Protein AF-A0A161HLL7-F1 (afdb_monomer)

Organism: NCBI:txid796027

Nearest PDB structures (foldseek):
  5b2g-assembly3_E  TM=6.216E-01  e=1.073E-03  Tequatrovirus T4
  3x29-assembly2_C  TM=6.279E-01  e=2.471E-02  Mus musculus
  7nyx-assembly1_C  TM=3.020E-01  e=1.560E+00  Photorhabdus thracensis
  3euh-assembly1_A  TM=2.403E-01  e=3.417E+00  Escherichia coli K-12

Mean predicted aligned error: 17.48 Å

Structure (mmCIF, N/CA/C/O backbone):
data_AF-A0A161HLL7-F1
#
_entry.id   AF-A0A161HLL7-F1
#
loop_
_atom_site.group_PDB
_atom_site.id
_atom_site.type_symbol
_atom_site.label_atom_id
_atom_site.label_alt_id
_atom_site.label_comp_id
_atom_site.label_asym_id
_atom_site.label_entity_id
_atom_site.label_seq_id
_atom_site.pdbx_PDB_ins_code
_atom_site.Cartn_x
_atom_site.Cartn_y
_atom_site.Cartn_z
_atom_site.occupancy
_atom_site.B_iso_or_equiv
_atom_site.auth_seq_id
_atom_site.auth_comp_id
_atom_site.auth_asym_id
_atom_site.auth_atom_id
_atom_site.pdbx_PDB_model_num
ATOM 1 N N . MET A 1 1 ? -33.085 13.119 47.731 1.00 35.62 1 MET A N 1
ATOM 2 C CA . MET A 1 1 ? -32.342 14.350 47.370 1.00 35.62 1 MET A CA 1
ATOM 3 C C . MET A 1 1 ? -30.942 14.027 46.819 1.00 35.62 1 MET A C 1
ATOM 5 O O . MET A 1 1 ? -29.968 14.632 47.234 1.00 35.62 1 MET A O 1
ATOM 9 N N . PHE A 1 2 ? -30.822 13.108 45.852 1.00 39.47 2 PHE A N 1
ATOM 10 C CA . PHE A 1 2 ? -29.602 12.956 45.046 1.00 39.47 2 PHE A CA 1
ATOM 11 C C . PHE A 1 2 ? -30.010 12.799 43.587 1.00 39.47 2 PHE A C 1
ATOM 13 O O . PHE A 1 2 ? -30.270 11.713 43.081 1.00 39.47 2 PHE A O 1
ATOM 20 N N . ASN A 1 3 ? -30.138 13.955 42.945 1.00 41.69 3 ASN A N 1
ATOM 21 C CA . ASN A 1 3 ? -30.384 14.098 41.525 1.00 41.69 3 ASN A CA 1
ATOM 22 C C . ASN A 1 3 ? -29.055 13.807 40.804 1.00 41.69 3 ASN A C 1
ATOM 24 O O . ASN A 1 3 ? -28.221 14.691 40.612 1.00 41.69 3 ASN A O 1
ATOM 28 N N . GLY A 1 4 ? -28.807 12.534 40.498 1.00 42.66 4 GLY A N 1
ATOM 29 C CA . GLY A 1 4 ? -27.602 12.053 39.822 1.00 42.66 4 GLY A CA 1
ATOM 30 C C . GLY A 1 4 ? -27.672 12.234 38.309 1.00 42.66 4 GLY A C 1
ATOM 31 O O . GLY A 1 4 ? -27.681 11.260 37.564 1.00 42.66 4 GLY A O 1
ATOM 32 N N . TYR A 1 5 ? -27.703 13.480 37.838 1.00 47.69 5 TYR A N 1
ATOM 33 C CA . TYR A 1 5 ? -27.488 13.805 36.428 1.00 47.69 5 TYR A CA 1
ATOM 34 C C . TYR A 1 5 ? -26.036 13.454 36.039 1.00 47.69 5 TYR A C 1
ATOM 36 O O . TYR A 1 5 ? -25.107 14.222 36.282 1.00 47.69 5 TYR A O 1
ATOM 44 N N . ARG A 1 6 ? -25.816 12.298 35.401 1.00 48.16 6 ARG A N 1
ATOM 45 C CA . ARG A 1 6 ? -24.595 12.027 34.614 1.00 48.16 6 ARG A CA 1
ATOM 46 C C . ARG A 1 6 ? -24.901 11.576 33.173 1.00 48.16 6 ARG A C 1
ATOM 48 O O . ARG A 1 6 ? -24.538 10.465 32.799 1.00 48.16 6 ARG A O 1
ATOM 55 N N . PRO A 1 7 ? -25.483 12.427 32.304 1.00 46.38 7 PRO A N 1
ATOM 56 C CA . PRO A 1 7 ? -25.565 12.120 30.872 1.00 46.38 7 PRO A CA 1
ATOM 57 C C . PRO A 1 7 ? -24.310 12.517 30.061 1.00 46.38 7 PRO A C 1
ATOM 59 O O . PRO A 1 7 ? -24.209 12.180 28.884 1.00 46.38 7 PRO A O 1
ATOM 62 N N . ALA A 1 8 ? -23.308 13.186 30.647 1.00 48.59 8 ALA A N 1
ATOM 63 C CA . ALA A 1 8 ? -22.178 13.721 29.870 1.00 48.59 8 ALA A CA 1
ATOM 64 C C . ALA A 1 8 ? -21.169 12.663 29.362 1.00 48.59 8 ALA A C 1
ATOM 66 O O . ALA A 1 8 ? -20.520 12.873 28.338 1.00 48.59 8 ALA A O 1
ATOM 67 N N . PHE A 1 9 ? -21.041 11.509 30.029 1.00 47.53 9 PHE A N 1
ATOM 68 C CA . PHE A 1 9 ? -19.998 10.526 29.686 1.00 47.53 9 PHE A CA 1
ATOM 69 C C . PHE A 1 9 ? -20.326 9.711 28.423 1.00 47.53 9 PHE A C 1
ATOM 71 O O . PHE A 1 9 ? -19.431 9.331 27.667 1.00 47.53 9 PHE A O 1
ATOM 78 N N . TRP A 1 10 ? -21.614 9.480 28.152 1.00 43.41 10 TRP A N 1
ATOM 79 C CA . TRP A 1 10 ? -22.064 8.710 26.988 1.00 43.41 10 TRP A CA 1
ATOM 80 C C . TRP A 1 10 ? -21.905 9.483 25.671 1.00 43.41 10 TRP A C 1
ATOM 82 O O . TRP A 1 10 ? -21.497 8.899 24.670 1.00 43.41 10 TRP A O 1
ATOM 92 N N . SER A 1 11 ? -22.099 10.807 25.681 1.00 45.69 11 SER A N 1
ATOM 93 C CA . SER A 1 11 ? -21.895 11.658 24.496 1.00 45.69 11 SER A CA 1
ATOM 94 C C . SER A 1 11 ? -20.417 11.756 24.071 1.00 45.69 11 SER A C 1
ATOM 96 O O . SER A 1 11 ? -20.108 11.795 22.879 1.00 45.69 11 SER A O 1
ATOM 98 N N . GLN A 1 12 ? -19.469 11.710 25.018 1.00 55.00 12 GLN A N 1
ATOM 99 C CA . GLN A 1 12 ? -18.033 11.675 24.700 1.00 55.00 12 GLN A CA 1
ATOM 100 C C . GLN A 1 12 ? -17.564 10.310 24.174 1.00 55.00 12 GLN A C 1
ATOM 102 O O . GLN A 1 12 ? -16.778 10.263 23.226 1.00 55.00 12 GLN A O 1
ATOM 107 N N . ARG A 1 13 ? -18.071 9.190 24.711 1.00 52.56 13 ARG A N 1
ATOM 108 C CA . ARG A 1 13 ? -17.664 7.846 24.254 1.00 52.56 13 ARG A CA 1
ATOM 109 C C . ARG A 1 13 ? -18.042 7.542 22.803 1.00 52.56 13 ARG A 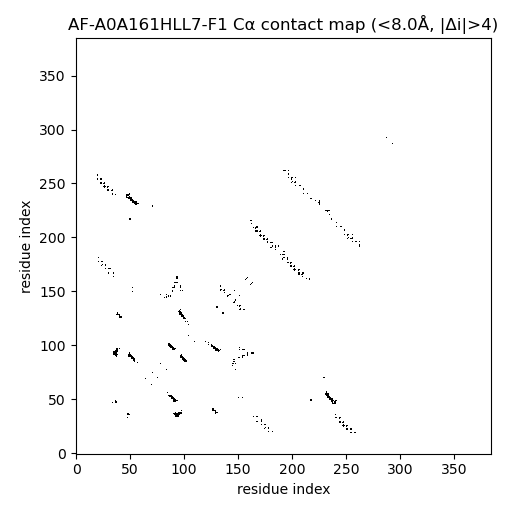C 1
ATOM 111 O O . ARG A 1 13 ? -17.292 6.841 22.124 1.00 52.56 13 ARG A O 1
ATOM 118 N N . ILE A 1 14 ? -19.161 8.082 22.316 1.00 58.75 14 ILE A N 1
ATOM 119 C CA . ILE A 1 14 ? -19.604 7.885 20.927 1.00 58.75 14 ILE A CA 1
ATOM 120 C C . ILE A 1 14 ? -18.590 8.508 19.950 1.00 58.75 14 ILE A C 1
ATOM 122 O O . ILE A 1 14 ? -18.241 7.876 18.952 1.00 58.75 14 ILE A O 1
ATOM 126 N N . LYS A 1 15 ? -18.001 9.665 20.290 1.00 70.25 15 LYS A N 1
ATOM 127 C CA . LYS A 1 15 ? -17.001 10.351 19.448 1.00 70.25 15 LYS A CA 1
ATOM 128 C C . LYS A 1 15 ? -15.715 9.540 19.268 1.00 70.25 15 LYS A C 1
ATOM 130 O O . LYS A 1 15 ? -15.185 9.471 18.163 1.00 70.25 15 LYS A O 1
ATOM 135 N N . HIS A 1 16 ? -15.223 8.892 20.326 1.00 76.38 16 HIS A N 1
ATOM 136 C CA . HIS A 1 16 ? -13.949 8.163 20.270 1.00 76.38 16 HIS A CA 1
ATOM 137 C C . HIS A 1 16 ? -14.015 6.912 19.388 1.00 76.38 16 HIS A C 1
ATOM 139 O O . HIS A 1 16 ? -13.082 6.651 18.635 1.00 76.38 16 HIS A O 1
ATOM 145 N N . ARG A 1 17 ? -15.131 6.172 19.417 1.00 79.50 17 ARG A N 1
ATOM 146 C CA . ARG A 1 17 ? -15.317 4.993 18.552 1.00 79.50 17 ARG A CA 1
ATOM 147 C C . ARG A 1 17 ? -15.355 5.365 17.072 1.00 79.50 17 ARG A C 1
ATOM 149 O O . ARG A 1 17 ? -14.693 4.719 16.268 1.00 79.50 17 ARG A O 1
ATOM 156 N N . HIS A 1 18 ? -16.070 6.434 16.731 1.00 84.62 18 HIS A N 1
ATOM 157 C CA . HIS A 1 18 ? -16.190 6.893 15.346 1.00 84.62 18 HIS A CA 1
ATOM 158 C C . HIS A 1 18 ? -14.847 7.404 14.813 1.00 84.62 18 HIS A C 1
ATOM 160 O O . HIS A 1 18 ? -14.488 7.127 13.675 1.00 84.62 18 HIS A O 1
ATOM 166 N N . LEU A 1 19 ? -14.058 8.067 15.663 1.00 88.19 19 LEU A N 1
ATOM 167 C CA . LEU A 1 19 ? -12.703 8.506 15.333 1.00 88.19 19 LEU A CA 1
ATOM 168 C C . LEU A 1 19 ? -11.754 7.322 15.065 1.00 88.19 19 LEU A C 1
ATOM 170 O O . LEU A 1 19 ? -10.967 7.378 14.125 1.00 88.19 19 LEU A O 1
ATOM 174 N N . VAL A 1 20 ? -11.846 6.229 15.835 1.00 90.06 20 VAL A N 1
ATOM 175 C CA . VAL A 1 20 ? -11.048 5.013 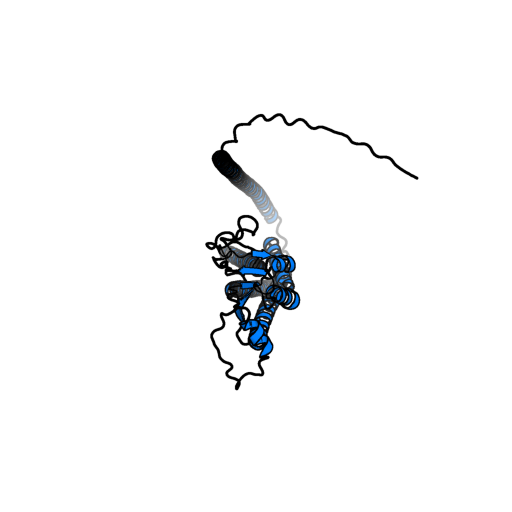15.581 1.00 90.06 20 VAL A CA 1
ATOM 176 C C . VAL A 1 20 ? -11.462 4.336 14.273 1.00 90.06 20 VAL A C 1
ATOM 178 O O . VAL A 1 20 ? -10.592 3.971 13.484 1.00 90.06 20 VAL A O 1
ATOM 181 N N . ILE A 1 21 ? -12.768 4.214 14.011 1.00 91.00 21 ILE A N 1
ATOM 182 C CA . ILE A 1 21 ? -13.289 3.670 12.746 1.00 91.00 21 ILE A CA 1
ATOM 183 C C . ILE A 1 21 ? -12.807 4.517 11.563 1.00 91.00 21 ILE A C 1
ATOM 185 O O . ILE A 1 21 ? -12.358 3.968 10.562 1.00 91.00 21 ILE A O 1
ATOM 189 N N . PHE A 1 22 ? -12.828 5.845 11.696 1.00 92.06 22 PHE A N 1
ATOM 190 C CA . PHE A 1 22 ? -12.331 6.760 10.674 1.00 92.06 22 PHE A CA 1
ATOM 191 C C . PHE A 1 22 ? -10.845 6.531 10.361 1.00 92.06 22 PHE A C 1
ATOM 193 O O . PHE A 1 22 ? -10.488 6.380 9.194 1.00 92.06 22 PHE A O 1
ATOM 200 N N . PHE A 1 23 ? -9.978 6.440 11.377 1.00 93.75 23 PHE A N 1
ATOM 201 C CA . PHE A 1 23 ? -8.553 6.165 11.153 1.00 93.75 23 PHE A CA 1
ATOM 202 C C . PHE A 1 23 ? -8.297 4.773 10.570 1.00 93.75 23 PHE A C 1
ATOM 204 O O . PHE A 1 23 ? -7.419 4.628 9.720 1.00 93.75 23 PHE A O 1
ATOM 211 N N . LEU A 1 24 ? -9.066 3.761 10.981 1.00 92.88 24 LEU A N 1
ATOM 212 C CA . LEU A 1 24 ? -8.985 2.422 10.396 1.00 92.88 24 LEU A CA 1
ATOM 213 C C . LEU A 1 24 ? -9.372 2.437 8.919 1.00 92.88 24 LEU A C 1
ATOM 215 O O . LEU A 1 24 ? -8.608 1.954 8.087 1.00 92.88 24 LEU A O 1
ATOM 219 N N . LEU A 1 25 ? -10.501 3.051 8.574 1.00 94.06 25 LEU A N 1
ATOM 220 C CA . LEU A 1 25 ? -10.964 3.161 7.193 1.00 94.06 25 LEU A CA 1
ATOM 221 C C . LEU A 1 25 ? -9.956 3.938 6.334 1.00 94.06 25 LEU A C 1
ATOM 223 O O . LEU A 1 25 ? -9.598 3.485 5.248 1.00 94.06 25 LEU A O 1
ATOM 227 N N . LEU A 1 26 ? -9.418 5.045 6.853 1.00 94.69 26 LEU A N 1
ATOM 228 C CA . LEU A 1 26 ? -8.356 5.803 6.193 1.00 94.69 26 LEU A CA 1
ATOM 229 C C . LEU A 1 26 ? -7.110 4.937 5.959 1.00 94.69 26 LEU A C 1
ATOM 231 O O . LEU A 1 26 ? -6.546 4.958 4.868 1.00 94.69 26 LEU A O 1
ATOM 235 N N . SER A 1 27 ? -6.701 4.137 6.947 1.00 95.25 27 SER A N 1
ATOM 236 C CA . SER A 1 27 ? -5.553 3.237 6.804 1.00 95.25 27 SER A CA 1
ATOM 237 C C . SER A 1 27 ? -5.776 2.158 5.739 1.00 95.25 27 SER A C 1
ATOM 239 O O . SER A 1 27 ? -4.873 1.901 4.946 1.00 95.25 27 SER A O 1
ATOM 241 N N . VAL A 1 28 ? -6.984 1.586 5.654 1.00 95.31 28 VAL A N 1
ATOM 242 C CA . VAL A 1 28 ? -7.352 0.598 4.627 1.00 95.31 28 VAL A CA 1
ATOM 243 C C . VAL A 1 28 ? -7.278 1.219 3.238 1.00 95.31 28 VAL A C 1
ATOM 245 O O . VAL A 1 28 ? -6.659 0.639 2.350 1.00 95.31 28 VAL A O 1
ATOM 248 N N . ILE A 1 29 ? -7.846 2.414 3.052 1.00 94.81 29 ILE A N 1
ATOM 249 C CA . ILE A 1 29 ? -7.791 3.126 1.769 1.00 94.81 29 ILE A CA 1
ATOM 250 C C . ILE A 1 29 ? -6.338 3.392 1.364 1.00 94.81 29 ILE A C 1
ATOM 252 O O . ILE A 1 29 ? -5.954 3.110 0.231 1.00 94.81 29 ILE A O 1
ATOM 256 N N . LEU A 1 30 ? -5.512 3.894 2.285 1.00 94.06 30 LEU A N 1
ATOM 257 C CA . LEU A 1 30 ? -4.107 4.193 2.003 1.00 94.06 30 LEU A CA 1
ATOM 258 C C . LEU A 1 30 ? -3.296 2.935 1.664 1.00 94.06 30 LEU A C 1
ATOM 260 O O . LEU A 1 30 ? -2.458 2.984 0.763 1.00 94.06 30 LEU A O 1
ATOM 264 N N . LEU A 1 31 ? -3.562 1.808 2.332 1.00 92.88 31 LEU A N 1
ATOM 265 C CA . LEU A 1 31 ? -2.949 0.522 1.995 1.00 92.88 31 LEU A CA 1
ATOM 266 C C . LEU A 1 31 ? -3.414 0.004 0.630 1.00 92.88 31 LEU A C 1
ATOM 268 O O . LEU A 1 31 ? -2.602 -0.493 -0.138 1.00 92.88 31 LEU A O 1
ATOM 272 N N . ILE A 1 32 ? -4.693 0.136 0.281 1.00 93.38 32 ILE A N 1
ATOM 273 C CA . ILE A 1 32 ? -5.174 -0.269 -1.048 1.00 93.38 32 ILE A CA 1
ATOM 274 C C . ILE A 1 32 ? -4.474 0.558 -2.130 1.00 93.38 32 ILE A C 1
ATOM 276 O O . ILE A 1 32 ? -3.944 -0.007 -3.087 1.00 93.38 32 ILE A O 1
ATOM 280 N N . ILE A 1 33 ? -4.403 1.882 -1.955 1.00 90.56 33 ILE A N 1
ATOM 281 C CA . ILE A 1 33 ? -3.704 2.772 -2.890 1.00 90.56 33 ILE A CA 1
ATOM 282 C C . ILE A 1 33 ? -2.224 2.383 -2.999 1.00 90.56 33 ILE A C 1
ATOM 284 O O . ILE A 1 33 ? -1.701 2.341 -4.109 1.00 90.56 33 ILE A O 1
ATOM 288 N N . SER A 1 34 ? -1.546 2.046 -1.896 1.00 89.12 34 SER A N 1
ATOM 289 C CA . SER A 1 34 ? -0.124 1.682 -1.946 1.00 89.12 34 SER A CA 1
ATOM 290 C C . SER A 1 34 ? 0.145 0.385 -2.721 1.00 89.12 34 SER A C 1
ATOM 292 O O . SER A 1 34 ? 1.174 0.298 -3.395 1.00 89.12 34 SER A O 1
ATOM 294 N N . ILE A 1 35 ? -0.771 -0.595 -2.690 1.00 89.06 35 ILE A N 1
ATOM 295 C CA . ILE A 1 35 ? -0.614 -1.845 -3.453 1.00 89.06 35 ILE A CA 1
ATOM 296 C C . ILE A 1 35 ? -1.020 -1.672 -4.926 1.00 89.06 35 ILE A C 1
ATOM 298 O O . ILE A 1 35 ? -0.387 -2.267 -5.800 1.00 89.06 35 ILE A O 1
ATOM 302 N N . LEU A 1 36 ? -2.028 -0.843 -5.231 1.00 84.25 36 LEU A N 1
ATOM 303 C CA . LEU A 1 36 ? -2.502 -0.635 -6.610 1.00 84.25 36 LEU A CA 1
ATOM 304 C C . LEU A 1 36 ? -1.372 -0.227 -7.568 1.00 84.25 36 LEU A C 1
ATOM 306 O O . LEU A 1 36 ? -1.365 -0.678 -8.713 1.00 84.25 36 LEU A O 1
ATOM 310 N N . GLY A 1 37 ? -0.378 0.524 -7.082 1.00 71.06 37 GLY A N 1
ATOM 311 C CA . GLY A 1 37 ? 0.879 0.776 -7.790 1.00 71.06 37 GLY A CA 1
ATOM 312 C C . GLY A 1 37 ? 0.696 1.273 -9.229 1.00 71.06 37 GLY A C 1
ATOM 313 O O . GLY A 1 37 ? -0.335 1.840 -9.586 1.00 71.06 37 GLY A O 1
ATOM 314 N N . CYS A 1 38 ? 1.716 1.066 -10.064 1.00 69.75 38 CYS A N 1
ATOM 315 C CA . CYS A 1 38 ? 1.778 1.555 -11.442 1.00 69.75 38 CYS A CA 1
ATOM 316 C C . CYS A 1 38 ? 0.816 0.777 -12.379 1.00 69.75 38 CYS A C 1
ATOM 318 O O . CYS A 1 38 ? 1.230 0.053 -13.276 1.00 69.75 38 CYS A O 1
ATOM 320 N N . SER A 1 39 ? -0.493 0.858 -12.124 1.00 62.53 39 SER A N 1
ATOM 321 C CA . SER A 1 39 ? -1.544 0.179 -12.895 1.00 62.53 39 SER A CA 1
ATOM 322 C C . SER A 1 39 ? -2.282 1.113 -13.858 1.00 62.53 39 SER A C 1
ATOM 324 O O . SER A 1 39 ? -3.116 0.642 -14.627 1.00 62.53 39 SER A O 1
ATOM 326 N N . SER A 1 40 ? -2.001 2.420 -13.833 1.00 59.25 40 SER A N 1
ATOM 327 C CA . SER A 1 40 ? -2.642 3.393 -14.721 1.00 59.25 40 SER A CA 1
ATOM 328 C C . SER A 1 40 ? -1.631 4.028 -15.669 1.00 59.25 40 SER A C 1
ATOM 330 O O . SER A 1 40 ? -0.670 4.652 -15.226 1.00 59.25 40 SER A O 1
ATOM 332 N N . SER A 1 41 ? -1.899 3.923 -16.972 1.00 56.78 41 SER A N 1
ATOM 333 C CA . SER A 1 41 ? -1.211 4.655 -18.048 1.00 56.78 41 SER A CA 1
ATOM 334 C C . SER A 1 41 ? -1.548 6.151 -18.078 1.00 56.78 41 SER A C 1
ATOM 336 O O . SER A 1 41 ? -1.058 6.896 -18.926 1.00 56.78 41 SER A O 1
ATOM 338 N N . SER A 1 42 ? -2.416 6.624 -17.177 1.00 52.03 42 SER A N 1
ATOM 339 C CA . SER A 1 42 ? -2.837 8.021 -17.146 1.00 52.03 42 SER A CA 1
ATOM 340 C C . SER A 1 42 ? -1.698 8.943 -16.699 1.00 52.03 42 SER A C 1
ATOM 342 O O . SER A 1 42 ? -1.187 8.802 -15.587 1.00 52.03 42 SER A O 1
ATOM 344 N N . ALA A 1 43 ? -1.409 9.975 -17.496 1.00 49.12 43 ALA A N 1
ATOM 345 C CA . ALA A 1 43 ? -0.475 11.062 -17.178 1.00 49.12 43 ALA A CA 1
ATOM 346 C C . ALA A 1 43 ? -0.802 11.838 -15.879 1.00 49.12 43 ALA A C 1
ATOM 348 O O . ALA A 1 43 ? 0.000 12.650 -15.428 1.00 49.12 43 ALA A O 1
ATOM 349 N N . ALA A 1 44 ? -1.969 11.595 -15.272 1.00 45.81 44 ALA A N 1
ATOM 350 C CA . ALA A 1 44 ? -2.469 12.331 -14.118 1.00 45.81 44 ALA A CA 1
ATOM 351 C C . ALA A 1 44 ? -1.762 12.007 -12.788 1.00 45.81 44 ALA A C 1
ATOM 353 O O . ALA A 1 44 ? -1.791 12.856 -11.909 1.00 45.81 44 ALA A O 1
ATOM 354 N N . ASN A 1 45 ? -1.119 10.839 -12.618 1.00 53.00 45 ASN A N 1
ATOM 355 C CA . ASN A 1 45 ? -0.442 10.473 -11.357 1.00 53.00 45 ASN A CA 1
ATOM 356 C C . ASN A 1 45 ? 0.844 9.638 -11.576 1.00 53.00 45 ASN A C 1
ATOM 358 O O . ASN A 1 45 ? 0.885 8.458 -11.226 1.00 53.00 45 ASN A O 1
ATOM 362 N N . PRO A 1 46 ? 1.924 10.226 -12.126 1.00 57.50 46 PRO A N 1
ATOM 363 C CA . PRO A 1 46 ? 3.166 9.507 -12.423 1.00 57.50 46 PRO A CA 1
ATOM 364 C C . PRO A 1 46 ? 3.989 9.103 -11.179 1.00 57.50 46 PRO A C 1
ATOM 366 O O . PRO A 1 46 ? 5.013 8.453 -11.316 1.00 57.50 46 PRO A O 1
ATOM 369 N N . SER A 1 47 ? 3.607 9.464 -9.954 1.00 67.19 47 SER A N 1
ATOM 370 C CA . SER A 1 47 ? 4.465 9.268 -8.769 1.00 67.19 47 SER A CA 1
ATOM 371 C C . SER A 1 47 ? 4.217 7.975 -7.980 1.00 67.19 47 SER A C 1
ATOM 373 O O . SER A 1 47 ? 4.929 7.706 -7.010 1.00 67.19 47 SER A O 1
ATOM 375 N N . LEU A 1 48 ? 3.227 7.161 -8.364 1.00 83.25 48 LEU A N 1
ATOM 376 C CA . LEU A 1 48 ? 2.842 5.963 -7.612 1.00 83.25 48 LEU A CA 1
ATOM 377 C C . LEU A 1 48 ? 3.523 4.691 -8.151 1.00 83.25 48 LEU A C 1
ATOM 379 O O . LEU A 1 48 ? 2.904 3.826 -8.768 1.00 83.25 48 LEU A O 1
ATOM 383 N N . TYR A 1 49 ? 4.822 4.580 -7.906 1.00 88.25 49 TYR A N 1
ATOM 384 C CA . TYR A 1 49 ? 5.640 3.408 -8.226 1.00 88.25 49 TYR A CA 1
ATOM 385 C C . TYR A 1 49 ? 6.484 3.011 -7.012 1.00 88.25 49 TYR A C 1
ATOM 387 O O . TYR A 1 49 ? 6.624 3.796 -6.078 1.00 88.25 49 TYR A O 1
ATOM 395 N N . LEU A 1 50 ? 7.032 1.794 -6.993 1.00 88.62 50 LEU A N 1
ATOM 396 C CA . LEU A 1 50 ? 7.956 1.363 -5.934 1.00 88.62 50 LEU A CA 1
ATOM 397 C C . LEU A 1 50 ? 9.387 1.741 -6.296 1.00 88.62 50 LEU A C 1
ATOM 399 O O . LEU A 1 50 ? 10.116 2.333 -5.500 1.00 88.62 50 LEU A O 1
ATOM 403 N N . VAL A 1 51 ? 9.773 1.386 -7.517 1.00 89.75 51 VAL A N 1
ATOM 404 C CA . VAL A 1 51 ? 11.115 1.575 -8.057 1.00 89.75 51 VAL A CA 1
ATOM 405 C C . VAL A 1 51 ? 10.990 2.029 -9.499 1.00 89.75 51 VAL A C 1
ATOM 407 O O . VAL A 1 51 ? 10.166 1.508 -10.246 1.00 89.75 51 VAL A O 1
ATOM 410 N N . GLU A 1 52 ? 11.798 3.007 -9.869 1.00 89.12 52 GLU A N 1
ATOM 411 C CA . GLU A 1 52 ? 12.021 3.439 -11.238 1.00 89.12 52 GLU A CA 1
ATOM 412 C C . GLU A 1 52 ? 13.474 3.143 -11.591 1.00 89.12 52 GLU A C 1
ATOM 414 O O . GLU A 1 52 ? 14.381 3.476 -10.827 1.00 89.12 52 GLU A O 1
ATOM 419 N N . ILE A 1 53 ? 13.677 2.488 -12.725 1.00 88.31 53 ILE A N 1
ATOM 420 C CA . ILE A 1 53 ? 14.981 2.191 -13.300 1.00 88.31 53 ILE A CA 1
ATOM 421 C C . ILE A 1 53 ? 15.045 2.950 -14.619 1.00 88.31 53 ILE A C 1
ATOM 423 O O . ILE A 1 53 ? 14.191 2.765 -15.484 1.00 88.31 53 ILE A O 1
ATOM 427 N N . GLN A 1 54 ? 16.036 3.814 -14.761 1.00 86.31 54 GLN A N 1
ATOM 428 C CA . GLN A 1 54 ? 16.275 4.607 -1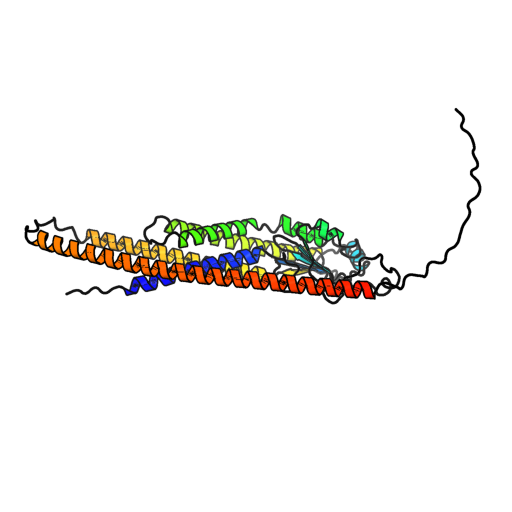5.958 1.00 86.31 54 GLN A CA 1
ATOM 429 C C . GLN A 1 54 ? 17.727 4.413 -16.395 1.00 86.31 54 GLN A C 1
ATOM 431 O O . GLN A 1 54 ? 18.614 4.292 -15.547 1.00 86.31 54 GLN A O 1
ATOM 436 N N . TYR A 1 55 ? 17.978 4.403 -17.702 1.00 79.06 55 TYR A N 1
ATOM 437 C CA . TYR A 1 55 ? 19.338 4.549 -18.217 1.00 79.06 55 TYR A CA 1
ATOM 438 C C . TYR A 1 55 ? 19.834 5.967 -17.931 1.00 79.06 55 TYR A C 1
ATOM 440 O O . TYR A 1 55 ? 19.203 6.938 -18.349 1.00 79.06 55 TYR A O 1
ATOM 448 N N . ASP A 1 56 ? 20.934 6.100 -17.194 1.00 73.06 56 ASP A N 1
ATOM 449 C CA . ASP A 1 56 ? 21.556 7.413 -17.039 1.00 73.06 56 ASP A CA 1
ATOM 450 C C . ASP A 1 56 ? 22.382 7.688 -18.295 1.00 73.06 56 ASP A C 1
ATOM 452 O O . ASP A 1 56 ? 23.138 6.819 -18.739 1.00 73.06 56 ASP A O 1
ATOM 456 N N . ALA A 1 57 ? 22.217 8.872 -18.893 1.00 57.19 57 ALA A N 1
ATOM 457 C CA . ALA A 1 57 ? 23.048 9.264 -20.024 1.00 57.19 57 ALA A CA 1
ATOM 458 C C . ALA A 1 57 ? 24.497 9.169 -19.558 1.00 57.19 57 ALA A C 1
ATOM 460 O O . ALA A 1 57 ? 24.819 9.734 -18.512 1.00 57.19 57 ALA A O 1
ATOM 461 N N . TYR A 1 58 ? 25.333 8.435 -20.299 1.00 54.88 58 TYR A N 1
ATOM 462 C CA . TYR A 1 58 ? 26.739 8.205 -19.981 1.00 54.88 58 TYR A CA 1
ATOM 463 C C . TYR A 1 58 ? 27.469 9.543 -19.797 1.00 54.88 58 TYR A C 1
ATOM 465 O O . TYR A 1 58 ? 28.105 10.074 -20.707 1.00 54.88 58 TYR A O 1
ATOM 473 N N . GLY A 1 59 ? 27.391 10.116 -18.596 1.00 47.38 59 GLY A N 1
ATOM 474 C CA . GLY A 1 59 ? 28.304 11.142 -18.150 1.00 47.38 59 GLY A CA 1
ATOM 475 C C . GLY A 1 59 ? 29.660 10.480 -18.226 1.00 47.38 59 GLY A C 1
ATOM 476 O O . GLY A 1 59 ? 29.825 9.407 -17.653 1.00 47.38 59 GLY A O 1
ATOM 477 N N . GLN A 1 60 ? 30.570 11.062 -19.004 1.00 42.97 60 GLN A N 1
ATOM 478 C CA . GLN A 1 60 ? 31.908 10.549 -19.287 1.00 42.97 60 GLN A CA 1
ATOM 479 C C . GLN A 1 60 ? 32.752 10.406 -18.012 1.00 42.97 60 GLN A C 1
ATOM 481 O O . GLN A 1 60 ? 33.747 11.097 -17.800 1.00 42.97 60 GLN A O 1
ATOM 486 N N . LEU A 1 61 ? 32.363 9.497 -17.131 1.00 45.81 61 LEU A N 1
ATOM 487 C CA . LEU A 1 61 ? 33.149 9.027 -16.023 1.00 45.81 61 LEU A CA 1
ATOM 488 C C . LEU A 1 61 ? 34.062 7.983 -16.630 1.00 45.81 61 LEU A C 1
ATOM 490 O O . LEU A 1 61 ? 33.814 6.780 -16.591 1.00 45.81 61 LEU A O 1
ATOM 494 N N . PHE A 1 62 ? 35.117 8.509 -17.251 1.00 44.22 62 PHE A N 1
ATOM 495 C CA . PHE A 1 62 ? 36.364 7.806 -17.454 1.00 44.22 62 PHE A CA 1
ATOM 496 C C . PHE A 1 62 ? 36.574 6.850 -16.293 1.00 44.22 62 PHE A C 1
ATOM 498 O O . PHE A 1 62 ? 36.472 7.248 -15.129 1.00 44.22 62 PHE A O 1
ATOM 505 N N . MET A 1 63 ? 36.866 5.600 -16.640 1.00 45.66 63 MET A N 1
ATOM 506 C CA . MET A 1 63 ? 37.398 4.610 -15.730 1.00 45.66 63 MET A CA 1
ATOM 507 C C . MET A 1 63 ? 38.469 5.266 -14.854 1.00 45.66 63 MET A C 1
ATOM 509 O O . MET A 1 63 ? 39.635 5.361 -15.235 1.00 45.66 63 MET A O 1
ATOM 513 N N . LYS A 1 64 ? 38.105 5.688 -13.642 1.00 43.53 64 LYS A N 1
ATOM 514 C CA . LYS A 1 64 ? 39.076 5.823 -12.568 1.00 43.53 64 LYS A CA 1
ATOM 515 C C . LYS A 1 64 ? 39.316 4.395 -12.088 1.00 43.53 64 LYS A C 1
ATOM 517 O O . LYS A 1 64 ? 38.811 3.962 -11.056 1.00 43.53 64 LYS A O 1
ATOM 522 N N . ALA A 1 65 ? 40.005 3.635 -12.941 1.00 45.72 65 ALA A N 1
ATOM 523 C CA . ALA A 1 65 ? 40.562 2.336 -12.625 1.00 45.72 65 ALA A CA 1
ATOM 524 C C . ALA A 1 65 ? 41.488 2.558 -11.428 1.00 45.72 65 ALA A C 1
ATOM 526 O O . ALA A 1 65 ? 42.582 3.097 -11.571 1.00 45.72 65 ALA A O 1
ATOM 527 N N . GLY A 1 66 ? 40.996 2.276 -10.226 1.00 43.50 66 GLY A N 1
ATOM 528 C CA . GLY A 1 66 ? 41.763 2.551 -9.019 1.00 43.50 66 GLY A CA 1
ATOM 529 C C . GLY A 1 66 ? 41.031 2.322 -7.708 1.00 43.50 66 GLY A C 1
ATOM 530 O O . GLY A 1 66 ? 41.675 1.855 -6.781 1.00 43.50 66 GLY A O 1
ATOM 531 N N . GLU A 1 67 ? 39.722 2.589 -7.606 1.00 50.03 67 GLU A N 1
ATOM 532 C CA . GLU A 1 67 ? 39.084 2.581 -6.273 1.00 50.03 67 GLU A CA 1
ATOM 533 C C . GLU A 1 67 ? 37.970 1.544 -6.049 1.00 50.03 67 GLU A C 1
ATOM 535 O O . GLU A 1 67 ? 37.904 1.029 -4.940 1.00 50.03 67 GLU A O 1
ATOM 540 N N . ASN A 1 68 ? 37.158 1.136 -7.042 1.00 49.44 68 ASN A N 1
ATOM 541 C CA . ASN A 1 68 ? 35.916 0.381 -6.744 1.00 49.44 68 ASN A CA 1
ATOM 542 C C . ASN A 1 68 ? 35.643 -0.908 -7.563 1.00 49.44 68 ASN A C 1
ATOM 544 O O . ASN A 1 68 ? 34.500 -1.353 -7.621 1.00 49.44 68 ASN A O 1
ATOM 548 N N . GLY A 1 69 ? 36.658 -1.557 -8.146 1.00 53.31 69 GLY A N 1
ATOM 549 C CA . GLY A 1 69 ? 36.523 -2.912 -8.722 1.00 53.31 69 GLY A CA 1
ATOM 550 C C . GLY A 1 69 ? 36.786 -3.039 -10.229 1.00 53.31 69 GLY A C 1
ATOM 551 O O . GLY A 1 69 ? 37.019 -2.054 -10.926 1.00 53.31 69 GLY A O 1
ATOM 552 N N . ILE A 1 70 ? 36.815 -4.290 -10.711 1.00 49.09 70 ILE A N 1
ATOM 553 C CA . ILE A 1 70 ? 37.165 -4.657 -12.094 1.00 49.09 70 ILE A CA 1
ATOM 554 C C . ILE A 1 70 ? 35.950 -4.456 -13.003 1.00 49.09 70 ILE A C 1
ATOM 556 O O . ILE A 1 70 ? 34.935 -5.137 -12.869 1.00 49.09 70 ILE A O 1
ATOM 560 N N . VAL A 1 71 ? 36.084 -3.541 -13.958 1.00 57.00 71 VAL A N 1
ATOM 561 C CA . VAL A 1 71 ? 35.116 -3.317 -15.032 1.00 57.00 71 VAL A CA 1
ATOM 562 C C . VAL A 1 71 ? 35.350 -4.346 -16.132 1.00 57.00 71 VAL A C 1
ATOM 564 O O . VAL A 1 71 ? 36.466 -4.456 -16.638 1.00 57.00 71 VAL A O 1
ATOM 567 N N . ASN A 1 72 ? 34.311 -5.081 -16.542 1.00 60.78 72 ASN A N 1
ATOM 568 C CA . ASN A 1 72 ? 34.377 -5.812 -17.805 1.00 60.78 72 ASN A CA 1
ATOM 569 C C . ASN A 1 72 ? 34.329 -4.788 -18.952 1.00 60.78 72 ASN A C 1
ATOM 571 O O . ASN A 1 72 ? 33.261 -4.276 -19.294 1.00 60.78 72 ASN A O 1
ATOM 575 N N . ALA A 1 73 ? 35.501 -4.462 -19.497 1.00 62.81 73 ALA A N 1
ATOM 576 C CA . ALA A 1 73 ? 35.663 -3.487 -20.570 1.00 62.81 73 ALA A CA 1
ATOM 577 C C . ALA A 1 73 ? 34.852 -3.852 -21.825 1.00 62.81 73 ALA A C 1
ATOM 579 O O . ALA A 1 73 ? 34.383 -2.957 -22.523 1.00 62.81 73 ALA A O 1
ATOM 580 N N . ASP A 1 74 ? 34.614 -5.142 -22.078 1.00 65.44 74 ASP A N 1
ATOM 581 C CA . ASP A 1 74 ? 33.850 -5.591 -23.244 1.00 65.44 74 ASP A CA 1
ATOM 582 C C . ASP A 1 74 ? 32.364 -5.251 -23.109 1.00 65.44 74 ASP A C 1
ATOM 584 O O . ASP A 1 74 ? 31.757 -4.761 -24.059 1.00 65.44 74 ASP A O 1
ATOM 588 N N . ALA A 1 75 ? 31.786 -5.425 -21.914 1.00 63.94 75 ALA A N 1
ATOM 589 C CA . ALA A 1 75 ? 30.404 -5.028 -21.646 1.00 63.94 75 ALA A CA 1
ATOM 590 C C . ALA A 1 75 ? 30.229 -3.512 -21.820 1.00 63.94 75 ALA A C 1
ATOM 592 O O . ALA A 1 75 ? 29.300 -3.076 -22.495 1.00 63.94 75 ALA A O 1
ATOM 593 N N . TYR A 1 76 ? 31.168 -2.725 -21.284 1.00 61.03 76 TYR A N 1
ATOM 594 C CA . TYR A 1 76 ? 31.198 -1.269 -21.445 1.00 61.03 76 TYR A CA 1
ATOM 595 C C . TYR A 1 76 ? 31.280 -0.849 -22.919 1.00 61.03 76 TYR A C 1
ATOM 597 O O . TYR A 1 76 ? 30.525 0.013 -23.360 1.00 61.03 76 TYR A O 1
ATOM 605 N N . ASN A 1 77 ? 32.149 -1.490 -23.702 1.00 65.25 77 ASN A N 1
ATOM 606 C CA . ASN A 1 77 ? 32.318 -1.180 -25.119 1.00 65.25 77 ASN A CA 1
ATOM 607 C C . ASN A 1 77 ? 31.075 -1.528 -25.945 1.00 65.25 77 ASN A C 1
ATOM 609 O O . ASN A 1 77 ? 30.717 -0.761 -26.832 1.00 65.25 77 ASN A O 1
ATOM 613 N N . VAL A 1 78 ? 30.394 -2.642 -25.649 1.00 65.69 78 VAL A N 1
ATOM 614 C CA . VAL A 1 78 ? 29.125 -3.003 -26.306 1.00 65.69 78 VAL A CA 1
ATOM 615 C C . VAL A 1 78 ? 28.050 -1.967 -25.981 1.00 65.69 78 VAL A C 1
ATOM 617 O O . VAL A 1 78 ? 27.391 -1.466 -26.884 1.00 65.69 78 VAL A O 1
ATOM 620 N N . LEU A 1 79 ? 27.920 -1.600 -24.708 1.00 65.56 79 LEU A N 1
ATOM 621 C CA . LEU A 1 79 ? 26.958 -0.612 -24.222 1.00 65.56 79 LEU A CA 1
ATOM 622 C C . LEU A 1 79 ? 27.178 0.795 -24.785 1.00 65.56 79 LEU A C 1
ATOM 624 O O . LEU A 1 79 ? 26.209 1.481 -25.068 1.00 65.56 79 LEU A O 1
ATOM 628 N N . ASN A 1 80 ? 28.434 1.196 -24.983 1.00 62.12 80 ASN A N 1
ATOM 629 C CA . ASN A 1 80 ? 28.805 2.493 -25.550 1.00 62.12 80 ASN A CA 1
ATOM 630 C C . ASN A 1 80 ? 28.780 2.512 -27.094 1.00 62.12 80 ASN A C 1
ATOM 632 O O . ASN A 1 80 ? 28.688 3.576 -27.699 1.00 62.12 80 ASN A O 1
ATOM 636 N N . ALA A 1 81 ? 28.900 1.351 -27.751 1.00 62.38 81 ALA A N 1
ATOM 637 C CA . ALA A 1 81 ? 28.853 1.237 -29.212 1.00 62.38 81 ALA A CA 1
ATOM 638 C C . ALA A 1 81 ? 27.428 1.352 -29.769 1.00 62.38 81 ALA A C 1
ATOM 640 O O . ALA A 1 81 ? 27.234 1.827 -30.890 1.00 62.38 81 ALA A O 1
ATOM 641 N N . TYR A 1 82 ? 26.431 0.934 -28.991 1.00 59.09 82 TYR A N 1
ATOM 642 C CA . TYR A 1 82 ? 25.060 1.354 -29.220 1.00 59.09 82 TYR A CA 1
ATOM 643 C C . TYR A 1 82 ? 24.955 2.756 -28.623 1.00 59.09 82 TYR A C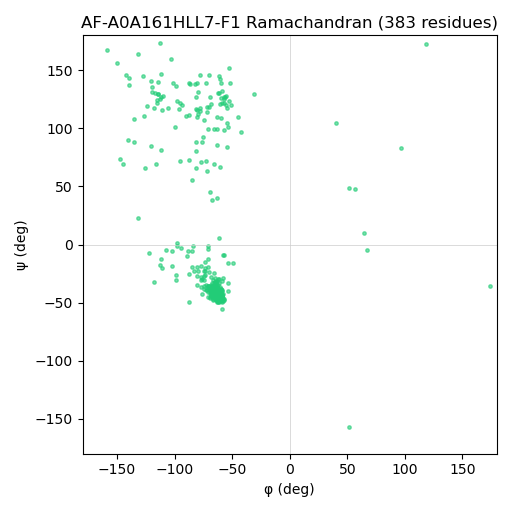 1
ATOM 645 O O . TYR A 1 82 ? 25.106 2.913 -27.424 1.00 59.09 82 TYR A O 1
ATOM 653 N N . ASP A 1 83 ? 24.767 3.788 -29.443 1.00 52.88 83 ASP A N 1
ATOM 654 C CA . ASP A 1 83 ? 24.450 5.150 -28.993 1.00 52.88 83 ASP A CA 1
ATOM 655 C C . ASP A 1 83 ? 23.061 5.127 -28.328 1.00 52.88 83 ASP A C 1
ATOM 657 O O . ASP A 1 83 ? 22.057 5.552 -28.906 1.00 52.88 83 ASP A O 1
ATOM 661 N N . VAL A 1 84 ? 22.977 4.491 -27.151 1.00 51.72 84 VAL A N 1
ATOM 662 C CA . VAL A 1 84 ? 21.768 4.311 -26.352 1.00 51.72 84 VAL A CA 1
ATOM 663 C C . VAL A 1 84 ? 21.432 5.662 -25.730 1.00 51.72 84 VAL A C 1
ATOM 665 O O . VAL A 1 84 ? 21.478 5.873 -24.523 1.00 51.72 84 VAL A O 1
ATOM 668 N N . ASN A 1 85 ? 20.969 6.581 -26.576 1.00 50.28 85 ASN A N 1
ATOM 669 C CA . ASN A 1 85 ? 20.038 7.646 -26.211 1.00 50.28 85 ASN A CA 1
ATOM 670 C C . ASN A 1 85 ? 18.664 7.040 -25.857 1.00 50.28 85 ASN A C 1
ATOM 672 O O . ASN A 1 85 ? 17.612 7.559 -26.231 1.00 50.28 85 ASN A O 1
ATOM 676 N N . SER A 1 86 ? 18.659 5.892 -25.178 1.00 55.81 86 SER A N 1
ATOM 677 C CA . SER A 1 86 ? 17.464 5.224 -24.713 1.00 55.81 86 SER A CA 1
ATOM 678 C C . SER A 1 86 ? 17.040 5.909 -23.427 1.00 55.81 86 SER A C 1
ATOM 680 O O . SER A 1 86 ? 17.401 5.474 -22.336 1.00 55.81 86 SER A O 1
ATOM 682 N N . ASP A 1 87 ? 16.235 6.963 -23.534 1.00 69.31 87 ASP A N 1
ATOM 683 C CA . ASP A 1 87 ? 15.458 7.511 -22.412 1.00 69.31 87 ASP A CA 1
ATOM 684 C C . ASP A 1 87 ? 14.328 6.532 -22.014 1.00 69.31 87 ASP A C 1
ATOM 686 O O . ASP A 1 87 ? 13.159 6.897 -21.882 1.00 69.31 87 ASP A O 1
ATOM 690 N N . LEU A 1 88 ? 14.662 5.239 -21.911 1.00 79.12 88 LEU A N 1
ATOM 691 C CA . LEU A 1 88 ? 13.771 4.195 -21.441 1.00 79.12 88 LEU A CA 1
ATOM 692 C C . LEU A 1 88 ? 13.762 4.251 -19.916 1.00 79.12 88 LEU A C 1
ATOM 694 O O . LEU A 1 88 ? 14.770 4.008 -19.249 1.00 79.12 88 LEU A O 1
ATOM 698 N N . GLN A 1 89 ? 12.593 4.562 -19.377 1.00 85.19 89 GLN A N 1
ATOM 699 C CA . GLN A 1 89 ? 12.312 4.569 -17.951 1.00 85.19 89 GLN A CA 1
ATOM 700 C C . GLN A 1 89 ? 11.340 3.436 -17.656 1.00 85.19 89 GLN A C 1
ATOM 702 O O . GLN A 1 89 ? 10.272 3.345 -18.261 1.00 85.19 89 GLN A O 1
ATOM 707 N N . VAL A 1 90 ? 11.692 2.574 -16.710 1.00 88.38 90 VAL A N 1
ATOM 708 C CA . VAL A 1 90 ? 10.890 1.418 -16.314 1.00 88.38 90 VAL A CA 1
ATOM 709 C C . VAL A 1 90 ? 10.495 1.564 -14.853 1.00 88.38 90 VAL A C 1
ATOM 711 O O . VAL A 1 90 ? 11.338 1.575 -13.960 1.00 88.38 90 VAL A O 1
ATOM 714 N N . ARG A 1 91 ? 9.196 1.661 -14.591 1.00 89.88 91 ARG A N 1
ATOM 715 C CA . ARG A 1 91 ? 8.611 1.698 -13.251 1.00 89.88 91 ARG A CA 1
ATOM 716 C C . ARG A 1 91 ? 8.032 0.353 -12.876 1.00 89.88 91 ARG A C 1
ATOM 718 O O . ARG A 1 91 ? 7.344 -0.292 -13.661 1.00 89.88 91 ARG A O 1
ATOM 725 N N . ILE A 1 92 ? 8.252 -0.023 -11.628 1.00 90.06 92 ILE A N 1
ATOM 726 C CA . ILE A 1 92 ? 7.833 -1.299 -11.067 1.00 90.06 92 ILE A CA 1
ATOM 727 C C . ILE A 1 92 ? 6.754 -1.037 -10.016 1.00 90.06 92 ILE A C 1
ATOM 729 O O . ILE A 1 92 ? 6.949 -0.250 -9.084 1.00 90.06 92 ILE A O 1
ATOM 733 N N . GLY A 1 93 ? 5.603 -1.688 -10.182 1.00 89.94 93 GLY A N 1
ATOM 734 C CA . GLY A 1 93 ? 4.529 -1.799 -9.197 1.00 89.94 93 GLY A CA 1
ATOM 735 C C . GLY A 1 93 ? 4.372 -3.240 -8.693 1.00 89.94 93 GLY A C 1
ATOM 736 O O . GLY A 1 93 ? 4.965 -4.164 -9.244 1.00 89.94 93 GLY A O 1
ATOM 737 N N . TYR A 1 94 ? 3.516 -3.465 -7.690 1.00 87.44 94 TYR A N 1
ATOM 738 C CA . TYR A 1 94 ? 3.192 -4.832 -7.242 1.00 87.44 94 TYR A CA 1
ATOM 739 C C . TYR A 1 94 ? 2.505 -5.660 -8.335 1.00 87.44 94 TYR A C 1
ATOM 741 O O . TYR A 1 94 ? 2.812 -6.839 -8.523 1.00 87.44 94 TYR A O 1
ATOM 749 N N . PHE A 1 95 ? 1.580 -5.040 -9.073 1.00 87.50 95 PHE A N 1
ATOM 750 C CA . PHE A 1 95 ? 0.721 -5.723 -10.046 1.00 87.50 95 PHE A CA 1
ATOM 751 C C . PHE A 1 95 ? 1.056 -5.444 -11.517 1.00 87.50 95 PHE A C 1
ATOM 753 O O . PHE A 1 95 ? 0.508 -6.108 -12.399 1.00 87.50 95 PHE A O 1
ATOM 760 N N . GLY A 1 96 ? 2.003 -4.550 -11.797 1.00 87.88 96 GLY A N 1
ATOM 761 C CA . GLY A 1 96 ? 2.342 -4.164 -13.163 1.00 87.88 96 GLY A CA 1
ATOM 762 C C . GLY A 1 96 ? 3.728 -3.553 -13.288 1.00 87.88 96 GLY A C 1
ATOM 763 O O . GLY A 1 96 ? 4.367 -3.208 -12.292 1.00 87.88 96 GLY A O 1
ATOM 764 N N . ILE A 1 97 ? 4.179 -3.439 -14.530 1.00 88.44 97 ILE A N 1
ATOM 765 C CA . ILE A 1 97 ? 5.368 -2.688 -14.929 1.00 88.44 97 ILE A CA 1
ATOM 766 C C . ILE A 1 97 ? 4.902 -1.619 -15.911 1.00 88.44 97 ILE A C 1
ATOM 768 O O . ILE A 1 97 ? 4.031 -1.882 -16.742 1.00 88.44 97 ILE A O 1
ATOM 772 N N . CYS A 1 98 ? 5.477 -0.428 -15.809 1.00 88.19 98 CYS A N 1
ATOM 773 C CA . CYS A 1 98 ? 5.215 0.671 -16.723 1.00 88.19 98 CYS A CA 1
ATOM 774 C C . CYS A 1 98 ? 6.503 1.085 -17.407 1.00 88.19 98 CYS A C 1
ATOM 776 O O . CYS A 1 98 ? 7.515 1.269 -16.737 1.00 88.19 98 CYS A O 1
ATOM 778 N N . THR A 1 99 ? 6.462 1.298 -18.710 1.00 86.25 99 THR A N 1
ATOM 779 C CA . THR A 1 99 ? 7.586 1.837 -19.470 1.00 86.25 99 THR A CA 1
ATOM 780 C C . THR A 1 99 ? 7.218 3.200 -20.018 1.00 86.25 99 THR A C 1
ATOM 782 O O . THR A 1 99 ? 6.101 3.412 -20.491 1.00 86.25 99 THR A O 1
ATOM 785 N N . ASN A 1 100 ? 8.167 4.117 -19.982 1.00 83.38 100 ASN A N 1
ATOM 786 C CA . ASN A 1 100 ? 8.127 5.346 -20.746 1.00 83.38 100 ASN A CA 1
ATOM 787 C C . ASN A 1 100 ? 9.344 5.356 -21.658 1.00 83.38 100 ASN A C 1
ATOM 789 O O . ASN A 1 100 ? 10.451 5.064 -21.210 1.00 83.38 100 ASN A O 1
ATOM 793 N N . SER A 1 101 ? 9.125 5.637 -22.934 1.00 73.44 101 SER A N 1
ATOM 794 C CA . SER A 1 101 ? 10.184 5.636 -23.924 1.00 73.44 101 SER A CA 1
ATOM 795 C C . SER A 1 101 ? 10.050 6.862 -24.806 1.00 73.44 101 SER A C 1
ATOM 797 O O . SER A 1 101 ? 9.143 6.963 -25.633 1.00 73.44 101 SER A O 1
ATOM 799 N N . SER A 1 102 ? 10.964 7.807 -24.619 1.00 59.34 102 SER A N 1
ATOM 800 C CA . SER A 1 102 ? 11.047 9.020 -25.427 1.00 59.34 102 SER A CA 1
ATOM 801 C C . SER A 1 102 ? 11.860 8.760 -26.702 1.00 59.34 102 SER A C 1
ATOM 803 O O . SER A 1 102 ? 12.850 9.440 -26.950 1.00 59.34 102 SER A O 1
ATOM 805 N N . TYR A 1 103 ? 11.500 7.769 -27.528 1.00 52.84 103 TYR A N 1
ATOM 806 C CA . TYR A 1 103 ? 12.153 7.643 -28.838 1.00 52.84 103 TYR A CA 1
ATOM 807 C C . TYR A 1 103 ? 11.634 8.724 -29.788 1.00 52.84 103 TYR A C 1
ATOM 809 O O . TYR A 1 103 ? 10.522 8.644 -30.313 1.00 52.84 103 TYR A O 1
ATOM 817 N N . SER A 1 104 ? 12.468 9.726 -30.060 1.00 43.62 104 SER A N 1
ATOM 818 C CA . SER A 1 104 ? 12.390 10.487 -31.301 1.00 43.62 104 SER A CA 1
ATOM 819 C C . SER A 1 104 ? 13.026 9.639 -32.406 1.00 43.62 104 SER A C 1
ATOM 821 O O . SER A 1 104 ? 14.200 9.281 -32.353 1.00 43.62 104 SER A O 1
ATOM 823 N N . LEU A 1 105 ? 12.245 9.256 -33.418 1.00 46.09 105 LEU A N 1
ATOM 824 C CA . LEU A 1 105 ? 12.822 8.656 -34.621 1.00 46.09 105 LEU A CA 1
ATOM 825 C C . LEU A 1 105 ? 13.806 9.654 -35.257 1.00 46.09 105 LEU A C 1
ATOM 827 O O . LEU A 1 105 ? 13.478 10.842 -35.350 1.00 46.09 105 LEU A O 1
ATOM 831 N N . PRO A 1 106 ? 14.977 9.209 -35.747 1.00 41.00 106 PRO A N 1
ATOM 832 C CA . PRO A 1 106 ? 15.834 10.069 -36.545 1.00 41.00 106 PRO A CA 1
ATOM 833 C C . PRO A 1 106 ? 15.059 10.530 -37.787 1.00 41.00 106 PRO A C 1
ATOM 835 O O . PRO A 1 106 ? 14.539 9.716 -38.556 1.00 41.00 106 PRO A O 1
ATOM 838 N N . LEU A 1 107 ? 15.005 11.851 -37.989 1.00 45.94 107 LEU A N 1
ATOM 839 C CA . LEU A 1 107 ? 14.219 12.547 -39.023 1.00 45.94 107 LEU A CA 1
ATOM 840 C C . LEU A 1 107 ? 14.461 12.039 -40.463 1.00 45.94 107 LEU A C 1
ATOM 842 O O . LEU A 1 107 ? 13.678 12.314 -41.368 1.00 45.94 107 LEU A O 1
ATOM 846 N N . VAL A 1 108 ? 15.547 11.295 -40.682 1.00 47.38 108 VAL A N 1
ATOM 847 C CA . VAL A 1 108 ? 15.961 10.755 -41.983 1.00 47.38 108 VAL A CA 1
ATOM 848 C C . VAL A 1 108 ? 15.141 9.521 -42.396 1.00 47.38 108 VAL A C 1
ATOM 850 O O . VAL A 1 108 ? 14.914 9.317 -43.586 1.00 47.38 108 VAL A O 1
ATOM 853 N N . VAL A 1 109 ? 14.615 8.733 -41.448 1.00 46.94 109 VAL A N 1
ATOM 854 C CA . VAL A 1 109 ? 13.825 7.517 -41.755 1.00 46.94 109 VAL A CA 1
ATOM 855 C C . VAL A 1 109 ? 12.337 7.829 -41.955 1.00 46.94 109 VAL A C 1
ATOM 857 O O . VAL A 1 109 ? 11.649 7.143 -42.712 1.00 46.94 109 VAL A O 1
ATOM 860 N N . GLN A 1 110 ? 11.837 8.917 -41.364 1.00 49.28 110 GLN A N 1
ATOM 861 C CA . GLN A 1 110 ? 10.432 9.324 -41.489 1.00 49.28 110 GLN A CA 1
ATOM 862 C C . GLN A 1 110 ? 10.050 9.739 -42.920 1.00 49.28 110 GLN A C 1
ATOM 864 O O . GLN A 1 110 ? 8.895 9.603 -43.318 1.00 49.28 110 GLN A O 1
ATOM 869 N N . ASN A 1 111 ? 11.031 10.174 -43.712 1.00 48.94 111 ASN A N 1
ATOM 870 C CA . ASN A 1 111 ? 10.821 10.603 -45.093 1.00 48.94 111 ASN A CA 1
ATOM 871 C C . ASN A 1 111 ? 10.942 9.465 -46.123 1.00 48.94 111 ASN A C 1
ATOM 873 O O . ASN A 1 111 ? 10.623 9.678 -47.290 1.00 48.94 111 ASN A O 1
ATOM 877 N N . GLN A 1 112 ? 11.410 8.275 -45.727 1.00 49.84 112 GLN A N 1
ATOM 878 C CA . GLN A 1 112 ? 11.691 7.162 -46.650 1.00 49.84 112 GLN A CA 1
ATOM 879 C C . GLN A 1 112 ? 10.725 5.978 -46.493 1.00 49.84 112 GLN A C 1
ATOM 881 O O . GLN A 1 112 ? 10.569 5.204 -47.433 1.00 49.84 112 GLN A O 1
ATOM 886 N N . LEU A 1 113 ? 10.030 5.848 -45.357 1.00 48.84 113 LEU A N 1
ATOM 887 C CA . LEU A 1 113 ? 9.064 4.771 -45.125 1.00 48.84 113 LEU A CA 1
ATOM 888 C C . LEU A 1 113 ? 7.649 5.331 -44.949 1.00 48.84 113 LEU A C 1
ATOM 890 O O . LEU A 1 113 ? 7.058 5.328 -43.869 1.00 48.84 113 LEU A O 1
ATOM 894 N N . GLY A 1 114 ? 7.103 5.840 -46.052 1.00 47.47 114 GLY A N 1
ATOM 895 C CA . GLY A 1 114 ? 5.698 6.209 -46.136 1.00 47.47 114 GLY A CA 1
ATOM 896 C C . GLY A 1 114 ? 4.785 5.020 -45.813 1.00 47.47 114 GLY A C 1
ATOM 897 O O . GLY A 1 114 ? 4.851 3.969 -46.443 1.00 47.47 114 GLY A O 1
ATOM 898 N N . SER A 1 115 ? 3.886 5.217 -44.848 1.00 46.09 115 SER A N 1
ATOM 899 C CA . SER A 1 115 ? 2.668 4.430 -44.565 1.00 46.09 115 SER A CA 1
ATOM 900 C C . SER A 1 115 ? 2.768 2.975 -44.073 1.00 46.09 115 SER A C 1
ATOM 902 O O . SER A 1 115 ? 1.729 2.427 -43.716 1.00 46.09 115 SER A O 1
ATOM 904 N N . LEU A 1 116 ? 3.952 2.359 -43.985 1.00 51.00 116 LEU A N 1
ATOM 905 C CA . LEU A 1 116 ? 4.101 0.969 -43.501 1.00 51.00 116 LEU A CA 1
ATOM 906 C C . LEU A 1 116 ? 4.818 0.829 -42.146 1.00 51.00 116 LEU A C 1
ATOM 908 O O . LEU A 1 116 ? 4.741 -0.234 -41.536 1.00 51.00 116 LEU A O 1
ATOM 912 N N . ALA A 1 117 ? 5.468 1.883 -41.639 1.00 46.41 117 ALA A N 1
ATOM 913 C CA . ALA A 1 117 ? 5.927 1.909 -40.249 1.00 46.41 117 ALA A CA 1
ATOM 914 C C . ALA A 1 117 ? 4.767 2.278 -39.309 1.00 46.41 117 ALA A C 1
ATOM 916 O O . ALA A 1 117 ? 4.009 3.203 -39.627 1.00 46.41 117 ALA A O 1
ATOM 917 N N . PRO A 1 118 ? 4.640 1.626 -38.135 1.00 40.88 118 PRO A N 1
ATOM 918 C CA . PRO A 1 118 ? 3.748 2.101 -37.090 1.00 40.88 118 PRO A CA 1
ATOM 919 C C . PRO A 1 118 ? 4.114 3.553 -36.776 1.00 40.88 118 PRO A C 1
ATOM 921 O O . PRO A 1 118 ? 5.239 3.872 -36.395 1.00 40.88 118 PRO A O 1
ATOM 924 N N . LYS A 1 119 ? 3.158 4.450 -37.026 1.00 34.56 119 LYS A N 1
ATOM 925 C CA . LYS A 1 119 ? 3.266 5.881 -36.758 1.00 34.56 119 LYS A CA 1
ATOM 926 C C . LYS A 1 119 ? 3.729 6.061 -35.303 1.00 34.56 119 LYS A C 1
ATOM 928 O O . LYS A 1 119 ? 2.979 5.635 -34.424 1.00 34.56 119 LYS A O 1
ATOM 933 N N . PRO A 1 120 ? 4.880 6.703 -35.013 1.00 44.88 120 PRO A N 1
ATOM 934 C CA . PRO A 1 120 ? 5.144 7.172 -33.660 1.00 44.88 120 PRO A CA 1
ATOM 935 C C . PRO A 1 120 ? 4.020 8.149 -33.323 1.00 44.88 120 PRO A C 1
ATOM 937 O O . PRO A 1 120 ? 3.872 9.210 -33.937 1.00 44.88 120 PRO A O 1
ATOM 940 N N . SER A 1 121 ? 3.133 7.738 -32.426 1.00 40.09 121 SER A N 1
ATOM 941 C CA . SER A 1 121 ? 2.046 8.571 -31.948 1.00 40.09 121 SER A CA 1
ATOM 942 C C . SER A 1 121 ? 2.661 9.762 -31.228 1.00 40.09 121 SER A C 1
ATOM 944 O O . SER A 1 121 ? 3.076 9.625 -30.089 1.00 40.09 121 SER A O 1
ATOM 946 N N . ASN A 1 122 ? 2.738 10.900 -31.919 1.00 39.31 122 ASN A N 1
ATOM 947 C CA . ASN A 1 122 ? 2.969 12.237 -31.380 1.00 39.31 122 ASN A CA 1
ATOM 948 C C . ASN A 1 122 ? 4.005 12.326 -30.245 1.00 39.31 122 ASN A C 1
ATOM 950 O O . ASN A 1 122 ? 3.688 12.118 -29.074 1.00 39.31 122 ASN A O 1
ATOM 954 N N . ALA A 1 123 ? 5.194 12.826 -30.584 1.00 41.91 123 ALA A N 1
ATOM 955 C CA . ALA A 1 123 ? 6.216 13.329 -29.662 1.00 41.91 123 ALA A CA 1
ATOM 956 C C . ALA A 1 123 ? 5.771 14.572 -28.845 1.00 41.91 123 ALA A C 1
ATOM 958 O O . ALA A 1 123 ? 6.536 15.507 -28.637 1.00 41.91 123 ALA A O 1
ATOM 959 N N . THR A 1 124 ? 4.521 14.603 -28.384 1.00 39.03 124 THR A N 1
ATOM 960 C CA . THR A 1 124 ? 3.997 15.587 -27.434 1.00 39.03 124 THR A CA 1
ATOM 961 C C . THR A 1 124 ? 3.421 14.945 -26.176 1.00 39.03 124 THR A C 1
ATOM 963 O O . THR A 1 124 ? 3.137 15.678 -25.242 1.00 39.03 124 THR A O 1
ATOM 966 N N . ASN A 1 125 ? 3.294 13.612 -26.100 1.00 43.34 125 ASN A N 1
ATOM 967 C CA . ASN A 1 125 ? 2.944 12.902 -24.867 1.00 43.34 125 ASN A CA 1
ATOM 968 C C . ASN A 1 125 ? 3.760 11.602 -24.767 1.00 43.34 125 ASN A C 1
ATOM 970 O O . ASN A 1 125 ? 3.309 10.559 -25.235 1.00 43.34 125 ASN A O 1
ATOM 974 N N . ALA A 1 126 ? 4.946 11.663 -24.156 1.00 56.12 126 ALA A N 1
ATOM 975 C CA . ALA A 1 126 ? 5.669 10.487 -23.668 1.00 56.12 126 ALA A CA 1
ATOM 976 C C . ALA A 1 126 ? 4.813 9.817 -22.572 1.00 56.12 126 ALA A C 1
ATOM 978 O O . ALA A 1 126 ? 4.847 10.194 -21.398 1.00 56.12 126 ALA A O 1
ATOM 979 N N . GLY A 1 127 ? 3.896 8.952 -23.005 1.00 69.31 127 GLY A N 1
ATOM 980 C CA . GLY A 1 127 ? 2.890 8.315 -22.167 1.00 69.31 127 GLY A CA 1
ATOM 981 C C . GLY A 1 127 ? 3.423 7.029 -21.553 1.00 69.31 127 GLY A C 1
ATOM 982 O O . GLY A 1 127 ? 4.088 6.242 -22.219 1.00 69.31 127 GLY A O 1
ATOM 983 N N . TRP A 1 128 ? 3.100 6.800 -20.284 1.00 80.00 128 TRP A N 1
ATOM 984 C CA . TRP A 1 128 ? 3.434 5.554 -19.601 1.00 80.00 128 TRP A CA 1
ATOM 985 C C . TRP A 1 128 ? 2.583 4.408 -20.153 1.00 80.00 128 TRP A C 1
ATOM 987 O O . TRP A 1 128 ? 1.359 4.428 -20.028 1.00 80.00 128 TRP A O 1
ATOM 997 N N . VAL A 1 129 ? 3.219 3.392 -20.732 1.00 82.62 129 VAL A N 1
ATOM 998 C CA . VAL A 1 129 ? 2.557 2.153 -21.159 1.00 82.62 129 VAL A CA 1
ATOM 999 C C . VAL A 1 129 ? 2.709 1.128 -20.047 1.00 82.62 129 VAL A C 1
ATOM 1001 O O . VAL A 1 129 ? 3.827 0.823 -19.641 1.00 82.62 129 VAL A O 1
ATOM 1004 N N . CYS A 1 130 ? 1.593 0.624 -19.522 1.00 86.12 130 CYS A N 1
ATOM 1005 C CA . CYS A 1 130 ? 1.577 -0.235 -18.341 1.00 86.12 130 CYS A CA 1
ATOM 1006 C C . CYS A 1 130 ? 1.027 -1.612 -18.706 1.00 86.12 130 CYS A C 1
ATOM 1008 O O . CYS A 1 130 ? -0.043 -1.715 -19.302 1.00 86.12 130 CYS A O 1
ATOM 1010 N N . SER A 1 131 ? 1.725 -2.676 -18.317 1.00 86.44 131 SER A N 1
ATOM 1011 C CA . SER A 1 131 ? 1.273 -4.049 -18.534 1.00 86.44 131 SER A CA 1
ATOM 1012 C C . SER A 1 131 ? 1.626 -4.938 -17.347 1.00 86.44 131 SER A C 1
ATOM 1014 O O . SER A 1 131 ? 2.664 -4.786 -16.697 1.00 86.44 131 SER A O 1
ATOM 1016 N N . SER A 1 132 ? 0.753 -5.903 -17.056 1.00 85.94 132 SER A N 1
ATOM 1017 C CA . SER A 1 132 ? 1.053 -6.985 -16.118 1.00 85.94 132 SER A CA 1
ATOM 1018 C C . SER A 1 132 ? 1.903 -8.082 -16.763 1.00 85.94 132 SER A C 1
ATOM 1020 O O . SER A 1 132 ? 2.604 -8.792 -16.042 1.00 85.94 132 SER A O 1
ATOM 1022 N N . ASN A 1 133 ? 1.870 -8.194 -18.097 1.00 87.19 133 ASN A N 1
ATOM 1023 C CA . ASN A 1 133 ? 2.626 -9.166 -18.872 1.00 87.19 133 ASN A CA 1
ATOM 1024 C C . ASN A 1 133 ? 3.883 -8.517 -19.468 1.00 87.19 133 ASN A C 1
ATOM 1026 O O . ASN A 1 133 ? 3.827 -7.842 -20.499 1.00 87.19 133 ASN A O 1
ATOM 1030 N N . ALA A 1 134 ? 5.025 -8.771 -18.830 1.00 83.94 134 ALA A N 1
ATOM 1031 C CA . ALA A 1 134 ? 6.316 -8.234 -19.244 1.00 83.94 134 ALA A CA 1
ATOM 1032 C C . ALA A 1 134 ? 6.752 -8.692 -20.645 1.00 83.94 134 ALA A C 1
ATOM 1034 O O . ALA A 1 134 ? 7.431 -7.943 -21.334 1.00 83.94 134 ALA A O 1
ATOM 1035 N N . THR A 1 135 ? 6.343 -9.885 -21.095 1.00 84.06 135 THR A N 1
ATOM 1036 C CA . THR A 1 135 ? 6.705 -10.376 -22.440 1.00 84.06 135 THR A CA 1
ATOM 1037 C C . THR A 1 135 ? 6.013 -9.588 -23.544 1.00 84.06 135 THR A C 1
ATOM 1039 O O . THR A 1 135 ? 6.633 -9.280 -24.555 1.00 84.06 135 THR A O 1
ATOM 1042 N N . HIS A 1 136 ? 4.757 -9.190 -23.325 1.00 83.44 136 HIS A N 1
ATOM 1043 C CA . HIS A 1 136 ? 4.047 -8.317 -24.255 1.00 83.44 136 HIS A CA 1
ATOM 1044 C C . HIS A 1 136 ? 4.747 -6.962 -24.363 1.00 83.44 136 HIS A C 1
ATOM 1046 O O . HIS A 1 136 ? 4.940 -6.458 -25.461 1.00 83.44 136 HIS A O 1
ATOM 1052 N N . LEU A 1 137 ? 5.176 -6.414 -23.224 1.00 79.94 137 LEU A N 1
ATOM 1053 C CA . LEU A 1 137 ? 5.859 -5.126 -23.175 1.00 79.94 137 LEU A CA 1
ATOM 1054 C C . LEU A 1 137 ? 7.257 -5.192 -23.809 1.00 79.94 137 LEU A C 1
ATOM 1056 O O . LEU A 1 137 ? 7.648 -4.284 -24.527 1.00 79.94 137 LEU A O 1
ATOM 1060 N N . ALA A 1 138 ? 7.989 -6.291 -23.612 1.00 79.81 138 ALA A N 1
ATOM 1061 C CA . ALA A 1 138 ? 9.304 -6.497 -24.219 1.00 79.81 138 ALA A CA 1
ATOM 1062 C C . ALA A 1 138 ? 9.245 -6.633 -25.753 1.00 79.81 138 ALA A C 1
ATOM 1064 O O . ALA A 1 138 ? 10.189 -6.233 -26.429 1.00 79.81 138 ALA A O 1
ATOM 1065 N N . ASN A 1 139 ? 8.143 -7.161 -26.299 1.00 78.62 139 ASN A N 1
ATOM 1066 C CA . ASN A 1 139 ? 7.937 -7.302 -27.744 1.00 78.62 139 ASN A CA 1
ATOM 1067 C C . ASN A 1 139 ? 7.634 -5.971 -28.453 1.00 78.62 139 ASN A C 1
ATOM 1069 O O . ASN A 1 139 ? 7.708 -5.912 -29.678 1.00 78.62 139 ASN A O 1
ATOM 1073 N N . GLU A 1 140 ? 7.281 -4.917 -27.710 1.00 73.38 140 GLU A N 1
ATOM 1074 C CA . GLU A 1 140 ? 7.058 -3.579 -28.275 1.00 73.38 140 GLU A CA 1
ATOM 1075 C C . GLU A 1 140 ? 8.375 -2.849 -28.584 1.00 73.38 140 GLU A C 1
ATOM 1077 O O . GLU A 1 140 ? 8.385 -1.917 -29.390 1.00 73.38 140 GLU A O 1
ATOM 1082 N N . PHE A 1 141 ? 9.492 -3.293 -28.000 1.00 72.38 141 PHE A N 1
ATOM 1083 C CA . PHE A 1 141 ? 10.808 -2.693 -28.199 1.00 72.38 141 PHE A CA 1
ATOM 1084 C C . PHE A 1 141 ? 11.637 -3.470 -29.228 1.00 72.38 141 PHE A C 1
ATOM 1086 O O . PHE A 1 141 ? 11.713 -4.699 -29.222 1.00 72.38 141 PHE A O 1
ATOM 1093 N N . THR A 1 142 ? 12.303 -2.736 -30.119 1.00 63.03 142 THR A N 1
ATOM 1094 C CA . THR A 1 142 ? 13.215 -3.294 -31.120 1.00 63.03 142 THR A CA 1
ATOM 1095 C C . THR A 1 142 ? 14.572 -3.575 -30.480 1.00 63.03 142 THR A C 1
ATOM 1097 O O . THR A 1 142 ? 15.340 -2.674 -30.139 1.00 63.03 142 THR A O 1
ATOM 1100 N N . TRP A 1 143 ? 14.872 -4.857 -30.331 1.00 58.81 143 TRP A N 1
ATOM 1101 C CA . TRP A 1 143 ? 16.166 -5.368 -29.895 1.00 58.81 143 TRP A CA 1
ATOM 1102 C C . TRP A 1 143 ? 17.226 -5.229 -30.999 1.00 58.81 143 TRP A C 1
ATOM 1104 O O . TRP A 1 143 ? 16.903 -5.525 -32.152 1.00 58.81 143 TRP A O 1
ATOM 1114 N N . PRO A 1 144 ? 18.490 -4.841 -30.709 1.00 56.50 144 PRO A N 1
ATOM 1115 C CA . PRO A 1 144 ? 19.103 -4.487 -29.416 1.00 56.50 144 PRO A CA 1
ATOM 1116 C C . PRO A 1 144 ? 19.178 -2.974 -29.136 1.00 56.50 144 PRO A C 1
ATOM 1118 O O . PRO A 1 144 ? 19.696 -2.564 -28.102 1.00 56.50 144 PRO A O 1
ATOM 1121 N N . THR A 1 145 ? 18.716 -2.131 -30.060 1.00 61.84 145 THR A N 1
ATOM 1122 C CA . THR A 1 145 ? 18.953 -0.681 -29.998 1.00 61.84 145 THR A CA 1
ATOM 1123 C C . THR A 1 145 ? 18.106 0.021 -28.947 1.00 61.84 145 THR A C 1
ATOM 1125 O O . THR A 1 145 ? 18.492 1.099 -28.504 1.00 61.84 145 THR A O 1
ATOM 1128 N N . GLN A 1 146 ? 16.968 -0.569 -28.551 1.00 67.31 146 GLN A N 1
ATOM 1129 C CA . GLN A 1 146 ? 16.020 0.104 -27.666 1.00 67.31 146 GLN A CA 1
ATOM 1130 C C . GLN A 1 146 ? 16.099 -0.277 -26.183 1.00 67.31 146 GLN A C 1
ATOM 1132 O O . GLN A 1 146 ? 15.738 0.546 -25.339 1.00 67.31 146 GLN A O 1
ATOM 1137 N N . ASP A 1 147 ? 16.571 -1.487 -25.873 1.00 72.69 147 ASP A N 1
ATOM 1138 C CA . ASP A 1 147 ? 16.694 -2.021 -24.511 1.00 72.69 147 ASP A CA 1
ATOM 1139 C C . ASP A 1 147 ? 17.910 -2.961 -24.394 1.00 72.69 147 ASP A C 1
ATOM 1141 O O . ASP A 1 147 ? 17.776 -4.179 -24.337 1.00 72.69 147 ASP A O 1
ATOM 1145 N N . ALA A 1 148 ? 19.126 -2.406 -24.384 1.00 71.00 148 ALA A N 1
ATOM 1146 C CA . ALA A 1 148 ? 20.361 -3.199 -24.411 1.00 71.00 148 ALA A CA 1
ATOM 1147 C C . ALA A 1 148 ? 20.538 -4.139 -23.195 1.00 71.00 148 ALA A C 1
ATOM 1149 O O . ALA A 1 148 ? 21.155 -5.197 -23.327 1.00 71.00 148 ALA A O 1
ATOM 1150 N N . LEU A 1 149 ? 20.001 -3.777 -22.018 1.00 74.94 149 LEU A N 1
ATOM 1151 C CA . LEU A 1 149 ? 20.115 -4.562 -20.774 1.00 74.94 149 LEU A CA 1
ATOM 1152 C C . LEU A 1 149 ? 18.907 -5.453 -20.468 1.00 74.94 149 LEU A C 1
ATOM 1154 O O . LEU A 1 149 ? 18.903 -6.130 -19.438 1.00 74.94 149 LEU A O 1
ATOM 1158 N N . ASN A 1 150 ? 17.886 -5.478 -21.322 1.00 83.88 150 ASN A N 1
ATOM 1159 C CA . ASN A 1 150 ? 16.616 -6.144 -21.016 1.00 83.88 150 ASN A CA 1
ATOM 1160 C C . ASN A 1 150 ? 15.977 -5.622 -19.730 1.00 83.88 150 ASN A C 1
ATOM 1162 O O . ASN A 1 150 ? 15.586 -6.392 -18.846 1.00 83.88 150 ASN A O 1
ATOM 1166 N N . LEU A 1 151 ? 15.909 -4.302 -19.588 1.00 84.19 151 LEU A N 1
ATOM 1167 C CA . LEU A 1 151 ? 15.420 -3.645 -18.386 1.00 84.19 151 LEU A CA 1
ATOM 1168 C C . LEU A 1 151 ? 13.980 -4.058 -18.069 1.00 84.19 151 LEU A C 1
ATOM 1170 O O . LEU A 1 151 ? 13.634 -4.186 -16.896 1.00 84.19 151 LEU A O 1
ATOM 1174 N N . VAL A 1 152 ? 13.165 -4.353 -19.088 1.00 87.50 152 VAL A N 1
ATOM 1175 C CA . VAL A 1 152 ? 11.800 -4.875 -18.911 1.00 87.50 152 VAL A CA 1
ATOM 1176 C C . VAL A 1 152 ? 11.808 -6.258 -18.250 1.00 87.50 152 VAL A C 1
ATOM 1178 O O . VAL A 1 152 ? 11.042 -6.503 -17.312 1.00 87.50 152 VAL A O 1
ATOM 1181 N N . TYR A 1 153 ? 12.690 -7.164 -18.680 1.00 88.94 153 TYR A N 1
ATOM 1182 C CA . TYR A 1 153 ? 12.832 -8.480 -18.055 1.00 88.94 153 TYR A CA 1
ATOM 1183 C C . TYR A 1 153 ? 13.410 -8.386 -16.642 1.00 88.94 153 TYR A C 1
ATOM 1185 O O . TYR A 1 153 ? 12.896 -9.033 -15.728 1.00 88.94 153 TYR A O 1
ATOM 1193 N N . VAL A 1 154 ? 14.436 -7.554 -16.434 1.00 87.75 154 VAL A N 1
ATOM 1194 C CA . VAL A 1 154 ? 15.033 -7.319 -15.109 1.00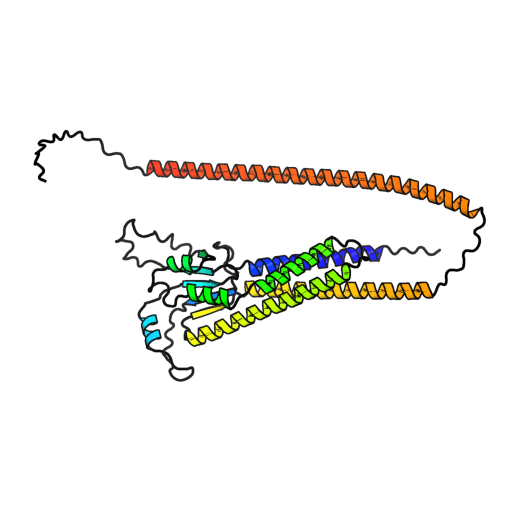 87.75 154 VAL A CA 1
ATOM 1195 C C . VAL A 1 154 ? 13.986 -6.764 -14.143 1.00 87.75 154 VAL A C 1
ATOM 1197 O O . VAL A 1 154 ? 13.845 -7.268 -13.028 1.00 87.75 154 VAL A O 1
ATOM 1200 N N . ALA A 1 155 ? 13.194 -5.785 -14.583 1.00 89.00 155 ALA A N 1
ATOM 1201 C CA . ALA A 1 155 ? 12.087 -5.232 -13.813 1.00 89.00 155 ALA A CA 1
ATOM 1202 C C . ALA A 1 155 ? 11.048 -6.300 -13.442 1.00 89.00 155 ALA A C 1
ATOM 1204 O O . ALA A 1 155 ? 10.563 -6.332 -12.308 1.00 89.00 155 ALA A O 1
ATOM 1205 N N . ASN A 1 156 ? 10.739 -7.212 -14.366 1.00 90.88 156 ASN A N 1
ATOM 1206 C CA . ASN A 1 156 ? 9.836 -8.325 -14.100 1.00 90.88 156 ASN A CA 1
ATOM 1207 C C . ASN A 1 156 ? 10.405 -9.317 -13.085 1.00 90.88 156 ASN A C 1
ATOM 1209 O O . ASN A 1 156 ? 9.697 -9.686 -12.152 1.00 90.88 156 ASN A O 1
ATOM 1213 N N . ALA A 1 157 ? 11.676 -9.693 -13.212 1.00 90.19 157 ALA A N 1
ATOM 1214 C CA . ALA A 1 157 ? 12.337 -10.589 -12.268 1.00 90.19 157 ALA A CA 1
ATOM 1215 C C . ALA A 1 157 ? 12.372 -9.993 -10.850 1.00 90.19 157 ALA A C 1
ATOM 1217 O O . ALA A 1 157 ? 12.037 -10.671 -9.878 1.00 90.19 157 ALA A O 1
ATOM 1218 N N . VAL A 1 158 ? 12.705 -8.705 -10.729 1.00 87.62 158 VAL A N 1
ATOM 1219 C CA . VAL A 1 158 ? 12.677 -7.972 -9.454 1.00 87.62 158 VAL A CA 1
ATOM 1220 C C . VAL A 1 158 ? 11.282 -8.010 -8.829 1.00 87.62 158 VAL A C 1
ATOM 1222 O O . VAL A 1 158 ? 11.132 -8.312 -7.643 1.00 87.62 158 VAL A O 1
ATOM 1225 N N . ARG A 1 159 ? 10.245 -7.751 -9.628 1.00 88.06 159 ARG A N 1
ATOM 1226 C CA . ARG A 1 159 ? 8.858 -7.784 -9.168 1.00 88.06 159 ARG A CA 1
ATOM 1227 C C . ARG A 1 159 ? 8.452 -9.175 -8.675 1.00 88.06 159 ARG A C 1
ATOM 1229 O O . ARG A 1 159 ? 7.897 -9.286 -7.586 1.00 88.06 159 ARG A O 1
ATOM 1236 N N . THR A 1 160 ? 8.712 -10.228 -9.448 1.00 88.50 160 THR A N 1
ATOM 1237 C CA . THR A 1 160 ? 8.240 -11.585 -9.126 1.00 88.50 160 THR A CA 1
ATOM 1238 C C . THR A 1 160 ? 9.011 -12.241 -7.986 1.00 88.50 160 THR A C 1
ATOM 1240 O O . THR A 1 160 ? 8.430 -13.038 -7.254 1.00 88.50 160 THR A O 1
ATOM 1243 N N . HIS A 1 161 ? 10.297 -11.921 -7.818 1.00 87.62 161 HIS A N 1
ATOM 1244 C CA . HIS A 1 161 ? 11.150 -12.570 -6.819 1.00 87.62 161 HIS A CA 1
ATOM 1245 C C . HIS A 1 161 ? 11.325 -11.775 -5.524 1.00 87.62 161 HIS A C 1
ATOM 1247 O O . HIS A 1 161 ? 11.502 -12.386 -4.473 1.00 87.62 161 HIS A O 1
ATOM 1253 N N . SER A 1 162 ? 11.281 -10.442 -5.565 1.00 83.06 162 SER A N 1
ATOM 1254 C CA . SER A 1 162 ? 11.633 -9.611 -4.403 1.00 83.06 162 SER A CA 1
ATOM 1255 C C . SER A 1 162 ? 10.458 -8.847 -3.795 1.00 83.06 162 SER A C 1
ATOM 1257 O O . SER A 1 162 ? 10.556 -8.408 -2.653 1.00 83.06 162 SER A O 1
ATOM 1259 N N . MET A 1 163 ? 9.344 -8.683 -4.515 1.00 80.31 163 MET A N 1
ATOM 1260 C CA . MET A 1 163 ? 8.221 -7.845 -4.082 1.00 80.31 163 MET A CA 1
ATOM 1261 C C . MET A 1 163 ? 6.937 -8.670 -3.962 1.00 80.31 163 MET A C 1
ATOM 1263 O O . MET A 1 163 ? 6.117 -8.711 -4.875 1.00 80.31 163 MET A O 1
ATOM 1267 N N . THR A 1 164 ? 6.732 -9.334 -2.822 1.00 83.06 164 THR A N 1
ATOM 1268 C CA . THR A 1 164 ? 5.511 -10.114 -2.567 1.00 83.06 164 THR A CA 1
ATOM 1269 C C . THR A 1 164 ? 4.425 -9.244 -1.906 1.00 83.06 164 THR A C 1
ATOM 1271 O O . THR A 1 164 ? 4.544 -8.886 -0.734 1.00 83.06 164 THR A O 1
ATOM 1274 N N . PRO A 1 165 ? 3.316 -8.906 -2.600 1.00 88.94 165 PRO A N 1
ATOM 1275 C CA . PRO A 1 165 ? 2.247 -8.082 -2.017 1.00 88.94 165 PRO A CA 1
ATOM 1276 C C . PRO A 1 165 ? 1.432 -8.818 -0.941 1.00 88.94 165 PRO A C 1
ATOM 1278 O O . PRO A 1 165 ? 0.668 -8.195 -0.207 1.00 88.94 165 PRO A O 1
ATOM 1281 N N . TRP A 1 166 ? 1.590 -10.140 -0.830 1.00 91.75 166 TRP A N 1
ATOM 1282 C CA . TRP A 1 166 ? 0.774 -11.024 0.006 1.00 91.75 166 TRP A CA 1
ATOM 1283 C C . TRP A 1 166 ? 0.695 -10.601 1.475 1.00 91.75 166 TRP A C 1
ATOM 1285 O O . TRP A 1 166 ? -0.383 -10.643 2.063 1.00 91.75 166 TRP A O 1
ATOM 1295 N N . VAL A 1 167 ? 1.801 -10.134 2.058 1.00 93.25 167 VAL A N 1
ATOM 1296 C CA . VAL A 1 167 ? 1.834 -9.709 3.468 1.00 93.25 167 VAL A CA 1
ATOM 1297 C C . VAL A 1 167 ? 0.966 -8.466 3.696 1.00 93.25 167 VAL A C 1
ATOM 1299 O O . VAL A 1 167 ? 0.218 -8.409 4.673 1.00 93.25 167 VAL A O 1
ATOM 1302 N N . LEU A 1 168 ? 0.993 -7.497 2.772 1.00 92.44 168 LEU A N 1
ATOM 1303 C CA . LEU A 1 168 ? 0.122 -6.321 2.856 1.00 92.44 168 LEU A CA 1
ATOM 1304 C C . LEU A 1 168 ? -1.342 -6.669 2.577 1.00 92.44 168 LEU A C 1
ATOM 1306 O O . LEU A 1 168 ? -2.224 -6.111 3.224 1.00 92.44 168 LEU A O 1
ATOM 1310 N N . ILE A 1 169 ? -1.616 -7.606 1.665 1.00 94.50 169 ILE A N 1
ATOM 1311 C CA . ILE A 1 169 ? -2.985 -8.074 1.402 1.00 94.50 169 ILE A CA 1
ATOM 1312 C C . ILE A 1 169 ? -3.594 -8.670 2.680 1.00 94.50 169 ILE A C 1
ATOM 1314 O O . ILE A 1 169 ? -4.719 -8.329 3.038 1.00 94.50 169 ILE A O 1
ATOM 1318 N N . ILE A 1 170 ? -2.839 -9.494 3.415 1.00 95.00 170 ILE A N 1
ATOM 1319 C CA . ILE A 1 170 ? -3.280 -10.042 4.708 1.00 95.00 170 ILE A CA 1
ATOM 1320 C C . ILE A 1 170 ? -3.563 -8.912 5.709 1.00 95.00 170 ILE A C 1
ATOM 1322 O O . ILE A 1 170 ? -4.594 -8.937 6.381 1.00 95.00 170 ILE A O 1
ATOM 1326 N N . ALA A 1 171 ? -2.701 -7.892 5.779 1.00 95.56 171 ALA A N 1
ATOM 1327 C CA . ALA A 1 171 ? -2.915 -6.737 6.652 1.00 95.56 171 ALA A CA 1
ATOM 1328 C C . ALA A 1 171 ? -4.205 -5.964 6.308 1.00 95.56 171 ALA A C 1
ATOM 1330 O O . ALA A 1 171 ? -4.960 -5.604 7.213 1.00 95.56 171 ALA A O 1
ATOM 1331 N N . ILE A 1 172 ? -4.494 -5.758 5.017 1.00 95.44 172 ILE A N 1
ATOM 1332 C CA . ILE A 1 172 ? -5.732 -5.113 4.546 1.00 95.44 172 ILE A CA 1
ATOM 1333 C C . ILE A 1 172 ? -6.955 -5.930 4.953 1.00 95.44 172 ILE A C 1
ATOM 1335 O O . ILE A 1 172 ? -7.904 -5.369 5.493 1.00 95.44 172 ILE A O 1
ATOM 1339 N N . VAL A 1 173 ? -6.933 -7.247 4.734 1.00 96.44 173 VAL A N 1
ATOM 1340 C CA . VAL A 1 173 ? -8.055 -8.130 5.087 1.00 96.44 173 VAL A CA 1
ATOM 1341 C C . VAL A 1 173 ? -8.305 -8.113 6.595 1.00 96.44 173 VAL A C 1
ATOM 1343 O O . VAL A 1 173 ? -9.443 -7.932 7.022 1.00 96.44 173 VAL A O 1
ATOM 1346 N N . LEU A 1 174 ? -7.256 -8.225 7.416 1.00 95.38 174 LEU A N 1
ATOM 1347 C CA . LEU A 1 174 ? -7.380 -8.154 8.876 1.00 95.38 174 LEU A CA 1
ATOM 1348 C C . LEU A 1 174 ? -7.915 -6.795 9.349 1.00 95.38 174 LEU A C 1
ATOM 1350 O O . LEU A 1 174 ? -8.750 -6.743 10.254 1.00 95.38 174 LEU A O 1
ATOM 1354 N N . SER A 1 175 ? -7.476 -5.699 8.725 1.00 94.25 175 SER A N 1
ATOM 1355 C CA . SER A 1 175 ? -7.977 -4.355 9.024 1.00 94.25 175 SER A CA 1
ATOM 1356 C C . SER A 1 175 ? -9.444 -4.180 8.605 1.00 94.25 175 SER A C 1
ATOM 1358 O O . SER A 1 175 ? -10.246 -3.644 9.370 1.00 94.25 175 SER A O 1
ATOM 1360 N N . GLY A 1 176 ? -9.837 -4.717 7.447 1.00 93.69 176 GLY A N 1
ATOM 1361 C CA . GLY A 1 176 ? -11.223 -4.727 6.975 1.00 93.69 176 GLY A CA 1
ATOM 1362 C C . GLY A 1 176 ? -12.153 -5.523 7.891 1.00 93.69 176 GLY A C 1
ATOM 1363 O O . GLY A 1 176 ? -13.216 -5.028 8.265 1.00 93.69 176 GLY A O 1
ATOM 1364 N N . ILE A 1 177 ? -11.722 -6.711 8.332 1.00 92.75 177 ILE A N 1
ATOM 1365 C CA . ILE A 1 177 ? -12.449 -7.516 9.326 1.00 92.75 177 ILE A CA 1
ATOM 1366 C C . ILE A 1 177 ? -12.596 -6.731 10.632 1.00 92.75 177 ILE A C 1
ATOM 1368 O O . ILE A 1 177 ? -13.693 -6.664 11.179 1.00 92.75 177 ILE A O 1
ATOM 1372 N N . SER A 1 178 ? -11.527 -6.092 11.113 1.00 92.00 178 SER A N 1
ATOM 1373 C CA . SER A 1 178 ? -11.587 -5.264 12.322 1.00 92.00 178 SER A CA 1
ATOM 1374 C C . SER A 1 178 ? -12.594 -4.115 12.193 1.00 92.00 178 SER A C 1
ATOM 1376 O O . SER A 1 178 ? -13.415 -3.899 13.086 1.00 92.00 178 SER A O 1
ATOM 1378 N N . CYS A 1 179 ? -12.584 -3.414 11.056 1.00 90.88 179 CYS A N 1
ATOM 1379 C CA . CYS A 1 179 ? -13.529 -2.340 10.764 1.00 90.88 179 CYS A CA 1
ATOM 1380 C C . CYS A 1 179 ? -14.978 -2.850 10.794 1.00 90.88 179 CYS A C 1
ATOM 1382 O O . CYS A 1 179 ? -15.824 -2.283 11.486 1.00 90.88 179 CYS A O 1
ATOM 1384 N N . PHE A 1 180 ? -15.249 -3.974 10.127 1.00 89.69 180 PHE A N 1
ATOM 1385 C CA . PHE A 1 180 ? -16.569 -4.601 10.123 1.00 89.69 180 PHE A CA 1
ATOM 1386 C C . PHE A 1 180 ? -17.019 -5.017 11.532 1.00 89.69 180 PHE A C 1
ATOM 1388 O O . PHE A 1 180 ? -18.149 -4.735 11.930 1.00 89.69 180 PHE A O 1
ATOM 1395 N N . LEU A 1 181 ? -16.124 -5.603 12.334 1.00 89.06 181 LEU A N 1
ATOM 1396 C CA . LEU A 1 181 ? -16.413 -5.959 13.725 1.00 89.06 181 LEU A CA 1
ATOM 1397 C C . LEU A 1 181 ? -16.723 -4.728 14.592 1.00 89.06 181 LEU A C 1
ATOM 1399 O O . LEU A 1 181 ? -17.624 -4.792 15.424 1.00 89.06 181 LEU A O 1
ATOM 1403 N N . LEU A 1 182 ? -16.032 -3.597 14.403 1.00 86.81 182 LEU A N 1
ATOM 1404 C CA . LEU A 1 182 ? -16.344 -2.356 15.130 1.00 86.81 182 LEU A CA 1
ATOM 1405 C C . LEU A 1 182 ? -17.716 -1.785 14.774 1.00 86.81 182 LEU A C 1
ATOM 1407 O O . LEU A 1 182 ? -18.377 -1.228 15.650 1.00 86.81 182 LEU A O 1
ATOM 1411 N N . ILE A 1 183 ? -18.136 -1.916 13.515 1.00 85.69 183 ILE A N 1
ATOM 1412 C CA . ILE A 1 183 ? -19.448 -1.448 13.055 1.00 85.69 183 ILE A CA 1
ATOM 1413 C C . ILE A 1 183 ? -20.560 -2.335 13.628 1.00 85.69 183 ILE A C 1
ATOM 1415 O O . ILE A 1 183 ? -21.547 -1.819 14.149 1.00 85.69 183 ILE A O 1
ATOM 1419 N N . LEU A 1 184 ? -20.390 -3.661 13.586 1.00 82.31 184 LEU A N 1
ATOM 1420 C CA . LEU A 1 184 ? -21.391 -4.607 14.088 1.00 82.31 184 LEU A CA 1
ATOM 1421 C C . LEU A 1 184 ? -21.551 -4.566 15.613 1.00 82.31 184 LEU A C 1
ATOM 1423 O O . LEU A 1 184 ? -22.651 -4.751 16.136 1.00 82.31 184 LEU A O 1
ATOM 1427 N N . VAL A 1 185 ? -20.467 -4.337 16.356 1.00 75.88 185 VAL A N 1
ATOM 1428 C CA . VAL A 1 185 ? -20.479 -4.379 17.824 1.00 75.88 185 VAL A CA 1
ATOM 1429 C C . VAL A 1 185 ? -20.869 -3.009 18.379 1.00 75.88 185 VAL A C 1
ATOM 1431 O O . VAL A 1 185 ? -20.071 -2.271 18.964 1.00 75.88 185 VAL A O 1
ATOM 1434 N N . HIS A 1 186 ? -22.150 -2.670 18.235 1.00 65.75 186 HIS A N 1
ATOM 1435 C CA . HIS A 1 186 ? -22.693 -1.439 18.808 1.00 65.75 186 HIS A CA 1
ATOM 1436 C C . HIS A 1 186 ? -22.657 -1.459 20.352 1.00 65.75 186 HIS A C 1
ATOM 1438 O O . HIS A 1 186 ? -22.471 -0.426 20.993 1.00 65.75 186 HIS A O 1
ATOM 1444 N N . THR A 1 187 ? -22.731 -2.642 20.972 1.00 60.00 187 THR A N 1
ATOM 1445 C CA . THR A 1 187 ? -22.805 -2.807 22.433 1.00 60.00 187 THR A CA 1
ATOM 1446 C C . THR A 1 187 ? -21.443 -3.127 23.067 1.00 60.00 187 THR A C 1
ATOM 1448 O O . THR A 1 187 ? -20.831 -4.150 22.760 1.00 60.00 187 THR A O 1
ATOM 1451 N N . THR A 1 188 ? -21.005 -2.305 24.026 1.00 56.44 188 THR A N 1
ATOM 1452 C CA . THR A 1 188 ? -19.772 -2.399 24.857 1.00 56.44 188 THR A CA 1
ATOM 1453 C C . THR A 1 188 ? -19.666 -3.656 25.752 1.00 56.44 188 THR A C 1
ATOM 1455 O O . THR A 1 188 ? -18.751 -3.784 26.563 1.00 56.44 188 THR A O 1
ATOM 1458 N N . GLY A 1 189 ? -20.597 -4.606 25.632 1.00 59.12 189 GLY A N 1
ATOM 1459 C CA . GLY A 1 189 ? -20.680 -5.807 26.471 1.00 59.12 189 GLY A CA 1
ATOM 1460 C C . GLY A 1 189 ? -20.167 -7.102 25.834 1.00 59.12 189 GLY A C 1
ATOM 1461 O O . GLY A 1 189 ? -19.890 -8.053 26.561 1.00 59.12 189 GLY A O 1
ATOM 1462 N N . SER A 1 190 ? -20.052 -7.147 24.504 1.00 67.25 190 SER A N 1
ATOM 1463 C CA . SER A 1 190 ? -19.850 -8.386 23.742 1.00 67.25 190 SER A CA 1
ATOM 1464 C C . SER A 1 190 ? -18.403 -8.897 23.788 1.00 67.25 190 SER A C 1
ATOM 1466 O O . SER A 1 190 ? -17.452 -8.114 23.739 1.00 67.25 190 SER A O 1
ATOM 1468 N N . GLN A 1 191 ? -18.236 -10.226 23.785 1.00 70.75 191 GLN A N 1
ATOM 1469 C CA . GLN A 1 191 ? -16.940 -10.910 23.637 1.00 70.75 191 GLN A CA 1
ATOM 1470 C C . GLN A 1 191 ? -16.191 -10.549 22.341 1.00 70.75 191 GLN A C 1
ATOM 1472 O O . GLN A 1 191 ? -15.022 -10.891 22.185 1.00 70.75 191 GLN A O 1
ATOM 1477 N N . ALA A 1 192 ? -16.829 -9.829 21.420 1.00 76.56 192 ALA A N 1
ATOM 1478 C CA . ALA A 1 192 ? -16.222 -9.384 20.177 1.00 76.56 192 ALA A CA 1
ATOM 1479 C C . ALA A 1 192 ? -15.203 -8.235 20.344 1.00 76.56 192 ALA A C 1
ATOM 1481 O O . ALA A 1 192 ? -14.343 -8.069 19.488 1.00 76.56 192 ALA A O 1
ATOM 1482 N N . PHE A 1 193 ? -15.223 -7.467 21.441 1.00 80.62 193 PHE A N 1
ATOM 1483 C CA . PHE A 1 193 ? -14.269 -6.361 21.630 1.00 80.62 193 PHE A CA 1
ATOM 1484 C C . PHE A 1 193 ? -12.786 -6.795 21.731 1.00 80.62 193 PHE A C 1
ATOM 1486 O O . PHE A 1 193 ? -11.955 -6.215 21.030 1.00 80.62 193 PHE A O 1
ATOM 1493 N N . PRO A 1 194 ? -12.403 -7.816 22.533 1.00 84.94 194 PRO A N 1
ATOM 1494 C CA . PRO A 1 194 ? -11.023 -8.313 22.539 1.00 84.94 194 PRO A CA 1
ATOM 1495 C C . PRO A 1 194 ? -10.600 -8.910 21.190 1.00 84.94 194 PRO A C 1
ATOM 1497 O O . PRO A 1 194 ? -9.430 -8.794 20.826 1.00 84.94 194 PRO A O 1
ATOM 1500 N N . LEU A 1 195 ? -11.538 -9.499 20.438 1.00 88.38 195 LEU A N 1
ATOM 1501 C CA . LEU A 1 195 ? -11.276 -10.014 19.094 1.00 88.38 195 LEU A CA 1
ATOM 1502 C C . LEU A 1 195 ? -10.859 -8.877 18.156 1.00 88.38 195 LEU A C 1
ATOM 1504 O O . LEU A 1 195 ? -9.813 -8.968 17.523 1.00 88.38 195 LEU A O 1
ATOM 1508 N N . THR A 1 196 ? -11.615 -7.781 18.141 1.00 89.62 196 THR A N 1
ATOM 1509 C CA . THR A 1 196 ? -11.320 -6.597 17.327 1.00 89.62 196 THR A CA 1
ATOM 1510 C C . THR A 1 196 ? -9.972 -5.958 17.665 1.00 89.62 196 THR A C 1
ATOM 1512 O O . THR A 1 196 ? -9.212 -5.562 16.773 1.00 89.62 196 THR A O 1
ATOM 1515 N N . THR A 1 197 ? -9.638 -5.863 18.955 1.00 90.31 197 THR A N 1
ATOM 1516 C CA . THR A 1 197 ? -8.320 -5.375 19.388 1.00 90.31 197 THR A CA 1
ATOM 1517 C C . THR A 1 197 ? -7.216 -6.298 18.872 1.00 90.31 197 THR A C 1
ATOM 1519 O O . THR A 1 197 ? -6.261 -5.821 18.263 1.00 90.31 197 THR A O 1
ATOM 1522 N N . GLY A 1 198 ? -7.382 -7.618 19.018 1.00 91.81 198 GLY A N 1
ATOM 1523 C CA . GLY A 1 198 ? -6.432 -8.614 18.522 1.00 91.81 198 GLY A CA 1
ATOM 1524 C C . GLY A 1 198 ? -6.232 -8.558 17.005 1.00 91.81 198 GLY A C 1
ATOM 1525 O O . GLY A 1 198 ? -5.092 -8.536 16.539 1.00 91.81 198 GLY A O 1
ATOM 1526 N N . THR A 1 199 ? -7.312 -8.459 16.224 1.00 93.69 199 THR A N 1
ATOM 1527 C CA . THR A 1 199 ? -7.231 -8.358 14.757 1.00 93.69 199 THR A CA 1
ATOM 1528 C C . THR A 1 199 ? -6.562 -7.063 14.307 1.00 93.69 199 THR A C 1
ATOM 1530 O O . THR A 1 199 ? -5.781 -7.085 13.359 1.00 93.69 199 THR A O 1
ATOM 1533 N N . THR A 1 200 ? -6.803 -5.946 15.002 1.00 93.88 200 THR A N 1
ATOM 1534 C CA . THR A 1 200 ? -6.164 -4.655 14.682 1.00 93.88 200 THR A CA 1
ATOM 1535 C C . THR A 1 200 ? -4.670 -4.677 14.977 1.00 93.88 200 THR A C 1
ATOM 1537 O O . THR A 1 200 ? -3.871 -4.241 14.151 1.00 93.88 200 THR A O 1
ATOM 1540 N N . THR A 1 201 ? -4.271 -5.222 16.128 1.00 94.50 201 THR A N 1
ATOM 1541 C CA . THR A 1 201 ? -2.853 -5.379 16.466 1.00 94.50 201 THR A CA 1
ATOM 1542 C C . THR A 1 201 ? -2.157 -6.328 15.490 1.00 94.50 201 THR A C 1
ATOM 1544 O O . THR A 1 201 ? -1.059 -6.023 15.029 1.00 94.50 201 THR A O 1
ATOM 1547 N N . GLY A 1 202 ? -2.810 -7.425 15.094 1.00 95.25 202 GLY A N 1
ATOM 1548 C CA . GLY A 1 202 ? -2.316 -8.310 14.037 1.00 95.25 202 GLY A CA 1
ATOM 1549 C C . GLY A 1 202 ? -2.119 -7.576 12.708 1.00 95.25 202 GLY A C 1
ATOM 1550 O O . GLY A 1 202 ? -1.042 -7.654 12.121 1.00 95.25 202 GLY A O 1
ATOM 1551 N N . ALA A 1 203 ? -3.115 -6.800 12.266 1.00 96.50 203 ALA A N 1
ATOM 1552 C CA . ALA A 1 203 ? -3.028 -5.998 11.045 1.00 96.50 203 ALA A CA 1
ATOM 1553 C C . ALA A 1 203 ? -1.853 -5.008 11.083 1.00 96.50 203 ALA A C 1
ATOM 1555 O O . ALA A 1 203 ? -1.118 -4.894 10.105 1.00 96.50 203 ALA A O 1
ATOM 1556 N N . PHE A 1 204 ? -1.633 -4.339 12.220 1.00 96.69 204 PHE A N 1
ATOM 1557 C CA . PHE A 1 204 ? -0.488 -3.450 12.421 1.00 96.69 204 PHE A CA 1
ATOM 1558 C C . PHE A 1 204 ? 0.854 -4.187 12.276 1.00 96.69 204 PHE A C 1
ATOM 1560 O O . PHE A 1 204 ? 1.727 -3.721 11.546 1.00 96.69 204 PHE A O 1
ATOM 1567 N N . LEU A 1 205 ? 1.014 -5.350 12.914 1.00 96.69 205 LEU A N 1
ATOM 1568 C CA . LEU A 1 205 ? 2.254 -6.130 12.832 1.00 96.69 205 LEU A CA 1
ATOM 1569 C C . LEU A 1 205 ? 2.547 -6.593 11.398 1.00 96.69 205 LEU A C 1
ATOM 1571 O O . LEU A 1 205 ? 3.677 -6.451 10.927 1.00 96.69 205 LEU A O 1
ATOM 1575 N N . PHE A 1 206 ? 1.534 -7.086 10.681 1.00 96.44 206 PHE A N 1
ATOM 1576 C CA . PHE A 1 206 ? 1.682 -7.463 9.273 1.00 96.44 206 PHE A CA 1
ATOM 1577 C C . PHE A 1 206 ? 1.968 -6.256 8.374 1.00 96.44 206 PHE A C 1
ATOM 1579 O O . PHE A 1 206 ? 2.784 -6.371 7.463 1.00 96.44 206 PHE A O 1
ATOM 1586 N N . ALA A 1 207 ? 1.366 -5.091 8.636 1.00 95.81 207 ALA A N 1
ATOM 1587 C CA . ALA A 1 207 ? 1.658 -3.869 7.890 1.00 95.81 207 ALA A CA 1
ATOM 1588 C C . ALA A 1 207 ? 3.117 -3.420 8.079 1.00 95.81 207 ALA A C 1
ATOM 1590 O O . ALA A 1 207 ? 3.799 -3.145 7.094 1.00 95.81 207 ALA A O 1
ATOM 1591 N N . VAL A 1 208 ? 3.635 -3.426 9.314 1.00 96.12 208 VAL A N 1
ATOM 1592 C CA . VAL A 1 208 ? 5.049 -3.112 9.596 1.00 96.12 208 VAL A CA 1
ATOM 1593 C C . VAL A 1 208 ? 5.976 -4.110 8.906 1.00 96.12 208 VAL A C 1
ATOM 1595 O O . VAL A 1 208 ? 6.934 -3.701 8.249 1.00 96.12 208 VAL A O 1
ATOM 1598 N N . LEU A 1 209 ? 5.688 -5.411 9.005 1.00 95.19 209 LEU A N 1
ATOM 1599 C CA . LEU A 1 209 ? 6.480 -6.452 8.347 1.00 95.19 209 LEU A CA 1
ATOM 1600 C C . LEU A 1 209 ? 6.477 -6.277 6.821 1.00 95.19 209 LEU A C 1
ATOM 1602 O O . LEU A 1 209 ? 7.527 -6.328 6.184 1.00 95.19 209 LEU A O 1
ATOM 1606 N N . GLY A 1 210 ? 5.308 -6.005 6.238 1.00 92.94 210 GLY A N 1
ATOM 1607 C CA . GLY A 1 210 ? 5.153 -5.721 4.815 1.00 92.94 210 GLY A CA 1
ATOM 1608 C C . GLY A 1 210 ? 5.986 -4.514 4.384 1.00 92.94 210 GLY A C 1
ATOM 1609 O O . GLY A 1 210 ? 6.847 -4.646 3.518 1.00 92.94 210 GLY A O 1
ATOM 1610 N N . MET A 1 211 ? 5.809 -3.363 5.033 1.00 92.81 211 MET A N 1
ATOM 1611 C CA . MET A 1 211 ? 6.510 -2.125 4.669 1.00 92.81 211 MET A CA 1
ATOM 1612 C C . MET A 1 211 ? 8.029 -2.212 4.858 1.00 92.81 211 MET A C 1
ATOM 1614 O O . MET A 1 211 ? 8.791 -1.736 4.015 1.00 92.81 211 MET A O 1
ATOM 1618 N N . THR A 1 212 ? 8.492 -2.842 5.938 1.00 93.31 212 THR A N 1
ATOM 1619 C CA . THR A 1 212 ? 9.932 -3.032 6.180 1.00 93.31 212 THR A CA 1
ATOM 1620 C C . THR A 1 212 ? 10.554 -3.979 5.160 1.00 93.31 212 THR A C 1
ATOM 1622 O O . THR A 1 212 ? 11.592 -3.645 4.593 1.00 93.31 212 THR A O 1
ATOM 1625 N N . SER A 1 213 ? 9.897 -5.102 4.846 1.00 90.94 213 SER A N 1
ATOM 1626 C CA . SER A 1 213 ? 10.382 -6.040 3.824 1.00 90.94 213 SER A CA 1
ATOM 1627 C C . SER A 1 213 ? 10.536 -5.376 2.451 1.00 90.94 213 SER A C 1
ATOM 1629 O O . SER A 1 213 ? 11.539 -5.588 1.770 1.00 90.94 213 SER A O 1
ATOM 1631 N N . GLN A 1 214 ? 9.605 -4.493 2.083 1.00 89.44 214 GLN A N 1
ATOM 1632 C CA . GLN A 1 214 ? 9.650 -3.739 0.830 1.00 89.44 214 GLN A CA 1
ATOM 1633 C C . GLN A 1 214 ? 10.809 -2.754 0.799 1.00 89.44 214 GLN A C 1
ATOM 1635 O O . GLN A 1 214 ? 11.564 -2.725 -0.170 1.00 89.44 214 GLN A O 1
ATOM 1640 N N . GLN A 1 215 ? 10.983 -1.968 1.864 1.00 90.31 215 GLN A N 1
ATOM 1641 C CA . GLN A 1 215 ? 12.073 -1.000 1.934 1.00 90.31 215 GLN A CA 1
ATOM 1642 C C . GLN A 1 215 ? 13.438 -1.694 1.878 1.00 90.31 215 GLN A C 1
ATOM 1644 O O . GLN A 1 215 ? 14.336 -1.219 1.182 1.00 90.31 215 GLN A O 1
ATOM 1649 N N . THR A 1 216 ? 13.588 -2.827 2.569 1.00 91.25 216 THR A N 1
ATOM 1650 C CA . THR A 1 216 ? 14.817 -3.623 2.531 1.00 91.25 216 THR A CA 1
ATOM 1651 C C . THR A 1 216 ? 15.077 -4.163 1.131 1.00 91.25 216 THR A C 1
ATOM 1653 O O . THR A 1 216 ? 16.171 -3.955 0.615 1.00 91.25 216 THR A O 1
ATOM 1656 N N . ALA A 1 217 ? 14.079 -4.766 0.476 1.00 89.38 217 ALA A N 1
ATOM 1657 C CA . ALA A 1 217 ? 14.226 -5.269 -0.889 1.00 89.38 217 ALA A CA 1
ATOM 1658 C C . ALA A 1 217 ? 14.656 -4.159 -1.862 1.00 89.38 217 ALA A C 1
ATOM 1660 O O . ALA A 1 217 ? 15.620 -4.321 -2.608 1.00 89.38 217 ALA A O 1
ATOM 1661 N N . ILE A 1 218 ? 13.994 -3.001 -1.803 1.00 87.44 218 ILE A N 1
ATOM 1662 C CA . ILE A 1 218 ? 14.285 -1.850 -2.665 1.00 87.44 218 ILE A CA 1
ATOM 1663 C C . ILE A 1 218 ? 15.707 -1.318 -2.434 1.00 87.44 218 ILE A C 1
ATOM 1665 O O . ILE A 1 218 ? 16.426 -1.049 -3.397 1.00 87.44 218 ILE A O 1
ATOM 1669 N N . ASN A 1 219 ? 16.132 -1.191 -1.175 1.00 89.06 219 ASN A N 1
ATOM 1670 C CA . ASN A 1 219 ? 17.474 -0.716 -0.833 1.00 89.06 219 ASN A CA 1
ATOM 1671 C C . ASN A 1 219 ? 18.567 -1.709 -1.253 1.00 89.06 219 ASN A C 1
ATOM 1673 O O . ASN A 1 219 ? 19.646 -1.295 -1.669 1.00 89.06 219 ASN A O 1
ATOM 1677 N N . SER A 1 220 ? 18.302 -3.014 -1.163 1.00 88.31 220 SER A N 1
ATOM 1678 C CA . SER A 1 220 ? 19.244 -4.037 -1.620 1.00 88.31 220 SER A CA 1
ATOM 1679 C C . SER A 1 220 ? 19.383 -4.036 -3.141 1.00 88.31 220 SER A C 1
ATOM 1681 O O . SER A 1 220 ? 20.502 -4.057 -3.649 1.00 88.31 220 SER A O 1
ATOM 1683 N N . ILE A 1 221 ? 18.266 -3.955 -3.873 1.00 86.12 221 ILE A N 1
ATOM 1684 C CA . ILE A 1 221 ? 18.275 -3.930 -5.342 1.00 86.12 221 ILE A CA 1
ATOM 1685 C C . ILE A 1 221 ? 19.016 -2.699 -5.859 1.00 86.12 221 ILE A C 1
ATOM 1687 O O . ILE A 1 221 ? 19.822 -2.828 -6.777 1.00 86.12 221 ILE A O 1
ATOM 1691 N N . SER A 1 222 ? 18.786 -1.524 -5.264 1.00 83.62 222 SER A N 1
ATOM 1692 C CA . SER A 1 222 ? 19.461 -0.303 -5.704 1.00 83.62 222 SER A CA 1
ATOM 1693 C C . SER A 1 222 ? 20.980 -0.427 -5.563 1.00 83.62 222 SER A C 1
ATOM 1695 O O . SER A 1 222 ? 21.695 -0.205 -6.535 1.00 83.62 222 SER A O 1
ATOM 1697 N N . GLN A 1 223 ? 21.485 -0.889 -4.417 1.00 83.94 223 GLN A N 1
ATOM 1698 C CA . GLN A 1 223 ? 22.926 -1.068 -4.196 1.00 83.94 223 GLN A CA 1
ATOM 1699 C C . GLN A 1 223 ? 23.558 -2.109 -5.132 1.00 83.94 223 GLN A C 1
ATOM 1701 O O . GLN A 1 223 ? 24.637 -1.873 -5.685 1.00 83.94 223 GLN A O 1
ATOM 1706 N N . MET A 1 224 ? 22.886 -3.247 -5.338 1.00 80.69 224 MET A N 1
ATOM 1707 C CA . MET A 1 224 ? 23.378 -4.305 -6.226 1.00 80.69 224 MET A CA 1
ATOM 1708 C C . MET A 1 224 ? 23.443 -3.827 -7.674 1.00 80.69 224 MET A C 1
ATOM 1710 O O . MET A 1 224 ? 24.454 -4.017 -8.349 1.00 80.69 224 MET A O 1
ATOM 1714 N N . ALA A 1 225 ? 22.393 -3.161 -8.145 1.00 78.56 225 ALA A N 1
ATOM 1715 C CA . ALA A 1 225 ? 22.341 -2.674 -9.510 1.00 78.56 225 ALA A CA 1
ATOM 1716 C C . ALA A 1 225 ? 23.306 -1.505 -9.753 1.00 78.56 225 ALA A C 1
ATOM 1718 O O . ALA A 1 225 ? 23.917 -1.475 -10.817 1.00 78.56 225 ALA A O 1
ATOM 1719 N N . PHE A 1 226 ? 23.537 -0.601 -8.791 1.00 76.00 226 PHE A N 1
ATOM 1720 C CA . PHE A 1 226 ? 24.582 0.429 -8.926 1.00 76.00 226 PHE A CA 1
ATOM 1721 C C . PHE A 1 226 ? 25.979 -0.190 -9.061 1.00 76.00 226 PHE A C 1
ATOM 1723 O O . PHE A 1 226 ? 26.749 0.213 -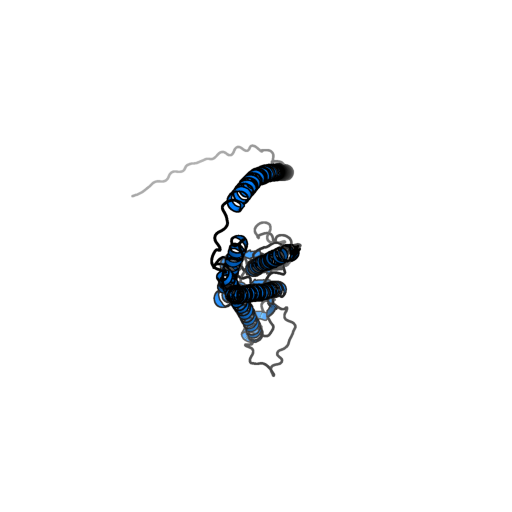9.931 1.00 76.00 226 PHE A O 1
ATOM 1730 N N . THR A 1 227 ? 26.281 -1.213 -8.257 1.00 74.69 227 THR A N 1
ATOM 1731 C CA . THR A 1 227 ? 27.581 -1.905 -8.295 1.00 74.69 227 THR A CA 1
ATOM 1732 C C . THR A 1 227 ? 27.792 -2.651 -9.613 1.00 74.69 227 THR A C 1
ATOM 1734 O O . THR A 1 227 ? 28.871 -2.592 -10.195 1.00 74.69 227 THR A O 1
ATOM 1737 N N . LEU A 1 228 ? 26.757 -3.336 -10.110 1.00 71.38 228 LEU A N 1
ATOM 1738 C CA . LEU A 1 228 ? 26.843 -4.131 -11.337 1.00 71.38 228 LEU A CA 1
ATOM 1739 C C . LEU A 1 228 ? 26.801 -3.280 -12.611 1.00 71.38 228 LEU A C 1
ATOM 1741 O O . LEU A 1 228 ? 27.482 -3.603 -13.580 1.00 71.38 228 LEU A O 1
ATOM 1745 N N . SER A 1 229 ? 26.015 -2.201 -12.615 1.00 69.69 229 SER A N 1
ATOM 1746 C CA . SER A 1 229 ? 25.848 -1.338 -13.791 1.00 69.69 229 SER A CA 1
ATOM 1747 C C . SER A 1 229 ? 26.876 -0.212 -13.882 1.00 69.69 229 SER A C 1
ATOM 1749 O O . SER A 1 229 ? 26.890 0.495 -14.885 1.00 69.69 229 SER A O 1
ATOM 1751 N N . GLN A 1 230 ? 27.735 -0.034 -12.870 1.00 68.94 230 GLN A N 1
ATOM 1752 C CA . GLN A 1 230 ? 28.781 0.998 -12.846 1.00 68.94 230 GLN A CA 1
ATOM 1753 C C . GLN A 1 230 ? 28.232 2.397 -13.164 1.00 68.94 230 GLN A C 1
ATOM 1755 O O . GLN A 1 230 ? 28.758 3.106 -14.016 1.00 68.94 230 GLN A O 1
ATOM 1760 N N . ASN A 1 231 ? 27.135 2.771 -12.502 1.00 68.12 231 ASN A N 1
ATOM 1761 C CA . ASN A 1 231 ? 26.379 4.008 -12.742 1.00 68.12 231 ASN A CA 1
ATOM 1762 C C . ASN A 1 231 ? 25.706 4.137 -14.123 1.00 68.12 231 ASN A C 1
ATOM 1764 O O . ASN A 1 231 ? 25.171 5.199 -14.419 1.00 68.12 231 ASN A O 1
ATOM 1768 N N . SER A 1 232 ? 25.652 3.083 -14.944 1.00 70.69 232 SER A N 1
ATOM 1769 C CA . SER A 1 232 ? 24.881 3.115 -16.203 1.00 70.69 232 SER A CA 1
ATOM 1770 C C . SER A 1 232 ? 23.364 3.116 -15.960 1.00 70.69 232 SER A C 1
ATOM 1772 O O . SER A 1 232 ? 22.586 3.473 -16.841 1.00 70.69 232 SER A O 1
ATOM 1774 N N . LEU A 1 233 ? 22.925 2.701 -14.764 1.00 79.44 233 LEU A N 1
ATOM 1775 C CA . LEU A 1 233 ? 21.526 2.731 -14.351 1.00 79.44 233 LEU A CA 1
ATOM 1776 C C . LEU A 1 233 ? 21.326 3.713 -13.204 1.00 79.44 233 LEU A C 1
ATOM 1778 O O . LEU A 1 233 ? 21.974 3.627 -12.158 1.00 79.44 233 LEU A O 1
ATOM 1782 N N . LYS A 1 234 ? 20.340 4.584 -13.367 1.00 83.75 234 LYS A N 1
ATOM 1783 C CA . LYS A 1 234 ? 19.794 5.416 -12.308 1.00 83.75 234 LYS A CA 1
ATOM 1784 C C . LYS A 1 234 ? 18.562 4.736 -11.733 1.00 83.75 234 LYS A C 1
ATOM 1786 O O . LYS A 1 234 ? 17.552 4.564 -12.413 1.00 83.75 234 LYS A O 1
ATOM 1791 N N . ILE A 1 235 ? 18.638 4.366 -10.458 1.00 86.94 235 ILE A N 1
ATOM 1792 C CA . ILE A 1 235 ? 17.510 3.780 -9.731 1.00 86.94 235 ILE A CA 1
ATOM 1793 C C . ILE A 1 235 ? 16.941 4.814 -8.772 1.00 86.94 235 ILE A C 1
ATOM 1795 O O . ILE A 1 235 ? 17.608 5.244 -7.831 1.00 86.94 235 ILE A O 1
ATOM 1799 N N . THR A 1 236 ? 15.684 5.183 -8.992 1.00 87.50 236 THR A N 1
ATOM 1800 C CA . THR A 1 236 ? 14.949 6.121 -8.147 1.00 87.50 236 THR A CA 1
ATOM 1801 C C . THR A 1 236 ? 13.866 5.375 -7.380 1.00 87.50 236 THR A C 1
ATOM 1803 O O . THR A 1 236 ? 13.041 4.667 -7.953 1.00 87.50 236 THR A O 1
ATOM 1806 N N . THR A 1 237 ? 13.839 5.537 -6.059 1.00 88.31 237 THR A N 1
ATOM 1807 C CA . THR A 1 237 ? 12.795 4.950 -5.215 1.00 88.31 237 THR A CA 1
ATOM 1808 C C . THR A 1 237 ? 11.544 5.825 -5.211 1.00 88.31 237 THR A C 1
ATOM 1810 O O . THR A 1 237 ? 11.614 7.057 -5.140 1.00 88.31 237 THR A O 1
ATOM 1813 N N . GLY A 1 238 ? 10.375 5.194 -5.286 1.00 86.25 238 GLY A N 1
ATOM 1814 C CA . GLY A 1 238 ? 9.092 5.884 -5.280 1.00 86.25 238 GLY A CA 1
ATOM 1815 C C . GLY A 1 238 ? 8.722 6.373 -3.884 1.00 86.25 238 GLY A C 1
ATOM 1816 O O . GLY A 1 238 ? 8.107 5.665 -3.086 1.00 86.25 238 GLY A O 1
ATOM 1817 N N . LYS A 1 239 ? 9.085 7.623 -3.585 1.00 87.94 239 LYS A N 1
ATOM 1818 C CA . LYS A 1 239 ? 8.854 8.242 -2.268 1.00 87.94 239 LYS A CA 1
ATOM 1819 C C . LYS A 1 239 ? 7.370 8.337 -1.909 1.00 87.94 239 LYS A C 1
ATOM 1821 O O . LYS A 1 239 ? 7.026 8.212 -0.738 1.00 87.94 239 LYS A O 1
ATOM 1826 N N . SER A 1 240 ? 6.492 8.535 -2.894 1.00 88.69 240 SER A N 1
ATOM 1827 C CA . SER A 1 240 ? 5.051 8.680 -2.662 1.00 88.69 240 SER A CA 1
ATOM 1828 C C . SER A 1 240 ? 4.402 7.371 -2.212 1.00 88.69 240 SER A C 1
ATOM 1830 O O . SER A 1 240 ? 3.677 7.372 -1.221 1.00 88.69 240 SER A O 1
ATOM 1832 N N . ALA A 1 241 ? 4.700 6.247 -2.875 1.00 86.75 241 ALA A N 1
ATOM 1833 C CA . ALA A 1 241 ? 4.164 4.941 -2.485 1.00 86.75 241 ALA A CA 1
ATOM 1834 C C . ALA A 1 241 ? 4.666 4.515 -1.095 1.00 86.75 241 ALA A C 1
ATOM 1836 O O . ALA A 1 241 ? 3.872 4.093 -0.252 1.00 86.75 241 ALA A O 1
ATOM 1837 N N . ALA A 1 242 ? 5.962 4.713 -0.823 1.00 88.94 242 ALA A N 1
ATOM 1838 C CA . ALA A 1 242 ? 6.536 4.469 0.499 1.00 88.94 242 ALA A CA 1
ATOM 1839 C C . ALA A 1 242 ? 5.881 5.356 1.573 1.00 88.94 242 ALA A C 1
ATOM 1841 O O . ALA A 1 242 ? 5.478 4.859 2.624 1.00 88.94 242 ALA A O 1
ATOM 1842 N N . GLY A 1 243 ? 5.715 6.653 1.294 1.00 91.75 243 GLY A N 1
ATOM 1843 C CA . GLY A 1 243 ? 5.082 7.607 2.204 1.00 91.75 243 GLY A CA 1
ATOM 1844 C C . GLY A 1 243 ? 3.642 7.235 2.557 1.00 91.75 243 GLY A C 1
ATOM 1845 O O . GLY A 1 243 ? 3.284 7.251 3.732 1.00 91.75 243 GLY A O 1
ATOM 1846 N N . LEU A 1 244 ? 2.835 6.830 1.571 1.00 91.69 244 LEU A N 1
ATOM 1847 C CA . LEU A 1 244 ? 1.454 6.384 1.791 1.00 91.69 244 LEU A CA 1
ATOM 1848 C C . LEU A 1 244 ? 1.391 5.111 2.646 1.00 91.69 244 LEU A C 1
ATOM 1850 O O . LEU A 1 244 ? 0.585 5.038 3.573 1.00 91.69 244 LEU A O 1
ATOM 1854 N N . GLY A 1 245 ? 2.267 4.135 2.387 1.00 92.69 245 GLY A N 1
ATOM 1855 C CA . GLY A 1 245 ? 2.329 2.897 3.167 1.00 92.69 245 GLY A CA 1
ATOM 1856 C C . GLY A 1 245 ? 2.751 3.119 4.626 1.00 92.69 245 GLY A C 1
ATOM 1857 O O . GLY A 1 245 ? 2.129 2.585 5.549 1.00 92.69 245 GLY A O 1
ATOM 1858 N N . TRP A 1 246 ? 3.754 3.968 4.866 1.00 95.56 246 TRP A N 1
ATOM 1859 C CA . TRP A 1 246 ? 4.178 4.333 6.224 1.00 95.56 246 TRP A CA 1
ATOM 1860 C C . TRP A 1 246 ? 3.138 5.188 6.954 1.00 95.56 246 TRP A C 1
ATOM 1862 O O . TRP A 1 246 ? 2.894 4.959 8.139 1.00 95.56 246 TRP A O 1
ATOM 1872 N N . ALA A 1 247 ? 2.468 6.111 6.259 1.00 95.88 247 ALA A N 1
ATOM 1873 C CA . ALA A 1 247 ? 1.360 6.878 6.825 1.00 95.88 247 ALA A CA 1
ATOM 1874 C C . ALA A 1 247 ? 0.197 5.964 7.246 1.00 95.88 247 ALA A C 1
ATOM 1876 O O . ALA A 1 247 ? -0.315 6.086 8.359 1.00 95.88 247 ALA A O 1
ATOM 1877 N N . ALA A 1 248 ? -0.172 4.990 6.408 1.00 96.25 248 ALA A N 1
ATOM 1878 C CA . ALA A 1 248 ? -1.190 3.998 6.749 1.00 96.25 248 ALA A CA 1
ATOM 1879 C C . ALA A 1 248 ? -0.794 3.165 7.978 1.00 96.25 248 ALA A C 1
ATOM 1881 O O . ALA A 1 248 ? -1.604 2.948 8.879 1.00 96.25 248 ALA A O 1
ATOM 1882 N N . THR A 1 249 ? 0.475 2.754 8.046 1.00 95.69 249 THR A N 1
ATOM 1883 C CA . THR A 1 249 ? 1.029 2.003 9.182 1.00 95.69 249 THR A CA 1
ATOM 1884 C C . THR A 1 249 ? 0.9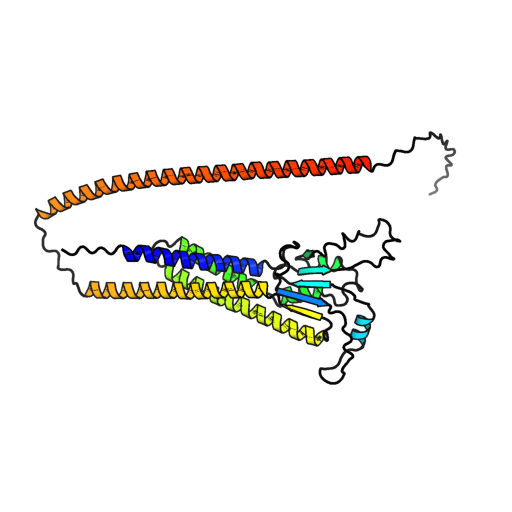93 2.826 10.475 1.00 95.69 249 THR A C 1
ATOM 1886 O O . THR A 1 249 ? 0.653 2.294 11.532 1.00 95.69 249 THR A O 1
ATOM 1889 N N . ALA A 1 250 ? 1.263 4.133 10.405 1.00 96.94 250 ALA A N 1
ATOM 1890 C CA . ALA A 1 250 ? 1.149 5.038 11.547 1.00 96.94 250 ALA A CA 1
ATOM 1891 C C . ALA A 1 250 ? -0.306 5.186 12.030 1.00 96.94 250 ALA A C 1
ATOM 1893 O O . ALA A 1 250 ? -0.557 5.155 13.236 1.00 96.94 250 ALA A O 1
ATOM 1894 N N . PHE A 1 251 ? -1.282 5.273 11.121 1.00 96.25 251 PHE A N 1
ATOM 1895 C CA . PHE A 1 251 ? -2.698 5.269 11.505 1.00 96.25 251 PHE A CA 1
ATOM 1896 C C . PHE A 1 251 ? -3.126 3.939 12.133 1.00 96.25 251 PHE A C 1
ATOM 1898 O O . PHE A 1 251 ? -3.830 3.949 13.146 1.00 96.25 251 PHE A O 1
ATOM 1905 N N . LEU A 1 252 ? -2.649 2.802 11.613 1.00 94.94 252 LEU A N 1
ATOM 1906 C CA . LEU A 1 252 ? -2.878 1.494 12.233 1.00 94.94 252 LEU A CA 1
ATOM 1907 C C . LEU A 1 252 ? -2.288 1.425 13.643 1.00 94.94 252 LEU A C 1
ATOM 1909 O O . LEU A 1 252 ? -2.966 0.963 14.560 1.00 94.94 252 LEU A O 1
ATOM 1913 N N . PHE A 1 253 ? -1.081 1.948 13.850 1.00 96.44 253 PHE A N 1
ATOM 1914 C CA . PHE A 1 253 ? -0.461 2.027 15.172 1.00 96.44 253 PHE A CA 1
ATOM 1915 C C . PHE A 1 253 ? -1.307 2.842 16.159 1.00 96.44 253 PHE A C 1
ATOM 1917 O O . PHE A 1 253 ? -1.628 2.361 17.248 1.00 96.44 253 PHE A O 1
ATOM 1924 N N . LEU A 1 254 ? -1.733 4.043 15.753 1.00 94.81 254 LEU A N 1
ATOM 1925 C CA . LEU A 1 254 ? -2.597 4.905 16.564 1.00 94.81 254 LEU A CA 1
ATOM 1926 C C . LEU A 1 254 ? -3.932 4.222 16.890 1.00 94.81 254 LEU A C 1
ATOM 1928 O O . LEU A 1 254 ? -4.379 4.264 18.036 1.00 94.81 254 LEU A O 1
ATOM 1932 N N . SER A 1 255 ? -4.541 3.543 15.915 1.00 93.94 255 SER A N 1
ATOM 1933 C CA . SER A 1 255 ? -5.786 2.797 16.122 1.00 93.94 255 SER A CA 1
ATOM 1934 C C . SER A 1 255 ? -5.606 1.610 17.077 1.00 93.94 255 SER A C 1
ATOM 1936 O O . SER A 1 255 ? -6.444 1.396 17.953 1.00 93.94 255 SER A O 1
ATOM 1938 N N . SER A 1 256 ? -4.479 0.894 16.986 1.00 94.62 256 SER A N 1
ATOM 1939 C CA . SER A 1 256 ? -4.152 -0.218 17.879 1.00 94.62 256 SER A CA 1
ATOM 1940 C C . SER A 1 256 ? -3.985 0.270 19.318 1.00 94.62 256 SER A C 1
ATOM 1942 O O . SER A 1 256 ? -4.551 -0.329 20.230 1.00 94.62 256 SER A O 1
ATOM 1944 N N . ILE A 1 257 ? -3.268 1.378 19.540 1.00 94.19 257 ILE A N 1
ATOM 1945 C CA . ILE A 1 257 ? -3.137 1.973 20.879 1.00 94.19 257 ILE A CA 1
ATOM 1946 C C . ILE A 1 257 ? -4.505 2.406 21.410 1.00 94.19 257 ILE A C 1
ATOM 1948 O O . ILE A 1 257 ? -4.849 2.086 22.547 1.00 94.19 257 ILE A O 1
ATOM 1952 N N . ALA A 1 258 ? -5.305 3.101 20.598 1.00 91.31 258 ALA A N 1
ATOM 1953 C CA . ALA A 1 258 ? -6.616 3.588 21.014 1.00 91.31 258 ALA A CA 1
ATOM 1954 C C . ALA A 1 258 ? -7.547 2.445 21.457 1.00 91.31 258 ALA A C 1
ATOM 1956 O O . ALA A 1 258 ? -8.185 2.547 22.506 1.00 91.31 258 ALA A O 1
ATOM 1957 N N . LEU A 1 259 ? -7.588 1.332 20.715 1.00 89.81 259 LEU A N 1
ATOM 1958 C CA . LEU A 1 259 ? -8.392 0.161 21.078 1.00 89.81 259 LEU A CA 1
ATOM 1959 C C . LEU A 1 259 ? -7.897 -0.521 22.356 1.00 89.81 259 LEU A C 1
ATOM 1961 O O . LEU A 1 259 ? -8.714 -0.903 23.195 1.00 89.81 259 LEU A O 1
ATOM 1965 N N . VAL A 1 260 ? -6.579 -0.621 22.549 1.00 90.75 260 VAL A N 1
ATOM 1966 C CA . VAL A 1 260 ? -5.995 -1.169 23.782 1.00 90.75 260 VAL A CA 1
ATOM 1967 C C . VAL A 1 260 ? -6.348 -0.299 24.993 1.00 90.75 260 VAL A C 1
ATOM 1969 O O . VAL A 1 260 ? -6.756 -0.831 26.025 1.00 90.75 260 VAL A O 1
ATOM 1972 N N . LEU A 1 261 ? -6.265 1.030 24.876 1.00 89.94 261 LEU A N 1
ATOM 1973 C CA . LEU A 1 261 ? -6.642 1.945 25.960 1.00 89.94 261 LEU A CA 1
ATOM 1974 C C . LEU A 1 261 ? -8.130 1.834 26.309 1.00 89.94 261 LEU A C 1
ATOM 1976 O O . LEU A 1 261 ? -8.478 1.771 27.490 1.00 89.94 261 LEU A O 1
ATOM 1980 N N . ILE A 1 262 ? -9.007 1.752 25.302 1.00 86.69 262 ILE A N 1
ATOM 1981 C CA . ILE A 1 262 ? -10.443 1.538 25.528 1.00 86.69 262 ILE A CA 1
ATOM 1982 C C . ILE A 1 262 ? -10.668 0.192 26.228 1.00 86.69 262 ILE A C 1
ATOM 1984 O O . ILE A 1 262 ? -11.380 0.145 27.231 1.00 86.69 262 ILE A O 1
ATOM 1988 N N . PHE A 1 263 ? -10.008 -0.876 25.777 1.00 86.94 263 PHE A N 1
ATOM 1989 C CA . PHE A 1 263 ? -10.115 -2.205 26.380 1.00 86.94 263 PHE A CA 1
ATOM 1990 C C . PHE A 1 263 ? -9.700 -2.223 27.859 1.00 86.94 263 PHE A C 1
ATOM 1992 O O . PHE A 1 263 ? -10.424 -2.754 28.703 1.00 86.94 263 PHE A O 1
ATOM 1999 N N . ILE A 1 264 ? -8.560 -1.612 28.192 1.00 88.44 264 ILE A N 1
ATOM 2000 C CA . ILE A 1 264 ? -8.080 -1.509 29.578 1.00 88.44 264 ILE A CA 1
ATOM 2001 C C . ILE A 1 264 ? -9.056 -0.678 30.417 1.00 88.44 264 ILE A C 1
ATOM 2003 O O . ILE A 1 264 ? -9.385 -1.065 31.538 1.00 88.44 264 ILE A O 1
ATOM 2007 N N . SER A 1 265 ? -9.562 0.433 29.871 1.00 86.81 265 SER A N 1
ATOM 2008 C CA . SER A 1 265 ? -10.507 1.297 30.583 1.00 86.81 265 SER A CA 1
ATOM 2009 C C . SER A 1 265 ? -11.785 0.553 30.982 1.00 86.81 265 SER A C 1
ATOM 2011 O O . SER A 1 265 ? -12.267 0.718 32.099 1.00 86.81 265 SER A O 1
ATOM 2013 N N . GLU A 1 266 ? -12.303 -0.320 30.115 1.00 83.25 266 GLU A N 1
ATOM 2014 C CA . GLU A 1 266 ? -13.501 -1.108 30.405 1.00 83.25 266 GLU A CA 1
ATOM 2015 C C . GLU A 1 266 ? -13.231 -2.218 31.420 1.00 83.25 266 GLU A C 1
ATOM 2017 O O . GLU A 1 266 ? -14.052 -2.425 32.315 1.00 83.25 266 GLU A O 1
ATOM 2022 N N . LYS A 1 267 ? -12.073 -2.889 31.340 1.00 85.12 267 LYS A N 1
ATOM 2023 C CA . LYS A 1 267 ? -11.660 -3.860 32.365 1.00 85.12 267 LYS A CA 1
ATOM 2024 C C . LYS A 1 267 ? -11.570 -3.219 33.747 1.00 85.12 267 LYS A C 1
ATOM 2026 O O . LYS A 1 267 ? -12.076 -3.789 34.709 1.00 85.12 267 LYS A O 1
ATOM 2031 N N . ASN A 1 268 ? -10.989 -2.025 33.831 1.00 88.38 268 ASN A N 1
ATOM 2032 C CA . ASN A 1 268 ? -10.855 -1.306 35.095 1.00 88.38 268 ASN A CA 1
ATOM 2033 C C . ASN A 1 268 ? -12.212 -0.877 35.669 1.00 88.38 268 ASN A C 1
ATOM 2035 O O . ASN A 1 268 ? -12.388 -0.911 36.881 1.00 88.38 268 ASN A O 1
ATOM 2039 N N . ILE A 1 269 ? -13.176 -0.491 34.826 1.00 84.94 269 ILE A N 1
ATOM 2040 C CA . ILE A 1 269 ? -14.529 -0.142 35.290 1.00 84.94 269 ILE A CA 1
ATOM 2041 C C . ILE A 1 269 ? -15.243 -1.380 35.838 1.00 84.94 269 ILE A C 1
ATOM 2043 O O . ILE A 1 269 ? -15.748 -1.332 36.952 1.00 84.94 269 ILE A O 1
ATOM 2047 N N . ARG A 1 270 ? -15.202 -2.509 35.116 1.00 82.75 270 ARG A N 1
ATOM 2048 C CA . ARG A 1 270 ? -15.834 -3.760 35.571 1.00 82.75 270 ARG A CA 1
ATOM 2049 C C . ARG A 1 270 ? -15.256 -4.266 36.895 1.00 82.75 270 ARG A C 1
ATOM 2051 O O . ARG A 1 270 ? -16.010 -4.773 37.713 1.00 82.75 270 ARG A O 1
ATOM 2058 N N . ALA A 1 271 ? -13.948 -4.105 37.108 1.00 85.50 271 ALA A N 1
ATOM 2059 C CA . ALA A 1 271 ? -13.305 -4.471 38.370 1.00 85.50 271 ALA A CA 1
ATOM 2060 C C . ALA A 1 271 ? -13.792 -3.604 39.547 1.00 85.50 271 ALA A C 1
ATOM 2062 O O . ALA A 1 271 ? -14.064 -4.120 40.625 1.00 85.50 271 ALA A O 1
ATOM 2063 N N . ARG A 1 272 ? -13.971 -2.293 39.333 1.00 86.44 272 ARG A N 1
ATOM 2064 C CA . ARG A 1 272 ? -14.491 -1.397 40.381 1.00 86.44 272 ARG A CA 1
ATOM 2065 C C . ARG A 1 272 ? -15.957 -1.673 40.707 1.00 86.44 272 ARG A C 1
ATOM 2067 O O . ARG A 1 272 ? -16.330 -1.584 41.872 1.00 86.44 272 ARG A O 1
ATOM 2074 N N . ASP A 1 273 ? -16.765 -2.014 39.706 1.00 85.94 273 ASP A N 1
ATOM 2075 C CA . ASP A 1 273 ? -18.175 -2.351 39.916 1.00 85.94 273 ASP A CA 1
ATOM 2076 C C . ASP A 1 273 ? -18.324 -3.648 40.734 1.00 85.94 273 ASP A C 1
ATOM 2078 O O . ASP A 1 273 ? -19.157 -3.698 41.636 1.00 85.94 273 ASP A O 1
ATOM 2082 N N . SER A 1 274 ? -17.474 -4.663 40.512 1.00 84.56 274 SER A N 1
ATOM 2083 C CA . SER A 1 274 ? -17.483 -5.880 41.343 1.00 84.56 274 SER A CA 1
ATOM 2084 C C . SER A 1 274 ? -17.088 -5.626 42.801 1.00 84.56 274 SER A C 1
ATOM 2086 O O . SER A 1 274 ? -17.657 -6.243 43.701 1.00 84.56 274 SER A O 1
ATOM 2088 N N . ASP A 1 275 ? -16.162 -4.695 43.050 1.00 87.06 275 ASP A N 1
ATOM 2089 C CA . ASP A 1 275 ? -15.763 -4.325 44.414 1.00 87.06 275 ASP A CA 1
ATOM 2090 C C . ASP A 1 275 ? -16.901 -3.589 45.144 1.00 87.06 275 ASP A C 1
ATOM 2092 O O . ASP A 1 275 ? -17.172 -3.850 46.321 1.00 87.06 275 ASP A O 1
ATOM 2096 N N . LEU A 1 276 ? -17.612 -2.708 44.431 1.00 84.38 276 LEU A N 1
ATOM 2097 C CA . LEU A 1 276 ? -18.799 -2.012 44.934 1.00 84.38 276 LEU A CA 1
ATOM 2098 C C . LEU A 1 276 ? -19.933 -2.989 45.265 1.00 84.38 276 LEU A C 1
ATOM 2100 O O . LEU A 1 276 ? -20.479 -2.911 46.363 1.00 84.38 276 LEU A O 1
ATOM 2104 N N . GLU A 1 277 ? -20.241 -3.939 44.380 1.00 80.62 277 GLU A N 1
ATOM 2105 C CA . GLU A 1 277 ? -21.268 -4.967 44.618 1.00 80.62 277 GLU A CA 1
ATOM 2106 C C . GLU A 1 277 ? -20.940 -5.812 45.864 1.00 80.62 277 GLU A C 1
ATOM 2108 O O . GLU A 1 277 ? -21.822 -6.122 46.660 1.00 80.62 277 GLU A O 1
ATOM 2113 N N . SER A 1 278 ? -19.660 -6.132 46.093 1.00 82.44 278 SER A N 1
ATOM 2114 C CA . SER A 1 278 ? -19.229 -6.866 47.294 1.00 82.44 278 SER A CA 1
ATOM 2115 C C . SER A 1 278 ? -19.328 -6.049 48.592 1.00 82.44 278 SER A C 1
ATOM 2117 O O . SER A 1 278 ? -19.451 -6.621 49.674 1.00 82.44 278 SER A O 1
ATOM 2119 N N . SER A 1 279 ? -19.302 -4.716 48.488 1.00 82.19 279 SER A N 1
ATOM 2120 C CA . SER A 1 279 ? -19.349 -3.794 49.631 1.00 82.19 279 SER A CA 1
ATOM 2121 C C . SER A 1 279 ? -20.776 -3.487 50.102 1.00 82.19 279 SER A C 1
ATOM 2123 O O . SER A 1 279 ? -20.959 -3.052 51.238 1.00 82.19 279 SER A O 1
ATOM 2125 N N . PHE A 1 280 ? -21.786 -3.728 49.259 1.00 76.00 280 PHE A N 1
ATOM 2126 C CA . PHE A 1 280 ? -23.204 -3.600 49.597 1.00 76.00 280 PHE A CA 1
ATOM 2127 C C . PHE A 1 280 ? -23.862 -4.989 49.615 1.00 76.00 280 PHE A C 1
ATOM 2129 O O . PHE A 1 280 ? -24.496 -5.376 48.630 1.00 76.00 280 PHE A O 1
ATOM 2136 N N . PRO A 1 281 ? -23.736 -5.772 50.706 1.00 62.38 281 PRO A N 1
ATOM 2137 C CA . PRO A 1 281 ? -24.512 -6.997 50.837 1.00 62.38 281 PRO A CA 1
ATOM 2138 C C . PRO A 1 281 ? -25.994 -6.633 50.721 1.00 62.38 281 PRO A C 1
ATOM 2140 O O . PRO A 1 281 ? -26.479 -5.799 51.482 1.00 62.38 281 PRO A O 1
ATOM 2143 N N . ARG A 1 282 ? -26.695 -7.232 49.745 1.00 54.72 282 ARG A N 1
ATOM 2144 C CA . ARG A 1 282 ? -28.156 -7.139 49.617 1.00 54.72 282 ARG A CA 1
ATOM 2145 C C . ARG A 1 282 ? -28.767 -7.353 50.998 1.00 54.72 282 ARG A C 1
ATOM 2147 O O . ARG A 1 282 ? -28.734 -8.475 51.505 1.00 54.72 282 ARG A O 1
ATOM 2154 N N . GLU A 1 283 ? -29.323 -6.297 51.588 1.00 52.53 283 GLU A N 1
ATOM 2155 C CA . GLU A 1 283 ? -30.269 -6.458 52.683 1.00 52.53 283 GLU A CA 1
ATOM 2156 C C . GLU A 1 283 ? -31.349 -7.418 52.182 1.00 52.53 283 GLU A C 1
ATOM 2158 O O . GLU A 1 283 ? -31.912 -7.245 51.095 1.00 52.53 283 GLU A O 1
ATOM 2163 N N . ALA A 1 284 ? -31.527 -8.515 52.922 1.00 55.78 284 ALA A N 1
ATOM 2164 C CA . ALA A 1 284 ? -32.527 -9.522 52.615 1.00 55.78 284 ALA A CA 1
ATOM 2165 C C . ALA A 1 284 ? -33.881 -8.822 52.438 1.00 55.78 284 ALA A C 1
ATOM 2167 O O . ALA A 1 284 ? -34.165 -7.912 53.217 1.00 55.78 284 ALA A O 1
ATOM 2168 N N . PRO A 1 285 ? -34.697 -9.220 51.444 1.00 46.34 285 PRO A N 1
ATOM 2169 C CA . PRO A 1 285 ? -35.952 -8.548 51.138 1.00 46.34 285 PRO A CA 1
ATOM 2170 C C . PRO A 1 285 ? -36.807 -8.478 52.403 1.00 46.34 285 PRO A C 1
ATOM 2172 O O . PRO A 1 285 ? -37.372 -9.477 52.857 1.00 46.34 285 PRO A O 1
ATOM 2175 N N . THR A 1 286 ? -36.864 -7.294 53.005 1.00 54.81 286 THR A N 1
ATOM 2176 C CA . THR A 1 286 ? -37.844 -6.962 54.023 1.00 54.81 286 THR A CA 1
ATOM 2177 C C . THR A 1 286 ? -39.202 -7.074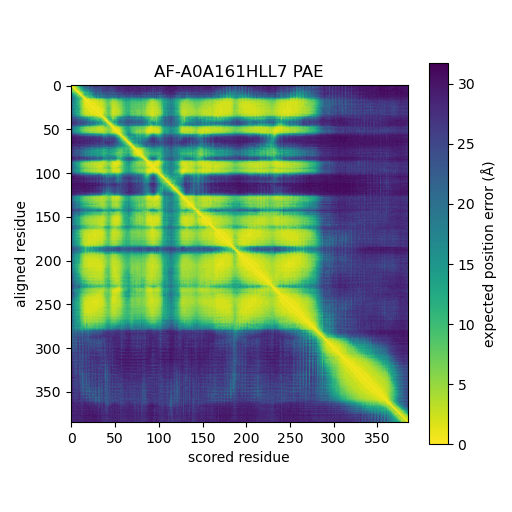 53.351 1.00 54.81 286 THR A C 1
ATOM 2179 O O . THR A 1 286 ? -39.393 -6.597 52.235 1.00 54.81 286 THR A O 1
ATOM 2182 N N . LYS A 1 287 ? -40.120 -7.800 53.997 1.00 45.59 287 LYS A N 1
ATOM 2183 C CA . LYS A 1 287 ? -41.499 -7.971 53.535 1.00 45.59 287 LYS A CA 1
ATOM 2184 C C . LYS A 1 287 ? -42.107 -6.589 53.308 1.00 45.59 287 LYS A C 1
ATOM 2186 O O . LYS A 1 287 ? -42.474 -5.921 54.270 1.00 45.59 287 LYS A O 1
ATOM 2191 N N . VAL A 1 288 ? -42.165 -6.189 52.043 1.00 51.47 288 VAL A N 1
ATOM 2192 C CA . VAL A 1 288 ? -42.874 -5.005 51.574 1.00 51.47 288 VAL A CA 1
ATOM 2193 C C . VAL A 1 288 ? -44.341 -5.219 51.928 1.00 51.47 288 VAL A C 1
ATOM 2195 O O . VAL A 1 288 ? -44.930 -6.250 51.595 1.00 51.47 288 VAL A O 1
ATOM 2198 N N . SER A 1 289 ? -44.889 -4.312 52.728 1.00 57.69 289 SER A N 1
ATOM 2199 C CA . SER A 1 289 ? -46.301 -4.308 53.092 1.00 57.69 289 SER A CA 1
ATOM 2200 C C . SER A 1 289 ? -47.153 -4.152 51.835 1.00 57.69 289 SER A C 1
ATOM 2202 O O . SER A 1 289 ? -46.803 -3.384 50.946 1.00 57.69 289 SER A O 1
ATOM 2204 N N . HIS A 1 290 ? -48.286 -4.857 51.803 1.00 56.72 290 HIS A N 1
ATOM 2205 C CA . HIS A 1 290 ? -49.246 -4.947 50.691 1.00 56.72 290 HIS A CA 1
ATOM 2206 C C . HIS A 1 290 ? -49.695 -3.602 50.075 1.00 56.72 290 HIS A C 1
ATOM 2208 O O . HIS A 1 290 ? -50.251 -3.598 48.984 1.00 56.72 290 HIS A O 1
ATOM 2214 N N . GLU A 1 291 ? -49.458 -2.483 50.760 1.00 59.00 291 GLU A N 1
ATOM 2215 C CA . GLU A 1 291 ? -49.810 -1.120 50.346 1.00 59.00 291 GLU A CA 1
ATOM 2216 C C . GLU A 1 291 ? -48.795 -0.515 49.346 1.00 59.00 291 GLU A C 1
ATOM 2218 O O . GLU A 1 291 ? -49.174 0.264 48.481 1.00 59.00 291 GLU A O 1
ATOM 2223 N N . GLU A 1 292 ? -47.521 -0.936 49.371 1.00 56.38 292 GLU A N 1
ATOM 2224 C CA . GLU A 1 292 ? -46.494 -0.488 48.403 1.00 56.38 292 GLU A CA 1
ATOM 2225 C C . GLU A 1 292 ? -46.572 -1.243 47.059 1.00 56.38 292 GLU A C 1
ATOM 2227 O O . GLU A 1 292 ? -46.061 -0.781 46.038 1.00 56.38 292 GLU A O 1
ATOM 2232 N N . GLU A 1 293 ? -47.225 -2.410 47.039 1.00 60.16 293 GLU A N 1
ATOM 2233 C CA . GLU A 1 293 ? -47.390 -3.224 45.828 1.00 60.16 293 GLU A CA 1
ATOM 2234 C C . GLU A 1 293 ? -48.438 -2.619 44.872 1.00 60.16 293 GLU A C 1
ATOM 2236 O O . GLU A 1 293 ? -48.313 -2.765 43.655 1.00 60.16 293 GLU A O 1
ATOM 2241 N N . GLU A 1 294 ? -49.410 -1.866 45.406 1.00 67.81 294 GLU A N 1
ATOM 2242 C CA . GLU A 1 294 ? -50.459 -1.190 44.630 1.00 67.81 294 GLU A CA 1
ATOM 2243 C C . GLU A 1 294 ? -49.924 0.075 43.926 1.00 67.81 294 GLU A C 1
ATOM 2245 O O . GLU A 1 294 ? -50.137 0.245 42.722 1.00 67.81 294 GLU A O 1
ATOM 2250 N N . GLU A 1 295 ? -49.102 0.892 44.602 1.00 67.38 295 GLU A N 1
ATOM 2251 C CA . GLU A 1 295 ? -48.431 2.046 43.971 1.00 67.38 295 GLU A CA 1
ATOM 2252 C C . GLU A 1 295 ? -47.394 1.609 42.918 1.00 67.38 295 GLU A C 1
ATOM 2254 O O . GLU A 1 295 ? -47.268 2.222 41.851 1.00 67.38 295 GLU A O 1
ATOM 2259 N N . ALA A 1 296 ? -46.681 0.501 43.155 1.00 67.88 296 ALA A N 1
ATOM 2260 C CA . ALA A 1 296 ? -45.750 -0.061 42.177 1.00 67.88 296 ALA A CA 1
ATOM 2261 C C . ALA A 1 296 ? -46.467 -0.566 40.909 1.00 67.88 296 ALA A C 1
ATOM 2263 O O . ALA A 1 296 ? -45.915 -0.473 39.804 1.00 67.88 296 ALA A O 1
ATOM 2264 N N . GLN A 1 297 ? -47.700 -1.066 41.041 1.00 73.25 297 GLN A N 1
ATOM 2265 C CA . GLN A 1 297 ? -48.521 -1.495 39.909 1.00 73.25 297 GLN A CA 1
ATOM 2266 C C . GLN A 1 297 ? -49.032 -0.309 39.080 1.00 73.25 297 GLN A C 1
ATOM 2268 O O . GLN A 1 297 ? -48.998 -0.374 37.846 1.00 73.25 297 GLN A O 1
ATOM 2273 N N . GLU A 1 298 ? -49.415 0.798 39.722 1.00 76.00 298 GLU A N 1
ATOM 2274 C CA . GLU A 1 298 ? -49.836 2.017 39.023 1.00 76.00 298 GLU A CA 1
ATOM 2275 C C . GLU A 1 298 ? -48.673 2.634 38.229 1.00 76.00 298 GLU A C 1
ATOM 2277 O O . GLU A 1 298 ? -48.805 2.890 37.026 1.00 76.00 298 GLU A O 1
ATOM 2282 N N . VAL A 1 299 ? -47.488 2.756 38.838 1.00 76.50 299 VAL A N 1
ATOM 2283 C CA . VAL A 1 299 ? -46.285 3.287 38.170 1.00 76.50 299 VAL A CA 1
ATOM 2284 C C . VAL A 1 299 ? -45.860 2.407 36.991 1.00 76.50 299 VAL A C 1
ATOM 2286 O O . VAL A 1 299 ? -45.475 2.925 35.939 1.00 76.50 299 VAL A O 1
ATOM 2289 N N . LYS A 1 300 ? -45.972 1.080 37.115 1.00 80.56 300 LYS A N 1
ATOM 2290 C CA . LYS A 1 300 ? -45.645 0.151 36.026 1.00 80.56 300 LYS A CA 1
ATOM 2291 C C . LYS A 1 300 ? -46.570 0.331 34.819 1.00 80.56 300 LYS A C 1
ATOM 2293 O O . LYS A 1 300 ? -46.079 0.396 33.692 1.00 80.56 300 LYS A O 1
ATOM 2298 N N . SER A 1 301 ? -47.874 0.501 35.050 1.00 78.31 301 SER A N 1
ATOM 2299 C CA . SER A 1 301 ? -48.842 0.760 33.974 1.00 78.31 301 SER A CA 1
ATOM 2300 C C . SER A 1 301 ? -48.578 2.094 33.256 1.00 78.31 301 SER A C 1
ATOM 2302 O O . SER A 1 301 ? -48.695 2.189 32.032 1.00 78.31 301 SER A O 1
ATOM 2304 N N . LEU A 1 302 ? -48.124 3.112 33.996 1.00 79.12 302 LEU A N 1
ATOM 2305 C CA . LEU A 1 302 ? -47.797 4.427 33.446 1.00 79.12 302 LEU A CA 1
ATOM 2306 C C . LEU A 1 302 ? -46.517 4.397 32.593 1.00 79.12 302 LEU A C 1
ATOM 2308 O O . LEU A 1 302 ? -46.431 5.075 31.566 1.00 79.12 302 LEU A O 1
ATOM 2312 N N . ILE A 1 303 ? -45.528 3.589 32.988 1.00 75.75 303 ILE A N 1
ATOM 2313 C CA . ILE A 1 303 ? -44.285 3.383 32.230 1.00 75.75 303 ILE A CA 1
ATOM 2314 C C . ILE A 1 303 ? -44.560 2.635 30.921 1.00 75.75 303 ILE A C 1
ATOM 2316 O O . ILE A 1 303 ? -44.034 3.035 29.880 1.00 75.75 303 ILE A O 1
ATOM 2320 N N . GLU A 1 304 ? -45.410 1.606 30.940 1.00 79.06 304 GLU A N 1
ATOM 2321 C CA . GLU A 1 304 ? -45.806 0.870 29.731 1.00 79.06 304 GLU A CA 1
ATOM 2322 C C . GLU A 1 304 ? -46.568 1.785 28.750 1.00 79.06 304 GLU A C 1
ATOM 2324 O O . GLU A 1 304 ? -46.217 1.856 27.570 1.00 79.06 304 GLU A O 1
ATOM 2329 N N . ALA A 1 305 ? -47.491 2.620 29.244 1.00 77.06 305 ALA A N 1
ATOM 2330 C CA . ALA A 1 305 ? -48.217 3.589 28.417 1.00 77.06 305 ALA A CA 1
ATOM 2331 C C . ALA A 1 305 ? -47.322 4.695 27.811 1.00 77.06 305 ALA A C 1
ATOM 2333 O O . ALA A 1 305 ? -47.586 5.190 26.709 1.00 77.06 305 ALA A O 1
ATOM 2334 N N . MET A 1 306 ? -46.255 5.106 28.506 1.00 76.19 306 MET A N 1
ATOM 2335 C CA . MET A 1 306 ? -45.260 6.033 27.950 1.00 76.19 306 MET A CA 1
ATOM 2336 C C . MET A 1 306 ? -44.338 5.352 26.933 1.00 76.19 306 MET A C 1
ATOM 2338 O O . MET A 1 306 ? -43.971 5.981 25.936 1.00 76.19 306 MET A O 1
ATOM 2342 N N . GLY A 1 307 ? -43.996 4.080 27.150 1.00 78.31 307 GLY A N 1
ATOM 2343 C CA . GLY A 1 307 ? -43.190 3.272 26.236 1.00 78.31 307 GLY A CA 1
ATOM 2344 C C . GLY A 1 307 ? -43.804 3.191 24.840 1.00 78.31 307 GLY A C 1
ATOM 2345 O O . GLY A 1 307 ? -43.125 3.496 23.857 1.00 78.31 307 GLY A O 1
ATOM 2346 N N . ASP A 1 308 ? -45.104 2.908 24.752 1.00 76.44 308 ASP A N 1
ATOM 2347 C CA . ASP A 1 308 ? -45.815 2.783 23.473 1.00 76.44 308 ASP A CA 1
ATOM 2348 C C . ASP A 1 308 ? -45.898 4.109 22.704 1.00 76.44 308 ASP A C 1
ATOM 2350 O O . ASP A 1 308 ? -45.722 4.147 21.481 1.00 76.44 308 ASP A O 1
ATOM 2354 N N . LYS A 1 309 ? -46.076 5.236 23.407 1.00 75.38 309 LYS A N 1
ATOM 2355 C CA . LYS A 1 309 ? -46.063 6.569 22.778 1.00 75.38 309 LYS A CA 1
ATOM 2356 C C . LYS A 1 309 ? -44.682 6.943 22.240 1.00 75.38 309 LYS A C 1
ATOM 2358 O O . LYS A 1 309 ? -44.584 7.514 21.152 1.00 75.38 309 LYS A O 1
ATOM 2363 N N . VAL A 1 310 ? -43.614 6.612 22.969 1.00 77.88 310 VAL A N 1
ATOM 2364 C CA . VAL A 1 310 ? -42.232 6.872 22.533 1.00 77.88 310 VAL A CA 1
ATOM 2365 C C . VAL A 1 310 ? -41.842 5.958 21.369 1.00 77.88 310 VAL A C 1
ATOM 2367 O O . VAL A 1 310 ? -41.179 6.409 20.431 1.00 77.88 310 VAL A O 1
ATOM 2370 N N . LEU A 1 311 ? -42.287 4.699 21.382 1.00 76.94 311 LEU A N 1
ATOM 2371 C CA . LEU A 1 311 ? -42.032 3.748 20.304 1.00 76.94 311 LEU A CA 1
ATOM 2372 C C . LEU A 1 311 ? -42.745 4.166 19.008 1.00 76.94 311 LEU A C 1
ATOM 2374 O O . LEU A 1 311 ? -42.119 4.182 17.948 1.00 76.94 311 LEU A O 1
ATOM 2378 N N . GLY A 1 312 ? -44.001 4.617 19.097 1.00 83.44 312 GLY A N 1
ATOM 2379 C CA . GLY A 1 312 ? -44.748 5.146 17.952 1.00 83.44 312 GLY A CA 1
ATOM 2380 C C . GLY A 1 312 ? -44.141 6.424 17.359 1.00 83.44 312 GLY A C 1
ATOM 2381 O O . GLY A 1 312 ? -44.079 6.572 16.138 1.00 83.44 312 GLY A O 1
ATOM 2382 N N . ALA A 1 313 ? -43.628 7.334 18.195 1.00 76.88 313 ALA A N 1
ATOM 2383 C CA . ALA A 1 313 ? -42.940 8.539 17.722 1.00 76.88 313 ALA A CA 1
ATOM 2384 C C . ALA A 1 313 ? -41.626 8.209 16.989 1.00 76.88 313 ALA A C 1
ATOM 2386 O O . ALA A 1 313 ? -41.337 8.795 15.945 1.00 76.88 313 ALA A O 1
ATOM 2387 N N . ARG A 1 314 ? -40.860 7.225 17.483 1.00 77.12 314 ARG A N 1
ATOM 2388 C CA . ARG A 1 314 ? -39.637 6.750 16.814 1.00 77.12 314 ARG A CA 1
ATOM 2389 C C . ARG A 1 314 ? -39.919 6.072 15.478 1.00 77.12 314 ARG A C 1
ATOM 2391 O O . ARG A 1 314 ? -39.175 6.300 14.531 1.00 77.12 314 ARG A O 1
ATOM 2398 N N . GLN A 1 315 ? -40.992 5.287 15.378 1.00 83.81 315 GLN A N 1
ATOM 2399 C CA . GLN A 1 315 ? -41.378 4.652 14.114 1.00 83.81 315 GLN A CA 1
ATOM 2400 C C . GLN A 1 315 ? -41.776 5.679 13.045 1.00 83.81 315 GLN A C 1
ATOM 2402 O O . GLN A 1 315 ? -41.417 5.507 11.884 1.00 83.81 315 GLN A O 1
ATOM 2407 N N . ARG A 1 316 ? -42.445 6.777 13.426 1.00 83.38 316 ARG A N 1
ATOM 2408 C CA . ARG A 1 316 ? -42.772 7.867 12.489 1.00 83.38 316 ARG A CA 1
ATOM 2409 C C . ARG A 1 316 ? -41.531 8.619 12.009 1.00 83.38 316 ARG A C 1
ATOM 2411 O O . ARG A 1 316 ? -41.402 8.837 10.812 1.00 83.38 316 ARG A O 1
ATOM 2418 N N . ALA A 1 317 ? -40.597 8.930 12.909 1.00 84.62 317 ALA A N 1
ATOM 2419 C CA . ALA A 1 317 ? -39.339 9.581 12.536 1.00 84.62 317 ALA A CA 1
ATOM 2420 C C . ALA A 1 317 ? -38.466 8.696 11.624 1.00 84.62 317 ALA A C 1
ATOM 2422 O O . ALA A 1 317 ? -37.873 9.187 10.669 1.00 84.62 317 ALA A O 1
ATOM 2423 N N . ALA A 1 318 ? -38.428 7.382 11.877 1.00 85.69 318 ALA A N 1
ATOM 2424 C CA . ALA A 1 318 ? -37.711 6.436 11.022 1.00 85.69 318 ALA A CA 1
ATOM 2425 C C . ALA A 1 318 ? -38.343 6.314 9.623 1.00 85.69 318 ALA A C 1
ATOM 2427 O O . ALA A 1 318 ? -37.623 6.214 8.633 1.00 85.69 318 ALA A O 1
ATOM 2428 N N . ALA A 1 319 ? -39.677 6.357 9.527 1.00 87.62 319 ALA A N 1
ATOM 2429 C CA . ALA A 1 319 ? -40.374 6.347 8.242 1.00 87.62 319 ALA A CA 1
ATOM 2430 C C . ALA A 1 319 ? -40.117 7.626 7.425 1.00 87.62 319 ALA A C 1
ATOM 2432 O O . ALA A 1 319 ? -39.976 7.554 6.208 1.00 87.62 319 ALA A O 1
ATOM 2433 N N . GLU A 1 320 ? -40.018 8.781 8.087 1.00 91.88 320 GLU A N 1
ATOM 2434 C CA . GLU A 1 320 ? -39.711 10.061 7.437 1.00 91.88 320 GLU A CA 1
ATOM 2435 C C . GLU A 1 320 ? -38.264 10.100 6.916 1.00 91.88 320 GLU A C 1
ATOM 2437 O O . GLU A 1 320 ? -38.040 10.480 5.770 1.00 91.88 320 GLU A O 1
ATOM 2442 N N . GLN A 1 321 ? -37.300 9.582 7.689 1.00 89.62 321 GLN A N 1
ATOM 2443 C CA . GLN A 1 321 ? -35.913 9.436 7.226 1.00 89.62 321 GLN A CA 1
ATOM 2444 C C . GLN A 1 321 ? -35.780 8.472 6.041 1.00 89.62 321 GLN A C 1
ATOM 2446 O O . GLN A 1 321 ? -35.078 8.780 5.081 1.00 89.62 321 GLN A O 1
ATOM 2451 N N . ALA A 1 322 ? -36.481 7.335 6.066 1.00 89.56 322 ALA A N 1
ATOM 2452 C CA . ALA A 1 322 ? -36.465 6.387 4.952 1.00 89.56 322 ALA A CA 1
ATOM 2453 C C . ALA A 1 322 ? -37.067 6.987 3.666 1.00 89.56 322 ALA A C 1
ATOM 2455 O O . ALA A 1 322 ? -36.605 6.691 2.565 1.00 89.56 322 ALA A O 1
ATOM 2456 N N . ALA A 1 323 ? -38.082 7.849 3.793 1.00 92.50 323 ALA A N 1
ATOM 2457 C CA . ALA A 1 323 ? -38.666 8.553 2.655 1.00 92.50 323 ALA A CA 1
ATOM 2458 C C . ALA A 1 323 ? -37.707 9.600 2.061 1.00 92.50 323 ALA A C 1
ATOM 2460 O O . ALA A 1 323 ? -37.640 9.742 0.839 1.00 92.50 323 ALA A O 1
ATOM 2461 N N . GLU A 1 324 ? -36.946 10.305 2.901 1.00 95.31 324 GLU A N 1
ATOM 2462 C CA . GLU A 1 324 ? -35.949 11.283 2.453 1.00 95.31 324 GLU A CA 1
ATOM 2463 C C . GLU A 1 324 ? -34.764 10.602 1.747 1.00 95.31 324 GLU A C 1
ATOM 2465 O O . GLU A 1 324 ? -34.336 11.049 0.683 1.00 95.31 324 GLU A O 1
ATOM 2470 N N . GLU A 1 325 ? -34.292 9.466 2.268 1.00 93.38 325 GLU A N 1
ATOM 2471 C CA . GLU A 1 325 ? -33.214 8.683 1.653 1.00 93.38 325 GLU A CA 1
ATOM 2472 C C . GLU A 1 325 ? -33.622 8.134 0.275 1.00 93.38 325 GLU A C 1
ATOM 2474 O O . GLU A 1 325 ? -32.880 8.291 -0.698 1.00 93.38 325 GLU A O 1
ATOM 2479 N N . ALA A 1 326 ? -34.847 7.613 0.147 1.00 92.44 326 ALA A N 1
ATOM 2480 C CA . ALA A 1 326 ? -35.390 7.165 -1.136 1.00 92.44 326 ALA A CA 1
ATOM 2481 C C . ALA A 1 326 ? -35.527 8.312 -2.159 1.00 92.44 326 ALA A C 1
ATOM 2483 O O . ALA A 1 326 ? -35.311 8.112 -3.358 1.00 92.44 326 ALA A O 1
ATOM 2484 N N . ALA A 1 327 ? -35.859 9.527 -1.708 1.00 95.25 327 ALA A N 1
ATOM 2485 C CA . ALA A 1 327 ? -35.936 10.697 -2.581 1.00 95.25 327 ALA A CA 1
ATOM 2486 C C . ALA A 1 327 ? -34.551 11.125 -3.099 1.00 95.25 327 ALA A C 1
ATOM 2488 O O . ALA A 1 327 ? -34.416 11.489 -4.271 1.00 95.25 327 ALA A O 1
ATOM 2489 N N . ILE A 1 328 ? -33.519 11.045 -2.255 1.00 94.31 328 ILE A N 1
ATOM 2490 C CA . ILE A 1 328 ? -32.131 11.348 -2.630 1.00 94.31 328 ILE A CA 1
ATOM 2491 C C . ILE A 1 328 ? -31.596 10.307 -3.621 1.00 94.31 328 ILE A C 1
ATOM 2493 O O . ILE A 1 328 ? -30.978 10.677 -4.623 1.00 94.31 328 ILE A O 1
ATOM 2497 N N . GLU A 1 329 ? -31.855 9.020 -3.382 1.00 95.38 329 GLU A N 1
ATOM 2498 C CA . GLU A 1 329 ? -31.448 7.938 -4.286 1.00 95.38 329 GLU A CA 1
ATOM 2499 C C . GLU A 1 329 ? -32.094 8.095 -5.671 1.00 95.38 329 GLU A C 1
ATOM 2501 O O . GLU A 1 329 ? -31.415 7.988 -6.697 1.00 95.38 329 GLU A O 1
ATOM 2506 N N . TYR A 1 330 ? -33.381 8.456 -5.714 1.00 95.06 330 TYR A N 1
ATOM 2507 C CA . TYR A 1 330 ? -34.084 8.740 -6.964 1.00 95.06 330 TYR A CA 1
ATOM 2508 C C . TYR A 1 330 ? -33.485 9.934 -7.731 1.00 95.06 330 TYR A C 1
ATOM 2510 O O . TYR A 1 330 ? -33.331 9.859 -8.954 1.00 95.06 330 TYR A O 1
ATOM 2518 N N . ASP A 1 331 ? -33.102 11.022 -7.049 1.00 96.56 331 ASP A N 1
ATOM 2519 C CA . ASP A 1 331 ? -32.473 12.179 -7.709 1.00 96.56 331 ASP A CA 1
ATOM 2520 C C . ASP A 1 331 ? -31.066 11.850 -8.236 1.00 96.56 331 ASP A C 1
ATOM 2522 O O . ASP A 1 331 ? -30.709 12.256 -9.346 1.00 96.56 331 ASP A O 1
ATOM 2526 N N . MET A 1 332 ? -30.278 11.055 -7.501 1.00 95.25 332 MET A N 1
ATOM 2527 C CA . MET A 1 332 ? -28.979 10.575 -7.990 1.00 95.25 332 MET A CA 1
ATOM 2528 C C . MET A 1 332 ? -29.130 9.705 -9.241 1.00 95.25 332 MET A C 1
ATOM 2530 O O . MET A 1 332 ? -28.480 9.985 -10.251 1.00 95.25 332 MET A O 1
ATOM 2534 N N . ALA A 1 333 ? -30.037 8.724 -9.225 1.00 94.00 333 ALA A N 1
ATOM 2535 C CA . ALA A 1 333 ? -30.297 7.864 -10.381 1.00 94.00 333 ALA A CA 1
ATOM 2536 C C . ALA A 1 333 ? -30.752 8.672 -11.610 1.00 94.00 333 ALA A C 1
ATOM 2538 O O . ALA A 1 333 ? -30.334 8.409 -12.744 1.00 94.00 333 ALA A O 1
ATOM 2539 N N . ARG A 1 334 ? -31.565 9.714 -11.397 1.00 97.56 334 ARG A N 1
ATOM 2540 C CA . ARG A 1 334 ? -31.976 10.631 -12.463 1.00 97.56 334 ARG A CA 1
ATOM 2541 C C . ARG A 1 334 ? -30.781 11.371 -13.066 1.00 97.56 334 ARG A C 1
ATOM 2543 O O . ARG A 1 334 ? -30.640 11.368 -14.291 1.00 97.56 334 ARG A O 1
ATOM 2550 N N . ARG A 1 335 ? -29.906 11.959 -12.244 1.00 96.38 335 ARG A N 1
ATOM 2551 C CA . ARG A 1 335 ? -28.717 12.689 -12.722 1.00 96.38 335 ARG A CA 1
ATOM 2552 C C . ARG A 1 335 ? -27.748 11.788 -13.481 1.00 96.38 335 ARG A C 1
ATOM 2554 O O . ARG A 1 335 ? -27.202 12.212 -14.497 1.00 96.38 335 ARG A O 1
ATOM 2561 N N . GLU A 1 336 ? -27.572 10.543 -13.047 1.00 95.75 336 GLU A N 1
ATOM 2562 C CA . GLU A 1 336 ? -26.760 9.564 -13.776 1.00 95.75 336 GLU A CA 1
ATOM 2563 C C . GLU A 1 336 ? -27.350 9.245 -15.153 1.00 95.75 336 GLU A C 1
ATOM 2565 O O . GLU A 1 336 ? -26.617 9.210 -16.145 1.00 95.75 336 GLU A O 1
ATOM 2570 N N . SER A 1 337 ? -28.674 9.084 -15.249 1.00 96.12 337 SER A N 1
ATOM 2571 C CA . SER A 1 337 ? -29.342 8.846 -16.535 1.00 96.12 337 SER A CA 1
ATOM 2572 C C . SER A 1 337 ? -29.183 10.029 -17.503 1.00 96.12 337 SER A C 1
ATOM 2574 O O . SER A 1 337 ? -28.930 9.836 -18.697 1.00 96.12 337 SER A O 1
ATOM 2576 N N . GLU A 1 338 ? -29.255 11.261 -16.990 1.00 97.06 338 GLU A N 1
ATOM 2577 C CA . GLU A 1 338 ? -29.061 12.487 -17.768 1.00 97.06 338 GLU A CA 1
ATOM 2578 C C . GLU A 1 338 ? -27.594 12.637 -18.213 1.00 97.06 338 GLU A C 1
ATOM 2580 O O . GLU A 1 338 ? -27.333 12.961 -19.375 1.00 97.06 338 GLU A O 1
ATOM 2585 N N . ALA A 1 339 ? -26.632 12.305 -17.344 1.00 94.19 339 ALA A N 1
ATOM 2586 C CA . ALA A 1 339 ? -25.207 12.303 -17.671 1.00 94.19 339 ALA A CA 1
ATOM 2587 C C . ALA A 1 339 ? -24.865 11.268 -18.754 1.00 94.19 339 ALA A C 1
ATOM 2589 O O . ALA A 1 339 ? -24.199 11.600 -19.736 1.00 94.19 339 ALA A O 1
ATOM 2590 N N . GLN A 1 340 ? -25.380 10.038 -18.641 1.00 95.25 340 GLN A N 1
ATOM 2591 C CA . GLN A 1 340 ? -25.183 8.998 -19.655 1.00 95.25 340 GLN A CA 1
ATOM 2592 C C . GLN A 1 340 ? -25.768 9.400 -21.011 1.00 95.25 340 GLN A C 1
ATOM 2594 O O . GLN A 1 340 ? -25.155 9.146 -22.054 1.00 95.25 340 GLN A O 1
ATOM 2599 N N . LYS A 1 341 ? -26.936 10.053 -21.017 1.00 96.94 341 LYS A N 1
ATOM 2600 C CA . LYS A 1 341 ? -27.538 10.587 -22.241 1.00 96.94 341 LYS A CA 1
ATOM 2601 C C . LYS A 1 341 ? -26.647 11.660 -22.873 1.00 96.94 341 LYS A C 1
ATOM 2603 O O . LYS A 1 341 ? -26.365 11.575 -24.066 1.00 96.94 341 LYS A O 1
ATOM 2608 N N . ALA A 1 342 ? -26.121 12.592 -22.079 1.00 94.69 342 ALA A N 1
ATOM 2609 C CA . ALA A 1 342 ? -25.205 13.623 -22.564 1.00 94.69 342 ALA A CA 1
ATOM 2610 C C . ALA A 1 342 ? -23.908 13.035 -23.155 1.00 94.69 342 ALA A C 1
ATOM 2612 O O . ALA A 1 342 ? -23.444 13.494 -24.199 1.00 94.69 342 ALA A O 1
ATOM 2613 N N . THR A 1 343 ? -23.344 11.986 -22.544 1.00 95.25 343 THR A N 1
ATOM 2614 C CA . THR A 1 343 ? -22.158 11.297 -23.082 1.00 95.25 343 THR A CA 1
ATOM 2615 C C . THR A 1 343 ? -22.451 10.614 -24.419 1.00 95.25 343 THR A C 1
ATOM 2617 O O . THR A 1 343 ? -21.640 10.706 -25.342 1.00 95.25 343 THR A O 1
ATOM 2620 N N . ARG A 1 344 ? -23.617 9.967 -24.565 1.00 95.62 344 ARG A N 1
ATOM 2621 C CA . ARG A 1 344 ? -24.033 9.354 -25.840 1.00 95.62 344 ARG A CA 1
ATOM 2622 C C . ARG A 1 344 ? -24.221 10.397 -26.940 1.00 95.62 344 ARG A C 1
ATOM 2624 O O . ARG A 1 344 ? -23.747 10.185 -28.054 1.00 95.62 344 ARG A O 1
ATOM 2631 N N . ASP A 1 345 ? -24.837 11.532 -26.622 1.00 96.38 345 ASP A N 1
ATOM 2632 C CA . ASP A 1 345 ? -25.039 12.621 -27.582 1.00 96.38 345 ASP A CA 1
ATOM 2633 C C . ASP A 1 345 ? -23.704 13.256 -28.013 1.00 96.38 345 ASP A C 1
ATOM 2635 O O . ASP A 1 345 ? -23.514 13.569 -29.191 1.00 96.38 345 ASP A O 1
ATOM 2639 N N . ALA A 1 346 ? -22.745 13.401 -27.092 1.00 93.12 346 ALA A N 1
ATOM 2640 C CA . ALA A 1 346 ? -21.397 13.875 -27.408 1.00 93.12 346 ALA A CA 1
ATOM 2641 C C . ALA A 1 346 ? -20.648 12.900 -28.335 1.00 93.12 346 ALA A C 1
ATOM 2643 O O . ALA A 1 346 ? -20.094 13.324 -29.352 1.00 93.12 346 ALA A O 1
ATOM 2644 N N . ALA A 1 347 ? -20.703 11.597 -28.042 1.00 93.25 347 ALA A N 1
ATOM 2645 C CA . ALA A 1 347 ? -20.099 10.564 -28.882 1.00 93.25 347 ALA A CA 1
ATOM 2646 C C . ALA A 1 347 ? -20.726 10.518 -30.288 1.00 93.25 347 ALA A C 1
ATOM 2648 O O . ALA A 1 347 ? -20.014 10.391 -31.285 1.00 93.25 347 ALA A O 1
ATOM 2649 N N . ALA A 1 348 ? -22.049 10.687 -30.395 1.00 94.62 348 ALA A N 1
ATOM 2650 C CA . ALA A 1 348 ? -22.744 10.744 -31.680 1.00 94.62 348 ALA A CA 1
ATOM 2651 C C . ALA A 1 348 ? -22.308 11.954 -32.528 1.00 94.62 348 ALA A C 1
ATOM 2653 O O . ALA A 1 348 ? -22.117 11.825 -33.740 1.00 94.62 348 ALA A O 1
ATOM 2654 N N . ARG A 1 349 ? -22.089 13.121 -31.905 1.00 95.50 349 ARG A N 1
ATOM 2655 C CA . ARG A 1 349 ? -21.567 14.315 -32.597 1.00 95.50 349 ARG A CA 1
ATOM 2656 C C . ARG A 1 349 ? -20.140 14.115 -33.099 1.00 95.50 349 ARG A C 1
ATOM 2658 O O . ARG A 1 349 ? -19.831 14.535 -34.213 1.00 95.50 349 ARG A O 1
ATOM 2665 N N . GLU A 1 350 ? -19.286 13.460 -32.316 1.00 94.00 350 GLU A N 1
ATOM 2666 C CA . GLU A 1 350 ? -17.920 13.143 -32.743 1.00 94.00 350 GLU A CA 1
ATOM 2667 C C . GLU A 1 350 ? -17.904 12.126 -33.896 1.00 94.00 350 GLU A C 1
ATOM 2669 O O . GLU A 1 350 ? -17.160 12.288 -34.863 1.00 94.00 350 GLU A O 1
ATOM 2674 N N . ALA A 1 351 ? -18.770 11.112 -33.860 1.00 91.88 351 ALA A N 1
ATOM 2675 C CA . ALA A 1 351 ? -18.910 10.168 -34.968 1.00 91.88 351 ALA A CA 1
ATOM 2676 C C . ALA A 1 351 ? -19.369 10.869 -36.262 1.00 91.88 351 ALA A C 1
ATOM 2678 O O . ALA A 1 351 ? -18.802 10.633 -37.331 1.00 91.88 351 ALA A O 1
ATOM 2679 N N . ALA A 1 352 ? -20.340 11.784 -36.167 1.00 92.94 352 ALA A N 1
ATOM 2680 C CA . ALA A 1 352 ? -20.811 12.564 -37.310 1.00 92.94 352 ALA A CA 1
ATOM 2681 C C . ALA A 1 352 ? -19.720 13.485 -37.890 1.00 92.94 352 ALA A C 1
ATOM 2683 O O . ALA A 1 352 ? -19.595 13.595 -39.113 1.00 92.94 352 ALA A O 1
ATOM 2684 N N . SER A 1 353 ? -18.891 14.111 -37.042 1.00 93.81 353 SER A N 1
ATOM 2685 C CA . SER A 1 353 ? -17.786 14.960 -37.510 1.00 93.81 353 SER A CA 1
ATOM 2686 C C . SER A 1 353 ? -16.703 14.144 -38.224 1.00 93.81 353 SER A C 1
ATOM 2688 O O . SER A 1 353 ? -16.244 14.548 -39.295 1.00 93.81 353 SER A O 1
ATOM 2690 N N . ARG A 1 354 ? -16.366 12.952 -37.709 1.00 91.44 354 ARG A N 1
ATOM 2691 C CA . ARG A 1 354 ? -15.434 12.017 -38.362 1.00 91.44 354 ARG A CA 1
ATOM 2692 C C . ARG A 1 354 ? -15.953 11.543 -39.720 1.00 91.44 354 ARG A C 1
ATOM 2694 O O . ARG A 1 354 ? -15.183 11.509 -40.676 1.00 91.44 354 ARG A O 1
ATOM 2701 N N . GLN A 1 355 ? -17.248 11.240 -39.835 1.00 91.25 355 GLN A N 1
ATOM 2702 C CA . GLN A 1 355 ? -17.861 10.834 -41.105 1.00 91.25 355 GLN A CA 1
ATOM 2703 C C . GLN A 1 355 ? -17.786 11.956 -42.157 1.00 91.25 355 GLN A C 1
ATOM 2705 O O . GLN A 1 355 ? -17.456 11.701 -43.315 1.00 91.25 355 GLN A O 1
ATOM 2710 N N . SER A 1 356 ? -18.047 13.205 -41.753 1.00 89.62 356 SER A N 1
ATOM 2711 C CA . SER A 1 356 ? -17.945 14.373 -42.639 1.00 89.62 356 SER A CA 1
ATOM 2712 C C . SER A 1 356 ? -16.506 14.602 -43.120 1.00 89.62 356 SER A C 1
ATOM 2714 O O . SER A 1 356 ? -16.270 14.761 -44.319 1.00 89.62 356 SER A O 1
ATOM 2716 N N . ALA A 1 357 ? -15.527 14.511 -42.212 1.00 86.25 357 ALA A N 1
ATOM 2717 C CA . ALA A 1 357 ? -14.109 14.615 -42.556 1.00 86.25 357 ALA A CA 1
ATOM 2718 C C . ALA A 1 357 ? -13.658 13.500 -43.517 1.00 86.25 357 ALA A C 1
ATOM 2720 O O . ALA A 1 357 ? -12.906 13.759 -44.456 1.00 86.25 357 ALA A O 1
ATOM 2721 N N . HIS A 1 358 ? -14.154 12.272 -43.330 1.00 86.06 358 HIS A N 1
ATOM 2722 C CA . HIS A 1 358 ? -13.827 11.162 -44.221 1.00 86.06 358 HIS A CA 1
ATOM 2723 C C . HIS A 1 358 ? -14.397 11.358 -45.634 1.00 86.06 358 HIS A C 1
ATOM 2725 O O . HIS A 1 358 ? -13.694 11.105 -46.613 1.00 86.06 358 HIS A O 1
ATOM 2731 N N . ASN A 1 359 ? -15.629 11.863 -45.751 1.00 83.62 359 ASN A N 1
ATOM 2732 C CA . ASN A 1 359 ? -16.249 12.151 -47.046 1.00 83.62 359 ASN A CA 1
ATOM 2733 C C . ASN A 1 359 ? -15.543 13.293 -47.794 1.00 83.62 359 ASN A C 1
ATOM 2735 O O . ASN A 1 359 ? -15.400 13.212 -49.011 1.00 83.62 359 ASN A O 1
ATOM 2739 N N . ALA A 1 360 ? -15.057 14.318 -47.086 1.00 80.44 360 ALA A N 1
ATOM 2740 C CA . ALA A 1 360 ? -14.288 15.410 -47.687 1.00 80.44 360 ALA A CA 1
ATOM 2741 C C . ALA A 1 360 ? -12.906 14.964 -48.204 1.00 80.44 360 ALA A C 1
ATOM 2743 O O . ALA A 1 360 ? -12.389 15.537 -49.158 1.00 80.44 360 ALA A O 1
ATOM 2744 N N . ALA A 1 361 ? -12.315 13.929 -47.600 1.00 78.75 361 ALA A N 1
ATOM 2745 C CA . ALA A 1 361 ? -11.011 13.395 -47.991 1.00 78.75 361 ALA A CA 1
ATOM 2746 C C . ALA A 1 361 ? -11.070 12.388 -49.155 1.00 78.75 361 ALA A C 1
ATOM 2748 O O . ALA A 1 361 ? -10.029 11.870 -49.565 1.00 78.75 361 ALA A O 1
ATOM 2749 N N . ARG A 1 362 ? -12.260 12.068 -49.686 1.00 76.06 362 ARG A N 1
ATOM 2750 C CA . ARG A 1 362 ? -12.392 11.114 -50.791 1.00 76.06 362 ARG A CA 1
ATOM 2751 C C . ARG A 1 362 ? -11.996 11.809 -52.105 1.00 76.06 362 ARG A C 1
ATOM 2753 O O . ARG A 1 362 ? -12.683 12.748 -52.506 1.00 76.06 362 ARG A O 1
ATOM 2760 N N . PRO A 1 363 ? -10.913 11.385 -52.782 1.00 73.38 363 PRO A N 1
ATOM 2761 C CA . PRO A 1 363 ? -10.524 11.983 -54.052 1.00 73.38 363 PRO A CA 1
ATOM 2762 C C . PRO A 1 363 ? -11.642 11.787 -55.092 1.00 73.38 363 PRO A C 1
ATOM 2764 O O . PRO A 1 363 ? -12.325 10.754 -55.059 1.00 73.38 363 PRO A O 1
ATOM 2767 N N . PRO A 1 364 ? -11.858 12.755 -56.003 1.00 67.38 364 PRO A N 1
ATOM 2768 C CA . PRO A 1 364 ? -12.869 12.633 -57.045 1.00 67.38 364 PRO A CA 1
ATOM 2769 C C . PRO A 1 364 ? -12.596 11.370 -57.864 1.00 67.38 364 PRO A C 1
ATOM 2771 O O . PRO A 1 364 ? -11.475 11.147 -58.321 1.00 67.38 364 PRO A O 1
ATOM 2774 N N . SER A 1 365 ? -13.614 10.514 -57.995 1.00 62.16 365 SER A N 1
ATOM 2775 C CA . SER A 1 365 ? -13.487 9.269 -58.752 1.00 62.16 365 SER A CA 1
ATOM 2776 C C . SER A 1 365 ? -13.084 9.580 -60.196 1.00 62.16 365 SER A C 1
ATOM 2778 O O . SER A 1 365 ? -13.704 10.451 -60.813 1.00 62.16 365 SER A O 1
ATOM 2780 N N . PRO A 1 366 ? -12.068 8.891 -60.742 1.00 55.00 366 PRO A N 1
ATOM 2781 C CA . PRO A 1 366 ? -11.694 9.052 -62.136 1.00 55.00 366 PRO A CA 1
ATOM 2782 C C . PRO A 1 366 ? -12.873 8.625 -63.012 1.00 55.00 366 PRO A C 1
ATOM 2784 O O . PRO A 1 366 ? -13.477 7.572 -62.795 1.00 55.00 366 PRO A O 1
ATOM 2787 N N . MET A 1 367 ? -13.231 9.483 -63.969 1.00 49.25 367 MET A N 1
ATOM 2788 C CA . MET A 1 367 ? -14.265 9.189 -64.953 1.00 49.25 367 MET A CA 1
ATOM 2789 C C . MET A 1 367 ? -13.914 7.890 -65.682 1.00 49.25 367 MET A C 1
ATOM 2791 O O . MET A 1 367 ? -12.798 7.720 -66.166 1.00 49.25 367 MET A O 1
ATOM 2795 N N . ALA A 1 368 ? -14.872 6.964 -65.707 1.00 47.97 368 ALA A N 1
ATOM 2796 C CA . ALA A 1 368 ? -14.744 5.669 -66.350 1.00 47.97 368 ALA A CA 1
ATOM 2797 C C . ALA A 1 368 ? -14.544 5.842 -67.864 1.00 47.97 368 ALA A C 1
ATOM 2799 O O . ALA A 1 368 ? -15.466 6.219 -68.584 1.00 47.97 368 ALA A O 1
ATOM 2800 N N . GLU A 1 369 ? -13.337 5.544 -68.334 1.00 46.94 369 GLU A N 1
ATOM 2801 C CA . GLU A 1 369 ? -13.013 5.414 -69.749 1.00 46.94 369 GLU A CA 1
ATOM 2802 C C . GLU A 1 369 ? -13.303 3.968 -70.178 1.00 46.94 369 GLU A C 1
ATOM 2804 O O . GLU A 1 369 ? -12.675 3.013 -69.714 1.00 46.94 369 GLU A O 1
ATOM 2809 N N . SER A 1 370 ? -14.325 3.793 -71.019 1.00 56.84 370 SER A N 1
ATOM 2810 C CA . SER A 1 370 ? -14.697 2.498 -71.579 1.00 56.84 370 SER A CA 1
ATOM 2811 C C . SER A 1 370 ? -13.664 2.066 -72.615 1.00 56.84 370 SER A C 1
ATOM 2813 O O . SER A 1 370 ? -13.589 2.669 -73.683 1.00 56.84 370 SER A O 1
ATOM 2815 N N . ASN A 1 371 ? -12.926 0.989 -72.356 1.00 45.31 371 ASN A N 1
ATOM 2816 C CA . ASN A 1 371 ? -12.144 0.329 -73.396 1.00 45.31 371 ASN A CA 1
ATOM 2817 C C . ASN A 1 371 ? -12.465 -1.166 -73.457 1.00 45.31 371 ASN A C 1
ATOM 2819 O O . ASN A 1 371 ? -12.150 -1.952 -72.566 1.00 45.31 371 ASN A O 1
ATOM 2823 N N . HIS A 1 372 ? -13.122 -1.526 -74.561 1.00 51.34 372 HIS A N 1
ATOM 2824 C CA . HIS A 1 372 ? -13.269 -2.879 -75.072 1.00 51.34 372 HIS A CA 1
ATOM 2825 C C . HIS A 1 372 ? -11.889 -3.520 -75.267 1.00 51.34 372 HIS A C 1
ATOM 2827 O O . HIS A 1 372 ? -11.112 -3.057 -76.099 1.00 51.34 372 HIS A O 1
ATOM 2833 N N . PHE A 1 373 ? -11.616 -4.634 -74.583 1.00 49.72 373 PHE A N 1
ATOM 2834 C CA . PHE A 1 373 ? -10.486 -5.498 -74.920 1.00 49.72 373 PHE A CA 1
ATOM 2835 C C . PHE A 1 373 ? -10.964 -6.928 -75.187 1.00 49.72 373 PHE A C 1
ATOM 2837 O O . PHE A 1 373 ? -11.591 -7.580 -74.354 1.00 49.72 373 PHE A O 1
ATOM 2844 N N . ARG A 1 374 ? -10.710 -7.367 -76.420 1.00 48.84 374 ARG A N 1
ATOM 2845 C CA . ARG A 1 374 ? -11.126 -8.624 -77.044 1.00 48.84 374 ARG A CA 1
ATOM 2846 C C . ARG A 1 374 ? -10.006 -9.646 -76.835 1.00 48.84 374 ARG A C 1
ATOM 2848 O O . ARG A 1 374 ? -8.898 -9.415 -77.304 1.00 48.84 374 ARG A O 1
ATOM 2855 N N . MET A 1 375 ? -10.277 -10.762 -76.160 1.00 45.78 375 MET A N 1
ATOM 2856 C CA . MET A 1 375 ? -9.325 -11.879 -76.063 1.00 45.78 375 MET A CA 1
ATOM 2857 C C . MET A 1 375 ? -9.461 -12.835 -77.258 1.00 45.78 375 MET A C 1
ATOM 2859 O O . MET A 1 375 ? -10.591 -13.175 -77.618 1.00 45.78 375 MET A O 1
ATOM 2863 N N . PRO A 1 376 ? -8.352 -13.334 -77.834 1.00 52.09 376 PRO A N 1
ATOM 2864 C CA . PRO A 1 376 ? -8.358 -14.531 -78.660 1.00 52.09 376 PRO A CA 1
ATOM 2865 C C . PRO A 1 376 ? -7.606 -15.700 -77.999 1.00 52.09 376 PRO A C 1
ATOM 2867 O O . PRO A 1 376 ? -6.562 -15.518 -77.381 1.00 52.09 376 PRO A O 1
ATOM 2870 N N . GLY A 1 377 ? -8.098 -16.915 -78.256 1.00 42.66 377 GLY A N 1
ATOM 2871 C CA . GLY A 1 377 ? -7.240 -18.089 -78.441 1.00 42.66 377 GLY A CA 1
ATOM 2872 C C . GLY A 1 377 ? -7.028 -18.998 -77.232 1.00 42.66 377 GLY A C 1
ATOM 2873 O O . GLY A 1 377 ? -5.981 -18.970 -76.597 1.00 42.66 377 GLY A O 1
ATOM 2874 N N . THR A 1 378 ? -7.978 -19.899 -76.998 1.00 44.56 378 THR A N 1
ATOM 2875 C CA . THR A 1 378 ? -7.755 -21.169 -76.299 1.00 44.56 378 THR A CA 1
ATOM 2876 C C . THR A 1 378 ? -6.955 -22.120 -77.197 1.00 44.56 378 THR A C 1
ATOM 2878 O O . THR A 1 378 ? -7.421 -22.506 -78.267 1.00 44.56 378 THR A O 1
ATOM 2881 N N . ILE A 1 379 ? -5.758 -22.524 -76.761 1.00 48.28 379 ILE A N 1
ATOM 2882 C CA . ILE A 1 379 ? -4.998 -23.632 -77.358 1.00 48.28 379 ILE A CA 1
ATOM 2883 C C . ILE A 1 379 ? -4.987 -24.787 -76.357 1.00 48.28 379 ILE A C 1
ATOM 2885 O O . ILE A 1 379 ? -4.460 -24.676 -75.253 1.00 48.28 379 ILE A O 1
ATOM 2889 N N . SER A 1 380 ? -5.611 -25.888 -76.769 1.00 54.12 380 SER A N 1
ATOM 2890 C CA . SER A 1 380 ? -5.568 -27.201 -76.133 1.00 54.12 380 SER A CA 1
ATOM 2891 C C . SER A 1 380 ? -4.197 -27.850 -76.298 1.00 54.12 380 SER A C 1
ATOM 2893 O O . SER A 1 380 ? -3.641 -27.776 -77.393 1.00 54.12 380 SER A O 1
ATOM 2895 N N . MET A 1 381 ? -3.737 -28.611 -75.305 1.00 44.59 381 MET A N 1
ATOM 2896 C CA . MET A 1 381 ? -2.838 -29.749 -75.529 1.00 44.59 381 MET A CA 1
ATOM 2897 C C . MET A 1 381 ? -3.044 -30.846 -74.471 1.00 44.59 381 MET A C 1
ATOM 2899 O O . MET A 1 381 ? -3.597 -30.564 -73.406 1.00 44.59 381 MET A O 1
ATOM 2903 N N . PRO A 1 382 ? -2.685 -32.102 -74.802 1.00 62.03 382 PRO A N 1
ATOM 2904 C CA . PRO A 1 382 ? -3.307 -33.301 -74.260 1.00 62.03 382 PRO A CA 1
ATOM 2905 C C . PRO A 1 382 ? -2.463 -34.005 -73.191 1.00 62.03 382 PRO A C 1
ATOM 2907 O O . PRO A 1 382 ? -1.244 -33.867 -73.120 1.00 62.03 382 PRO A O 1
ATOM 2910 N N . THR A 1 383 ? -3.154 -34.818 -72.397 1.00 50.16 383 THR A N 1
ATOM 2911 C CA . THR A 1 383 ? -2.614 -35.859 -71.511 1.00 50.16 383 THR A CA 1
ATOM 2912 C C . THR A 1 383 ? -1.679 -36.823 -72.243 1.00 50.16 383 THR A C 1
ATOM 2914 O O . THR A 1 383 ? -1.936 -37.153 -73.406 1.00 50.16 383 THR A O 1
ATOM 2917 N N . PRO A 1 384 ? -0.718 -37.417 -71.523 1.00 64.44 384 PRO A N 1
ATOM 2918 C CA . PRO A 1 384 ? -0.752 -38.878 -71.456 1.00 64.44 3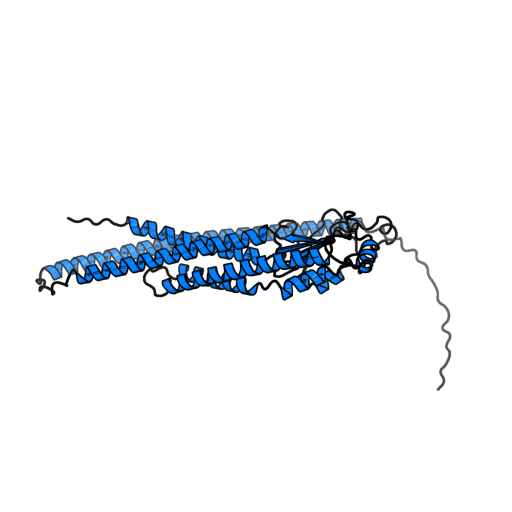84 PRO A CA 1
ATOM 2919 C C . PRO A 1 384 ? -0.424 -39.463 -70.070 1.00 64.44 384 PRO A C 1
ATOM 2921 O O . PRO A 1 384 ? 0.410 -38.929 -69.346 1.00 64.44 384 PRO A O 1
ATOM 2924 N N . TYR A 1 385 ? -1.156 -40.551 -69.793 1.00 52.16 385 TYR A N 1
ATOM 2925 C CA . TYR A 1 385 ? -0.851 -41.782 -69.043 1.00 52.16 385 TYR A CA 1
ATOM 2926 C C . TYR A 1 385 ? 0.250 -41.804 -67.980 1.00 52.16 385 TYR A C 1
ATOM 2928 O O . TYR A 1 385 ? 1.430 -41.590 -68.331 1.00 52.16 385 TYR A O 1
#

Sequence (385 aa):
MFNGYRPAFWSQRIKHRHLVIFFLLLSVILLIISILGCSSSSAANPSLYLVEIQYDAYGQLFMKAGENGIVNADAYNVLNAYDVNSDLQVRIGYFGICTNSSYSLPLVVQNQLGSLAPKPSNATNAGWVCSSNATHLANEFTWPTQDALNLVYVANAVRTHSMTPWVLIIAIVLSGISCFLLILVHTTGSQAFPLTTGTTTGAFLFAVLGMTSQQTAINSISQMAFTLSQNSLKITTGKSAAGLGWAATAFLFLSSIALVLIFISEKNIRARDSDLESSFPREAPTKVSHEEEEEAQEVKSLIEAMGDKVLGARQRAAAEQAAEEAAIEYDMARRESEAQKATRDAAAREAASRQSAHNAARPPSPMAESNHFRMPGTISMPTPY

Radius of gyration: 36.98 Å; Cα contacts (8 Å, |Δi|>4): 326; chains: 1; bounding box: 92×57×133 Å

Secondary structure (DSSP, 8-state):
-------HHHHHHHHHHHHHHHHHHHHHHHHHHHHH-S----TT-TT--SEEEEEPP-------TTSS----HHHHHHHHHTT----EEEEE-SS-EEEEE--PPPHHHHTTSTTTSPP---TT--PPEEES-HHHHHTTS-TTTS-TT-HHHHHHHHHHHH--THHHHHHHHHHHHHHHHHHH--STTSTHHHHHHHHHHHHHHHHHHHHHHHHHHHHHHHHHHHHHHTTSEEEEE-HHHHHHHHHHHHHHHHHHHHHHHHHHHHHHHHHHHHHHHHHS---------TTHHHHHHHHHHHHHHHHHHHHHHHHHHHHHHHHHHHHHHHHHHHHHHHHHHHHHHHHHHHHHHHHHHHHHTSPPPPP------------------

Foldseek 3Di:
DDPPDDPPPVVVVVVLLVVLLVLLVLLLVLLVQLQCAPPDLDPPDPQRFFKKKFFDQCPPPPPPVPDFDDDPVVVVCVVVVLNQPFRWMWTAHLQKIKIFTQDDDDPVVVVVDPPPDDPPPDSPDSIIDMDSDLVVVLVVDDPPNHPVPSVSVVSVCLNVPQQDCVLSVLLSVLSVVLSVLSVPCPDPPDPSLVVSLVSLVVSLVSLVVNLVSSVVSLVVVQVVCCSVVVSSMDMDGSPVSSVSSVSSSVSSVVSSVSSVVVVVVVVVVVVVVVVVCVVDDPPDDDPDPPVVVVVVVVVVVVVVVVVVVVVVVVVVVVVVVVVVVVVVVVVVVVVVVVVVVVVVVVVVVVVVVVVVVVVVPDPPDPPDDDDDDDDDDDDDDDDDD

pLDDT: mean 75.75, std 17.89, range [34.56, 97.56]

InterPro domains:
  IPR033481 Cell fusion protein Dni1/Fig1 [PF12351] (85-265)
  IPR033481 Cell fusion protein Dni1/Fig1 [PTHR28092] (17-271)

Solvent-accessible surface area (backbone atoms only — not comparable to full-atom values): 22218 Å² total; per-residue (Å²): 144,79,87,80,86,72,72,69,64,63,66,56,54,57,53,55,56,53,52,41,49,50,37,47,53,51,20,46,53,32,45,51,58,41,52,53,30,30,68,65,48,55,87,86,62,84,57,42,23,55,38,32,44,27,51,38,76,84,67,88,72,67,82,70,82,83,79,89,76,90,74,64,63,65,62,53,51,56,58,63,69,46,82,59,78,35,56,38,35,39,33,31,17,72,67,18,38,24,40,30,61,62,79,76,76,64,77,75,56,70,76,71,51,76,89,78,59,86,73,81,77,54,101,83,59,79,55,43,49,53,40,70,52,50,67,65,59,50,69,74,51,60,80,62,73,54,49,78,81,42,58,55,58,53,48,45,51,49,37,76,74,60,48,74,59,62,47,42,50,52,16,43,51,33,40,51,53,23,49,53,48,59,67,71,53,78,59,99,81,52,84,60,56,66,51,35,42,51,33,31,45,50,17,32,55,33,32,51,52,34,52,50,50,48,53,51,42,53,54,51,51,46,55,53,47,36,69,74,45,72,60,44,45,43,71,47,70,24,62,54,28,53,48,37,39,52,50,18,41,51,34,33,47,54,39,35,51,52,44,49,54,52,53,52,53,52,52,54,49,55,53,52,51,55,54,52,56,68,72,52,72,76,75,72,85,69,82,76,57,80,71,60,58,55,57,53,50,54,54,50,55,53,51,54,59,48,49,56,54,53,52,53,52,50,53,52,54,52,52,52,52,54,52,53,51,52,51,53,53,52,53,52,56,49,52,51,54,52,50,54,50,51,52,52,54,50,51,52,52,53,52,52,51,54,53,51,55,54,62,71,68,54,74,84,77,79,80,86,78,88,75,92,80,85,87,84,82,91,80,87,85,81,89,80,135